Protein AF-0000000074579437 (afdb_homodimer)

Structure (mmCIF, N/CA/C/O backbone):
data_AF-0000000074579437-model_v1
#
loop_
_entity.id
_entity.type
_entity.pdbx_description
1 polymer '2-phosphosulfolactate phosphatase'
#
loop_
_atom_site.group_PDB
_atom_site.id
_atom_site.type_symbol
_atom_site.label_atom_id
_atom_site.label_alt_id
_atom_site.label_comp_id
_atom_site.label_asym_id
_atom_site.label_entity_id
_atom_site.label_seq_id
_atom_site.pdbx_PDB_ins_code
_atom_site.Cartn_x
_atom_site.Cartn_y
_atom_site.Cartn_z
_atom_site.occupancy
_atom_site.B_iso_or_equiv
_atom_site.auth_seq_id
_atom_site.auth_comp_id
_atom_site.auth_asym_id
_atom_site.auth_atom_id
_atom_site.pdbx_PDB_model_num
ATOM 1 N N . MET A 1 1 ? -20.781 3.488 5.727 1 89.88 1 MET A N 1
ATOM 2 C CA . MET A 1 1 ? -19.703 4.414 5.391 1 89.88 1 MET A CA 1
ATOM 3 C C . MET A 1 1 ? -18.438 3.654 5.008 1 89.88 1 MET A C 1
ATOM 5 O O . MET A 1 1 ? -18.031 2.725 5.707 1 89.88 1 MET A O 1
ATOM 9 N N . LYS A 1 2 ? -17.797 4.066 3.914 1 91.19 2 LYS A N 1
ATOM 10 C CA . LYS A 1 2 ? -16.562 3.449 3.461 1 91.19 2 LYS A CA 1
ATOM 11 C C . LYS A 1 2 ? -15.344 4.16 4.051 1 91.19 2 LYS A C 1
ATOM 13 O O . LYS A 1 2 ? -15.32 5.391 4.133 1 91.19 2 LYS A O 1
ATOM 18 N N . ILE A 1 3 ? -14.477 3.398 4.613 1 94.94 3 ILE A N 1
ATOM 19 C CA . ILE A 1 3 ? -13.195 3.902 5.102 1 94.94 3 ILE A CA 1
ATOM 20 C C . ILE A 1 3 ? -12.055 3.176 4.395 1 94.94 3 ILE A C 1
ATOM 22 O O . ILE A 1 3 ? -12.047 1.946 4.309 1 94.94 3 ILE A O 1
ATOM 26 N N . SER A 1 4 ? -11.156 3.92 3.848 1 94.12 4 SER A N 1
ATOM 27 C CA . SER A 1 4 ? -10.078 3.311 3.068 1 94.12 4 SER A CA 1
ATOM 28 C C . SER A 1 4 ? -8.781 4.098 3.213 1 94.12 4 SER A C 1
ATOM 30 O O . SER A 1 4 ? -8.742 5.137 3.875 1 94.12 4 SER A O 1
ATOM 32 N N . ILE A 1 5 ? -7.695 3.512 2.73 1 95.38 5 ILE A N 1
ATOM 33 C CA . ILE A 1 5 ? -6.375 4.133 2.725 1 95.38 5 ILE A CA 1
ATOM 34 C C . ILE A 1 5 ? -5.82 4.148 1.302 1 95.38 5 ILE A C 1
ATOM 36 O O . ILE A 1 5 ? -5.98 3.182 0.556 1 95.38 5 ILE A O 1
ATOM 40 N N . SER A 1 6 ? -5.258 5.262 0.908 1 91.81 6 SER A N 1
ATOM 41 C CA . SER A 1 6 ? -4.773 5.426 -0.459 1 91.81 6 SER A CA 1
ATOM 42 C C . SER A 1 6 ? -3.299 5.059 -0.571 1 91.81 6 SER A C 1
ATOM 44 O O . SER A 1 6 ? -2.51 5.352 0.329 1 91.81 6 SER A O 1
ATOM 46 N N . PHE A 1 7 ? -2.916 4.492 -1.709 1 86.75 7 PHE A N 1
ATOM 47 C CA . PHE A 1 7 ? -1.521 4.246 -2.055 1 86.75 7 PHE A CA 1
ATOM 48 C C . PHE A 1 7 ? -1.151 4.957 -3.354 1 86.75 7 PHE A C 1
ATOM 50 O O . PHE A 1 7 ? -0.122 4.652 -3.961 1 86.75 7 PHE A O 1
ATOM 57 N N . ASP A 1 8 ? -1.974 5.859 -3.703 1 82.62 8 ASP A N 1
ATOM 58 C CA . ASP A 1 8 ? -1.853 6.527 -4.996 1 82.62 8 ASP A CA 1
ATOM 59 C C . ASP A 1 8 ? -0.603 7.402 -5.047 1 82.62 8 ASP A C 1
ATOM 61 O O . ASP A 1 8 ? -0.107 7.727 -6.125 1 82.62 8 ASP A O 1
ATOM 65 N N . PHE A 1 9 ? -0.182 7.738 -3.934 1 79.56 9 PHE A N 1
ATOM 66 C CA . PHE A 1 9 ? 0.902 8.711 -3.941 1 79.56 9 PHE A CA 1
ATOM 67 C C . PHE A 1 9 ? 2.219 8.062 -3.537 1 79.56 9 PHE A C 1
ATOM 69 O O . PHE A 1 9 ? 3.178 8.75 -3.188 1 79.56 9 PHE A O 1
ATOM 76 N N . PHE A 1 10 ? 1.985 6.656 -3.443 1 76.38 10 PHE A N 1
ATOM 77 C CA . PHE A 1 10 ? 3.166 5.812 -3.318 1 76.38 10 PHE A CA 1
ATOM 78 C C . PHE A 1 10 ? 3.506 5.156 -4.648 1 76.38 10 PHE A C 1
ATOM 80 O O . PHE A 1 10 ? 2.609 4.801 -5.418 1 76.38 10 PHE A O 1
ATOM 87 N N . GLY A 1 11 ? 4.621 5.234 -5.18 1 61.16 11 GLY A N 1
ATOM 88 C CA . GLY A 1 11 ? 4.953 4.492 -6.387 1 61.16 11 GLY A CA 1
ATOM 89 C C . GLY A 1 11 ? 5.668 5.336 -7.426 1 61.16 11 GLY A C 1
ATOM 90 O O . GLY A 1 11 ? 5.844 6.539 -7.242 1 61.16 11 GLY A O 1
ATOM 91 N N . SER A 1 12 ? 6.121 4.656 -8.453 1 53.19 12 SER A N 1
ATOM 92 C CA . SER A 1 12 ? 7.145 5.082 -9.406 1 53.19 12 SER A CA 1
ATOM 93 C C . SER A 1 12 ? 6.637 6.207 -10.297 1 53.19 12 SER A C 1
ATOM 95 O O . SER A 1 12 ? 7.406 6.812 -11.047 1 53.19 12 SER A O 1
ATOM 97 N N . SER A 1 13 ? 5.254 6.328 -10.422 1 52.06 13 SER A N 1
ATOM 98 C CA . SER A 1 13 ? 5.023 7.156 -11.602 1 52.06 13 SER A CA 1
ATOM 99 C C . SER A 1 13 ? 5.207 8.633 -11.289 1 52.06 13 SER A C 1
ATOM 101 O O . SER A 1 13 ? 4.664 9.133 -10.297 1 52.06 13 SER A O 1
ATOM 103 N N . GLU A 1 14 ? 6.348 9.117 -11.766 1 49.75 14 GLU A N 1
ATOM 104 C CA . GLU A 1 14 ? 6.633 10.547 -11.805 1 49.75 14 GLU A CA 1
ATOM 105 C C . GLU A 1 14 ? 5.391 11.352 -12.18 1 49.75 14 GLU A C 1
ATOM 107 O O . GLU A 1 14 ? 5.359 12.57 -12.023 1 49.75 14 GLU A O 1
ATOM 112 N N . ILE A 1 15 ? 4.461 10.664 -12.93 1 49.22 15 ILE A N 1
ATOM 113 C CA . ILE A 1 15 ? 3.406 11.516 -13.469 1 49.22 15 ILE A CA 1
ATOM 114 C C . ILE A 1 15 ? 2.377 11.82 -12.383 1 49.22 15 ILE A C 1
ATOM 116 O O . ILE A 1 15 ? 1.802 10.898 -11.789 1 49.22 15 ILE A O 1
ATOM 120 N N . GLN A 1 16 ? 2.457 12.969 -12.062 1 58.41 16 GLN A N 1
ATOM 121 C CA . GLN A 1 16 ? 1.511 13.516 -11.102 1 58.41 16 GLN A CA 1
ATOM 122 C C . GLN A 1 16 ? 0.07 13.258 -11.531 1 58.41 16 GLN A C 1
ATOM 124 O O . GLN A 1 16 ? -0.412 13.859 -12.492 1 58.41 16 GLN A O 1
ATOM 129 N N . LYS A 1 17 ? -0.526 12.172 -11.203 1 70 17 LYS A N 1
ATOM 130 C CA . LYS A 1 17 ? -1.906 11.836 -11.547 1 70 17 LYS A CA 1
ATOM 131 C C . LYS A 1 17 ? -2.877 12.375 -10.5 1 70 17 LYS A C 1
ATOM 133 O O . LYS A 1 17 ? -2.58 12.367 -9.305 1 70 17 LYS A O 1
ATOM 138 N N . THR A 1 18 ? -3.773 13.195 -11.023 1 85.94 18 THR A N 1
ATOM 139 C CA . THR A 1 18 ? -4.906 13.609 -10.203 1 85.94 18 THR A CA 1
ATOM 140 C C . THR A 1 18 ? -5.758 12.406 -9.812 1 85.94 18 THR A C 1
ATOM 142 O O . THR A 1 18 ? -6.043 11.539 -10.648 1 85.94 18 THR A O 1
ATOM 145 N N . VAL A 1 19 ? -6.02 12.32 -8.523 1 90.12 19 VAL A N 1
ATOM 146 C CA . VAL A 1 19 ? -6.82 11.211 -8.016 1 90.12 19 VAL A CA 1
ATOM 147 C C . VAL A 1 19 ? -8.195 11.727 -7.594 1 90.12 19 VAL A C 1
ATOM 149 O O . VAL A 1 19 ? -8.305 12.734 -6.898 1 90.12 19 VAL A O 1
ATOM 152 N N . ASP A 1 20 ? -9.234 11.047 -7.992 1 93.81 20 ASP A N 1
ATOM 153 C CA . ASP A 1 20 ? -10.602 11.461 -7.715 1 93.81 20 ASP A CA 1
ATOM 154 C C . ASP A 1 20 ? -11.125 10.82 -6.434 1 93.81 20 ASP A C 1
ATOM 156 O O . ASP A 1 20 ? -11.453 9.633 -6.422 1 93.81 20 ASP A O 1
ATOM 160 N N . PHE A 1 21 ? -11.211 11.633 -5.414 1 96 21 PHE A N 1
ATOM 161 C CA . PHE A 1 21 ? -11.797 11.219 -4.141 1 96 21 PHE A CA 1
ATOM 162 C C . PHE A 1 21 ? -13.055 12.023 -3.836 1 96 21 PHE A C 1
ATOM 164 O O . PHE A 1 21 ? -13.32 12.352 -2.678 1 96 21 PHE A O 1
ATOM 171 N N . SER A 1 22 ? -13.82 12.32 -4.828 1 96.69 22 SER A N 1
ATOM 172 C CA . SER A 1 22 ? -15.008 13.148 -4.691 1 96.69 22 SER A CA 1
ATOM 173 C C . SER A 1 22 ? -16.031 12.5 -3.764 1 96.69 22 SER A C 1
ATOM 175 O O . SER A 1 22 ? -16.828 13.195 -3.137 1 96.69 22 SER A O 1
ATOM 177 N N . ASP A 1 23 ? -16.031 11.164 -3.611 1 97.12 23 ASP A N 1
ATOM 178 C CA . ASP A 1 23 ? -16.984 10.438 -2.783 1 97.12 23 ASP A CA 1
ATOM 179 C C . ASP A 1 23 ? -16.469 10.281 -1.354 1 97.12 23 ASP A C 1
ATOM 181 O O . ASP A 1 23 ? -17.094 9.625 -0.527 1 97.12 23 ASP A O 1
ATOM 185 N N . TYR A 1 24 ? -15.312 10.969 -1.105 1 97.94 24 TYR A N 1
ATOM 186 C CA . TYR A 1 24 ? -14.68 10.773 0.193 1 97.94 24 TYR A CA 1
ATOM 187 C C . TYR A 1 24 ? -14.359 12.117 0.849 1 97.94 24 TYR A C 1
ATOM 189 O O . TYR A 1 24 ? -14.039 13.086 0.163 1 97.94 24 TYR A O 1
ATOM 197 N N . CYS A 1 25 ? -14.516 12.156 2.209 1 98.25 25 CYS A N 1
ATOM 198 C CA . CYS A 1 25 ? -13.727 13.086 3.01 1 98.25 25 CYS A CA 1
ATOM 199 C C . CYS A 1 25 ? -12.289 12.594 3.152 1 98.25 25 CYS A C 1
ATOM 201 O O . CYS A 1 25 ? -12.055 11.469 3.586 1 98.25 25 CYS A O 1
ATOM 203 N N . VAL A 1 26 ? -11.375 13.438 2.775 1 98.44 26 VAL A N 1
ATOM 204 C CA . VAL A 1 26 ? -9.984 13.008 2.686 1 98.44 26 VAL A CA 1
ATOM 205 C C . VAL A 1 26 ? -9.195 13.531 3.883 1 98.44 26 VAL A C 1
ATOM 207 O O . VAL A 1 26 ? -9.391 14.68 4.305 1 98.44 26 VAL A O 1
ATOM 210 N N . ILE A 1 27 ? -8.422 12.688 4.48 1 98.81 27 ILE A N 1
ATOM 211 C CA . ILE A 1 27 ? -7.438 13.102 5.477 1 98.81 27 ILE A CA 1
ATOM 212 C C . ILE A 1 27 ? -6.027 12.93 4.918 1 98.81 27 ILE A C 1
ATOM 214 O O . ILE A 1 27 ? -5.562 11.797 4.738 1 98.81 27 ILE A O 1
ATOM 218 N N . VAL A 1 28 ? -5.344 14.055 4.648 1 98.25 28 VAL A N 1
ATOM 219 C CA . VAL A 1 28 ? -3.965 14.023 4.168 1 98.25 28 VAL A CA 1
ATOM 220 C C . VAL A 1 28 ? -3.006 13.953 5.352 1 98.25 28 VAL A C 1
ATOM 222 O O . VAL A 1 28 ? -3.113 14.75 6.289 1 98.25 28 VAL A O 1
ATOM 225 N N . ILE A 1 29 ? -2.043 13.039 5.281 1 98.44 29 ILE A N 1
ATOM 226 C CA . ILE A 1 29 ? -1.243 12.719 6.461 1 98.44 29 ILE A CA 1
ATOM 227 C C . ILE A 1 29 ? 0.241 12.82 6.117 1 98.44 29 ILE A C 1
ATOM 229 O O . ILE A 1 29 ? 0.779 11.969 5.402 1 98.44 29 ILE A O 1
ATOM 233 N N . ASP A 1 30 ? 0.869 13.805 6.57 1 97.12 30 ASP A N 1
ATOM 234 C CA . ASP A 1 30 ? 2.316 13.992 6.559 1 97.12 30 ASP A CA 1
ATOM 235 C C . ASP A 1 30 ? 2.865 14.156 7.973 1 97.12 30 ASP A C 1
ATOM 237 O O . ASP A 1 30 ? 3.037 15.273 8.453 1 97.12 30 ASP A O 1
ATOM 241 N N . VAL A 1 31 ? 3.291 13.062 8.594 1 98.31 31 VAL A N 1
ATOM 242 C CA . VAL A 1 31 ? 3.613 12.992 10.016 1 98.31 31 VAL A CA 1
ATOM 243 C C . VAL A 1 31 ? 4.922 13.734 10.289 1 98.31 31 VAL A C 1
ATOM 245 O O . VAL A 1 31 ? 5.051 14.422 11.297 1 98.31 31 VAL A O 1
ATOM 248 N N . LEU A 1 32 ? 5.906 13.578 9.383 1 97.19 32 LEU A N 1
ATOM 249 C CA . LEU A 1 32 ? 7.211 14.211 9.492 1 97.19 32 LEU A CA 1
ATOM 250 C C . LEU A 1 32 ? 7.48 15.117 8.289 1 97.19 32 LEU A C 1
ATOM 252 O O . LEU A 1 32 ? 8.164 14.711 7.348 1 97.19 32 LEU A O 1
ATOM 256 N N . ARG A 1 33 ? 6.852 16.281 8.375 1 96.5 33 ARG A N 1
ATOM 257 C CA . ARG A 1 33 ? 6.445 17.062 9.547 1 96.5 33 ARG A CA 1
ATOM 258 C C . ARG A 1 33 ? 5.262 17.969 9.219 1 96.5 33 ARG A C 1
ATOM 260 O O . ARG A 1 33 ? 4.637 18.531 10.117 1 96.5 33 ARG A O 1
ATOM 267 N N . ALA A 1 34 ? 4.914 18.031 7.992 1 97.19 34 ALA A N 1
ATOM 268 C CA . ALA A 1 34 ? 4.105 19.141 7.484 1 97.19 34 ALA A CA 1
ATOM 269 C C . ALA A 1 34 ? 2.752 19.203 8.188 1 97.19 34 ALA A C 1
ATOM 271 O O . ALA A 1 34 ? 2.266 20.281 8.523 1 97.19 34 ALA A O 1
ATOM 272 N N . SER A 1 35 ? 2.115 18.109 8.461 1 98.31 35 SER A N 1
ATOM 273 C CA . SER A 1 35 ? 0.805 18.109 9.102 1 98.31 35 SER A CA 1
ATOM 274 C C . SER A 1 35 ? 0.883 18.672 10.516 1 98.31 35 SER A C 1
ATOM 276 O O . SER A 1 35 ? 0.038 19.484 10.914 1 98.31 35 SER A O 1
ATOM 278 N N . ALA A 1 36 ? 1.894 18.234 11.289 1 98.31 36 ALA A N 1
ATOM 279 C CA . ALA A 1 36 ? 2.062 18.75 12.648 1 98.31 36 ALA A CA 1
ATOM 280 C C . ALA A 1 36 ? 2.367 20.25 12.633 1 98.31 36 ALA A C 1
ATOM 282 O O . ALA A 1 36 ? 1.897 20.984 13.5 1 98.31 36 ALA A O 1
ATOM 283 N N . THR A 1 37 ? 3.145 20.672 11.688 1 98.44 37 THR A N 1
ATOM 284 C CA . THR A 1 37 ? 3.473 22.078 11.523 1 98.44 37 THR A CA 1
ATOM 285 C C . THR A 1 37 ? 2.219 22.891 11.227 1 98.44 37 THR A C 1
ATOM 287 O O . THR A 1 37 ? 1.996 23.953 11.828 1 98.44 37 THR A O 1
ATOM 290 N N . ILE A 1 38 ? 1.437 22.438 10.32 1 98.44 38 ILE A N 1
ATOM 291 C CA . ILE A 1 38 ? 0.191 23.109 9.953 1 98.44 38 ILE A CA 1
ATOM 292 C C . ILE A 1 38 ? -0.703 23.234 11.188 1 98.44 38 ILE A C 1
ATOM 294 O O . ILE A 1 38 ? -1.237 24.312 11.461 1 98.44 38 ILE A O 1
ATOM 298 N N . CYS A 1 39 ? -0.844 22.156 11.922 1 98.44 39 CYS A N 1
ATOM 299 C CA . CYS A 1 39 ? -1.67 22.188 13.125 1 98.44 39 CYS A CA 1
ATOM 300 C C . CYS A 1 39 ? -1.115 23.172 14.141 1 98.44 39 CYS A C 1
ATOM 302 O O . CYS A 1 39 ? -1.877 23.875 14.812 1 98.44 39 CYS A O 1
ATOM 304 N N . THR A 1 40 ? 0.209 23.203 14.266 1 98.62 40 THR A N 1
ATOM 305 C CA . THR A 1 40 ? 0.838 24.172 15.156 1 98.62 40 THR A CA 1
ATOM 306 C C . THR A 1 40 ? 0.475 25.594 14.75 1 98.62 40 THR A C 1
ATOM 308 O O . THR A 1 40 ? 0.119 26.422 15.602 1 98.62 40 THR A O 1
ATOM 311 N N . LEU A 1 41 ? 0.546 25.875 13.5 1 98.62 41 LEU A N 1
ATOM 312 C CA . LEU A 1 41 ? 0.24 27.203 12.984 1 98.62 41 LEU A CA 1
ATOM 313 C C . LEU A 1 41 ? -1.229 27.547 13.211 1 98.62 41 LEU A C 1
ATOM 315 O O . LEU A 1 41 ? -1.56 28.688 13.562 1 98.62 41 LEU A O 1
ATOM 319 N N . LEU A 1 42 ? -2.08 26.547 13.055 1 98.44 42 LEU A N 1
ATOM 320 C CA . LEU A 1 42 ? -3.514 26.781 13.18 1 98.44 42 LEU A CA 1
ATOM 321 C C . LEU A 1 42 ? -3.906 26.984 14.641 1 98.44 42 LEU A C 1
ATOM 323 O O . LEU A 1 42 ? -5 27.469 14.938 1 98.44 42 LEU A O 1
ATOM 327 N N . ASP A 1 43 ? -3.078 26.578 15.5 1 96.31 43 ASP A N 1
ATOM 328 C CA . ASP A 1 43 ? -3.279 26.922 16.906 1 96.31 43 ASP A CA 1
ATOM 329 C C . ASP A 1 43 ? -3.045 28.406 17.156 1 96.31 43 ASP A C 1
ATOM 331 O O . ASP A 1 43 ? -3.506 28.953 18.156 1 96.31 43 ASP A O 1
ATOM 335 N N . LEU A 1 44 ? -2.328 29.062 16.266 1 96.12 44 LEU A N 1
ATOM 336 C CA . LEU A 1 44 ? -1.916 30.453 16.438 1 96.12 44 LEU A CA 1
ATOM 337 C C . LEU A 1 44 ? -2.701 31.375 15.508 1 96.12 44 LEU A C 1
ATOM 339 O O . LEU A 1 44 ? -2.852 32.562 15.789 1 96.12 44 LEU A O 1
ATOM 343 N N . CYS A 1 45 ? -3.07 30.844 14.344 1 95.81 45 CYS A N 1
ATOM 344 C CA . CYS A 1 45 ? -3.719 31.594 13.266 1 95.81 45 CYS A CA 1
ATOM 345 C C . CYS A 1 45 ? -4.965 30.875 12.773 1 95.81 45 CYS A C 1
ATOM 347 O O . CYS A 1 45 ? -5.043 29.641 12.844 1 95.81 45 CYS A O 1
ATOM 349 N N . ASP A 1 46 ? -5.867 31.594 12.18 1 95.06 46 ASP A N 1
ATOM 350 C CA . ASP A 1 46 ? -7.102 30.984 11.695 1 95.06 46 ASP A CA 1
ATOM 351 C C . ASP A 1 46 ? -6.934 30.453 10.273 1 95.06 46 ASP A C 1
ATOM 353 O O . ASP A 1 46 ? -7.742 29.641 9.805 1 95.06 46 ASP A O 1
ATOM 357 N N . LYS A 1 47 ? -5.906 30.984 9.656 1 97.06 47 LYS A N 1
ATOM 358 C CA . LYS A 1 47 ? -5.711 30.656 8.25 1 97.06 47 LYS A CA 1
ATOM 359 C C . LYS A 1 47 ? -4.238 30.766 7.859 1 97.06 47 LYS A C 1
ATOM 361 O O . LYS A 1 47 ? -3.553 31.703 8.273 1 97.06 47 LYS A O 1
ATOM 366 N N . ILE A 1 48 ? -3.826 29.844 7.094 1 97.94 48 ILE A N 1
ATOM 367 C CA . ILE A 1 48 ? -2.484 29.922 6.523 1 97.94 48 ILE A CA 1
ATOM 368 C C . ILE A 1 48 ? -2.535 29.609 5.031 1 97.94 48 ILE A C 1
ATOM 370 O O . ILE A 1 48 ? -3.406 28.859 4.582 1 97.94 48 ILE A O 1
ATOM 374 N N . TYR A 1 49 ? -1.621 30.188 4.293 1 97.56 49 TYR A N 1
ATOM 375 C CA . TYR A 1 49 ? -1.448 29.828 2.891 1 97.56 49 TYR A CA 1
ATOM 376 C C . TYR A 1 49 ? -0.45 28.688 2.736 1 97.56 49 TYR A C 1
ATOM 378 O O . TYR A 1 49 ? 0.464 28.531 3.551 1 97.56 49 TYR A O 1
ATOM 386 N N . ILE A 1 50 ? -0.679 27.859 1.748 1 97.5 50 ILE A N 1
ATOM 387 C CA . ILE A 1 50 ? 0.246 26.766 1.483 1 97.5 50 ILE A CA 1
ATOM 388 C C . ILE A 1 50 ? 0.468 26.625 -0.021 1 97.5 50 ILE A C 1
ATOM 390 O O . ILE A 1 50 ? -0.467 26.797 -0.81 1 97.5 50 ILE A O 1
ATOM 394 N N . THR A 1 51 ? 1.716 26.406 -0.427 1 94.81 51 THR A N 1
ATOM 395 C CA . THR A 1 51 ? 2.07 26.25 -1.835 1 94.81 51 THR A CA 1
ATOM 396 C C . THR A 1 51 ? 3.32 25.391 -1.99 1 94.81 51 THR A C 1
ATOM 398 O O . THR A 1 51 ? 4.125 25.281 -1.062 1 94.81 51 THR A O 1
ATOM 401 N N . GLY A 1 52 ? 3.42 24.75 -3.127 1 92.88 52 GLY A N 1
ATOM 402 C CA . GLY A 1 52 ? 4.609 23.953 -3.41 1 92.88 52 GLY A CA 1
ATOM 403 C C . GLY A 1 52 ? 5.734 24.766 -4.016 1 92.88 52 GLY A C 1
ATOM 404 O O . GLY A 1 52 ? 6.871 24.312 -4.094 1 92.88 52 GLY A O 1
ATOM 405 N N . SER A 1 53 ? 5.484 26 -4.312 1 93 53 SER A N 1
ATOM 406 C CA . SER A 1 53 ? 6.438 26.844 -5.02 1 93 53 SER A CA 1
ATOM 407 C C . SER A 1 53 ? 7.09 27.844 -4.078 1 93 53 SER A C 1
ATOM 409 O O . SER A 1 53 ? 6.398 28.609 -3.393 1 93 53 SER A O 1
ATOM 411 N N . ILE A 1 54 ? 8.43 27.812 -4.137 1 95.62 54 ILE A N 1
ATOM 412 C CA . ILE A 1 54 ? 9.172 28.797 -3.338 1 95.62 54 ILE A CA 1
ATOM 413 C C . ILE A 1 54 ? 8.852 30.203 -3.824 1 95.62 54 ILE A C 1
ATOM 415 O O . ILE A 1 54 ? 8.648 31.109 -3.018 1 95.62 54 ILE A O 1
ATOM 419 N N . GLU A 1 55 ? 8.789 30.328 -5.129 1 95.94 55 GLU A N 1
ATOM 420 C CA . GLU A 1 55 ? 8.5 31.625 -5.742 1 95.94 55 GLU A CA 1
ATOM 421 C C . GLU A 1 55 ? 7.129 32.125 -5.324 1 95.94 55 GLU A C 1
ATOM 423 O O . GLU A 1 55 ? 6.992 33.312 -4.934 1 95.94 55 GLU A O 1
ATOM 428 N N . LYS A 1 56 ? 6.16 31.312 -5.375 1 95 56 LYS A N 1
ATOM 429 C CA . LYS A 1 56 ? 4.805 31.703 -4.992 1 95 56 LYS A CA 1
ATOM 430 C C . LYS A 1 56 ? 4.738 32.094 -3.518 1 95 56 LYS A C 1
ATOM 432 O O . LYS A 1 56 ? 4.035 33.031 -3.143 1 95 56 LYS A O 1
ATOM 437 N N . ALA A 1 57 ? 5.395 31.312 -2.713 1 95.62 57 ALA A N 1
ATOM 438 C CA . ALA A 1 57 ? 5.449 31.641 -1.291 1 95.62 57 ALA A CA 1
ATOM 439 C C . ALA A 1 57 ? 6.078 33.031 -1.067 1 95.62 57 ALA A C 1
ATOM 441 O O . ALA A 1 57 ? 5.617 33.781 -0.226 1 95.62 57 ALA A O 1
ATOM 442 N N . GLY A 1 58 ? 7.125 33.281 -1.836 1 94.81 58 GLY A N 1
ATOM 443 C CA . GLY A 1 58 ? 7.824 34.562 -1.744 1 94.81 58 GLY A CA 1
ATOM 444 C C . GLY A 1 58 ? 6.973 35.75 -2.156 1 94.81 58 GLY A C 1
ATOM 445 O O . GLY A 1 58 ? 7.172 36.875 -1.67 1 94.81 58 GLY A O 1
ATOM 446 N N . ASP A 1 59 ? 6.027 35.531 -2.998 1 95.12 59 ASP A N 1
ATOM 447 C CA . ASP A 1 59 ? 5.219 36.625 -3.586 1 95.12 59 ASP A CA 1
ATOM 448 C C . ASP A 1 59 ? 4.09 37.031 -2.645 1 95.12 59 ASP A C 1
ATOM 450 O O . ASP A 1 59 ? 3.455 38.062 -2.85 1 95.12 59 ASP A O 1
ATOM 454 N N . ILE A 1 60 ? 3.822 36.219 -1.628 1 95.69 60 ILE A N 1
ATOM 455 C CA . ILE A 1 60 ? 2.783 36.594 -0.675 1 95.69 60 ILE A CA 1
ATOM 456 C C . ILE A 1 60 ? 3.273 37.719 0.204 1 95.69 60 ILE A C 1
ATOM 458 O O . ILE A 1 60 ? 4.211 37.562 0.99 1 95.69 60 ILE A O 1
ATOM 462 N N . GLU A 1 61 ? 2.633 38.875 0.139 1 95.31 61 GLU A N 1
ATOM 463 C CA . GLU A 1 61 ? 3.074 40.094 0.82 1 95.31 61 GLU A CA 1
ATOM 464 C C . GLU A 1 61 ? 2.75 40.031 2.311 1 95.31 61 GLU A C 1
ATOM 466 O O . GLU A 1 61 ? 1.837 39.312 2.727 1 95.31 61 GLU A O 1
ATOM 471 N N . ASN A 1 62 ? 3.551 40.812 3.111 1 97.81 62 ASN A N 1
ATOM 472 C CA . ASN A 1 62 ? 3.318 40.938 4.547 1 97.81 62 ASN A CA 1
ATOM 473 C C . ASN A 1 62 ? 3.139 39.562 5.207 1 97.81 62 ASN A C 1
ATOM 475 O O . ASN A 1 62 ? 2.133 39.344 5.875 1 97.81 62 ASN A O 1
ATOM 479 N N . SER A 1 63 ? 4.121 38.719 4.891 1 98.25 63 SER A N 1
ATOM 480 C CA . SER A 1 63 ? 3.936 37.344 5.348 1 98.25 63 SER A CA 1
ATOM 481 C C . SER A 1 63 ? 5.16 36.844 6.109 1 98.25 63 SER A C 1
ATOM 483 O O . SER A 1 63 ? 6.289 37.219 5.801 1 98.25 63 SER A O 1
ATOM 485 N N . ILE A 1 64 ? 4.883 36.094 7.152 1 98.62 64 ILE A N 1
ATOM 486 C CA . ILE A 1 64 ? 5.898 35.219 7.688 1 98.62 64 ILE A CA 1
ATOM 487 C C . ILE A 1 64 ? 6.012 33.969 6.801 1 98.62 64 ILE A C 1
ATOM 489 O O . ILE A 1 64 ? 5.016 33.281 6.535 1 98.62 64 ILE A O 1
ATOM 493 N N . LYS A 1 65 ? 7.203 33.75 6.336 1 98.56 65 LYS A N 1
ATOM 494 C CA . LYS A 1 65 ? 7.453 32.656 5.379 1 98.56 65 LYS A CA 1
ATOM 495 C C . LYS A 1 65 ? 8.109 31.469 6.059 1 98.56 65 LYS A C 1
ATOM 497 O O . LYS A 1 65 ? 9.195 31.594 6.637 1 98.56 65 LYS A O 1
ATOM 502 N N . ILE A 1 66 ? 7.438 30.328 5.957 1 98.25 66 ILE A N 1
ATOM 503 C CA . ILE A 1 66 ? 7.871 29.078 6.555 1 98.25 66 ILE A CA 1
ATOM 504 C C . ILE A 1 66 ? 8.055 28.031 5.465 1 98.25 66 ILE A C 1
ATOM 506 O O . ILE A 1 66 ? 7.215 27.891 4.57 1 98.25 66 ILE A O 1
ATOM 510 N N . GLY A 1 67 ? 9.188 27.266 5.527 1 97.19 67 GLY A N 1
ATOM 511 C CA . GLY A 1 67 ? 9.281 26.234 4.516 1 97.19 67 GLY A CA 1
ATOM 512 C C . GLY A 1 67 ? 10.57 25.438 4.598 1 97.19 67 GLY A C 1
ATOM 513 O O . GLY A 1 67 ? 11.492 25.797 5.328 1 97.19 67 GLY A O 1
ATOM 514 N N . GLU A 1 68 ? 10.594 24.344 3.844 1 95.81 68 GLU A N 1
ATOM 515 C CA . GLU A 1 68 ? 11.766 23.469 3.785 1 95.81 68 GLU A CA 1
ATOM 516 C C . GLU A 1 68 ? 11.938 22.859 2.395 1 95.81 68 GLU A C 1
ATOM 518 O O . GLU A 1 68 ? 10.977 22.797 1.621 1 95.81 68 GLU A O 1
ATOM 523 N N . ARG A 1 69 ? 13.109 22.656 2.057 1 93.12 69 ARG A N 1
ATOM 524 C CA . ARG A 1 69 ? 13.508 21.719 1.01 1 93.12 69 ARG A CA 1
ATOM 525 C C . ARG A 1 69 ? 14.539 20.719 1.525 1 93.12 69 ARG A C 1
ATOM 527 O O . ARG A 1 69 ? 15.477 21.109 2.225 1 93.12 69 ARG A O 1
ATOM 534 N N . ASN A 1 70 ? 14.25 19.422 1.306 1 89.31 70 ASN A N 1
ATOM 535 C CA . ASN A 1 70 ? 15.117 18.391 1.852 1 89.31 70 ASN A CA 1
ATOM 536 C C . ASN A 1 70 ? 15.258 18.516 3.365 1 89.31 70 ASN A C 1
ATOM 538 O O . ASN A 1 70 ? 16.359 18.438 3.9 1 89.31 70 ASN A O 1
ATOM 542 N N . ALA A 1 71 ? 14.172 18.922 3.973 1 91.06 71 ALA A N 1
ATOM 543 C CA . ALA A 1 71 ? 14.008 18.969 5.422 1 91.06 71 ALA A CA 1
ATOM 544 C C . ALA A 1 71 ? 14.742 20.172 6.016 1 91.06 71 ALA A C 1
ATOM 546 O O . ALA A 1 71 ? 14.695 20.406 7.223 1 91.06 71 ALA A O 1
ATOM 547 N N . LYS A 1 72 ? 15.328 20.953 5.195 1 94.31 72 LYS A N 1
ATOM 548 C CA . LYS A 1 72 ? 16.094 22.094 5.656 1 94.31 72 LYS A CA 1
ATOM 549 C C . LYS A 1 72 ? 15.352 23.406 5.371 1 94.31 72 LYS A C 1
ATOM 551 O O . LYS A 1 72 ? 14.703 23.531 4.332 1 94.31 72 LYS A O 1
ATOM 556 N N . LYS A 1 73 ? 15.547 24.266 6.297 1 96.69 73 LYS A N 1
ATOM 557 C CA . LYS A 1 73 ? 14.93 25.578 6.109 1 96.69 73 LYS A CA 1
ATOM 558 C C . LYS A 1 73 ? 15.398 26.219 4.805 1 96.69 73 LYS A C 1
ATOM 560 O O . LYS A 1 73 ? 16.578 26.156 4.469 1 96.69 73 LYS A O 1
ATOM 565 N N . ILE A 1 74 ? 14.453 26.781 4.145 1 96.81 74 ILE A N 1
ATOM 566 C CA . ILE A 1 74 ? 14.766 27.484 2.906 1 96.81 74 ILE A CA 1
ATOM 567 C C . ILE A 1 74 ? 15.508 28.781 3.225 1 96.81 74 ILE A C 1
ATOM 569 O O . ILE A 1 74 ? 15.133 29.516 4.152 1 96.81 74 ILE A O 1
ATOM 573 N N . GLU A 1 75 ? 16.562 29.078 2.473 1 96.31 75 GLU A N 1
ATOM 574 C CA . GLU A 1 75 ? 17.312 30.312 2.658 1 96.31 75 GLU A CA 1
ATOM 575 C C . GLU A 1 75 ? 16.406 31.531 2.484 1 96.31 75 GLU A C 1
ATOM 577 O O . GLU A 1 75 ? 15.633 31.609 1.526 1 96.31 75 GLU A O 1
ATOM 582 N N . GLY A 1 76 ? 16.469 32.438 3.459 1 96.31 76 GLY A N 1
ATOM 583 C CA . GLY A 1 76 ? 15.695 33.656 3.365 1 96.31 76 GLY A CA 1
ATOM 584 C C . GLY A 1 76 ? 14.336 33.562 4.031 1 96.31 76 GLY A C 1
ATOM 585 O O . GLY A 1 76 ? 13.664 34.562 4.242 1 96.31 76 GLY A O 1
ATOM 586 N N . PHE A 1 77 ? 13.898 32.406 4.344 1 98.31 77 PHE A N 1
ATOM 587 C CA . PHE A 1 77 ? 12.617 32.25 5.016 1 98.31 77 PHE A CA 1
ATOM 588 C C . PHE A 1 77 ? 12.75 32.5 6.512 1 98.31 77 PHE A C 1
ATOM 590 O O . PHE A 1 77 ? 13.852 32.438 7.062 1 98.31 77 PHE A O 1
ATOM 597 N N . ASP A 1 78 ? 11.68 32.844 7.125 1 98.5 78 ASP A N 1
ATOM 598 C CA . ASP A 1 78 ? 11.68 33.156 8.539 1 98.5 78 ASP A CA 1
ATOM 599 C C . ASP A 1 78 ? 11.883 31.922 9.406 1 98.5 78 ASP A C 1
ATOM 601 O O . ASP A 1 78 ? 12.641 31.953 10.383 1 98.5 78 ASP A O 1
ATOM 605 N N . PHE A 1 79 ? 11.227 30.891 9.078 1 98.44 79 PHE A N 1
ATOM 606 C CA . PHE A 1 79 ? 11.305 29.641 9.844 1 98.44 79 PHE A CA 1
ATOM 607 C C . PHE A 1 79 ? 11.32 28.438 8.914 1 98.44 79 PHE A C 1
ATOM 609 O O . PHE A 1 79 ? 11 28.547 7.73 1 98.44 79 PHE A O 1
ATOM 616 N N . GLY A 1 80 ? 11.75 27.297 9.477 1 97.81 80 GLY A N 1
ATOM 617 C CA . GLY A 1 80 ? 11.648 26.031 8.789 1 97.81 80 GLY A CA 1
ATOM 618 C C . GLY A 1 80 ? 10.344 25.312 9.055 1 97.81 80 GLY A C 1
ATOM 619 O O . GLY A 1 80 ? 9.469 25.828 9.75 1 97.81 80 GLY A O 1
ATOM 620 N N . ASN A 1 81 ? 10.18 24.188 8.43 1 97.25 81 ASN A N 1
ATOM 621 C CA . ASN A 1 81 ? 9.047 23.297 8.672 1 97.25 81 ASN A CA 1
ATOM 622 C C . ASN A 1 81 ? 9.219 22.516 9.977 1 97.25 81 ASN A C 1
ATOM 624 O O . ASN A 1 81 ? 9.383 21.297 9.961 1 97.25 81 ASN A O 1
ATOM 628 N N . SER A 1 82 ? 9.273 23.281 11.086 1 98.25 82 SER A N 1
ATOM 629 C CA . SER A 1 82 ? 9.508 22.719 12.414 1 98.25 82 SER A CA 1
ATOM 630 C C . SER A 1 82 ? 8.422 23.156 13.398 1 98.25 82 SER A C 1
ATOM 632 O O . SER A 1 82 ? 8.367 24.328 13.789 1 98.25 82 SER A O 1
ATOM 634 N N . PRO A 1 83 ? 7.621 22.219 13.789 1 98.56 83 PRO A N 1
ATOM 635 C CA . PRO A 1 83 ? 6.609 22.594 14.781 1 98.56 83 PRO A CA 1
ATOM 636 C C . PRO A 1 83 ? 7.223 23.078 16.094 1 98.56 83 PRO A C 1
ATOM 638 O O . PRO A 1 83 ? 6.672 23.984 16.734 1 98.56 83 PRO A O 1
ATOM 641 N N . VAL A 1 84 ? 8.352 22.578 16.469 1 98.56 84 VAL A N 1
ATOM 642 C CA . VAL A 1 84 ? 9.023 22.984 17.703 1 98.56 84 VAL A CA 1
ATOM 643 C C . VAL A 1 84 ? 9.516 24.422 17.562 1 98.56 84 VAL A C 1
ATOM 645 O O . VAL A 1 84 ? 9.305 25.25 18.453 1 98.56 84 VAL A O 1
ATOM 648 N N . GLU A 1 85 ? 10.172 24.688 16.406 1 98.5 85 GLU A N 1
ATOM 649 C CA . GLU A 1 85 ? 10.648 26.047 16.156 1 98.5 85 GLU A CA 1
ATOM 650 C C . GLU A 1 85 ? 9.508 27.047 16.203 1 98.5 85 GLU A C 1
ATOM 652 O O . GLU A 1 85 ? 9.656 28.141 16.766 1 98.5 85 GLU A O 1
ATOM 657 N N . LEU A 1 86 ? 8.43 26.703 15.625 1 98.69 86 LEU A N 1
ATOM 658 C CA . LEU A 1 86 ? 7.281 27.594 15.57 1 98.69 86 LEU A CA 1
ATOM 659 C C . LEU A 1 86 ? 6.68 27.797 16.953 1 98.69 86 LEU A C 1
ATOM 661 O O . LEU A 1 86 ? 6.234 28.906 17.281 1 98.69 86 LEU A O 1
ATOM 665 N N . THR A 1 87 ? 6.637 26.766 17.719 1 98.25 87 THR A N 1
ATOM 666 C CA . THR A 1 87 ? 6.121 26.859 19.078 1 98.25 87 THR A CA 1
ATOM 667 C C . THR A 1 87 ? 6.961 27.812 19.906 1 98.25 87 THR A C 1
ATOM 669 O O . THR A 1 87 ? 6.426 28.609 20.672 1 98.25 87 THR A O 1
ATOM 672 N N . VAL A 1 88 ? 8.273 27.719 19.766 1 98.19 88 VAL A N 1
ATOM 673 C CA . VAL A 1 88 ? 9.195 28.578 20.5 1 98.19 88 VAL A CA 1
ATOM 674 C C . VAL A 1 88 ? 8.969 30.031 20.109 1 98.19 88 VAL A C 1
ATOM 676 O O . VAL A 1 88 ? 9.094 30.938 20.953 1 98.19 88 VAL A O 1
ATOM 679 N N . ASN A 1 89 ? 8.57 30.266 18.891 1 98.56 89 ASN A N 1
ATOM 680 C CA . ASN A 1 89 ? 8.406 31.625 18.375 1 98.56 89 ASN A CA 1
ATOM 681 C C . ASN A 1 89 ? 6.93 31.984 18.203 1 98.56 89 ASN A C 1
ATOM 683 O O . ASN A 1 89 ? 6.574 32.781 17.344 1 98.56 89 ASN A O 1
ATOM 687 N N . LYS A 1 90 ? 6.066 31.328 18.953 1 98.5 90 LYS A N 1
ATOM 688 C CA . LYS A 1 90 ? 4.621 31.422 18.766 1 98.5 90 LYS A CA 1
ATOM 689 C C . LYS A 1 90 ? 4.133 32.844 18.906 1 98.5 90 LYS A C 1
ATOM 691 O O . LYS A 1 90 ? 3.238 33.281 18.172 1 98.5 90 LYS A O 1
ATOM 696 N N . ASN A 1 91 ? 4.703 33.625 19.844 1 98.31 91 ASN A N 1
ATOM 697 C CA . ASN A 1 91 ? 4.246 35 20.078 1 98.31 91 ASN A CA 1
ATOM 698 C C . ASN A 1 91 ? 4.488 35.875 18.859 1 98.31 91 ASN A C 1
ATOM 700 O O . ASN A 1 91 ? 3.631 36.688 18.5 1 98.31 91 ASN A O 1
ATOM 704 N N . LEU A 1 92 ? 5.621 35.719 18.281 1 98.38 92 LEU A N 1
ATOM 705 C CA . LEU A 1 92 ? 5.965 36.469 17.094 1 98.38 92 LEU A CA 1
ATOM 706 C C . LEU A 1 92 ? 4.992 36.156 15.953 1 98.38 92 LEU A C 1
ATOM 708 O O . LEU A 1 92 ? 4.52 37.062 15.273 1 98.38 92 LEU A O 1
ATOM 712 N N . ILE A 1 93 ? 4.68 34.969 15.773 1 98.56 93 ILE A N 1
ATOM 713 C CA . ILE A 1 93 ? 3.811 34.5 14.695 1 98.56 93 ILE A CA 1
ATOM 714 C C . ILE A 1 93 ? 2.383 35 14.945 1 98.56 93 ILE A C 1
ATOM 716 O O . ILE A 1 93 ? 1.735 35.531 14.047 1 98.56 93 ILE A O 1
ATOM 720 N N . LYS A 1 94 ? 1.968 34.812 16.141 1 98.19 94 LYS A N 1
ATOM 721 C CA . LYS A 1 94 ? 0.617 35.219 16.531 1 98.19 94 LYS A CA 1
ATOM 722 C C . LYS A 1 94 ? 0.432 36.719 16.375 1 98.19 94 LYS A C 1
ATOM 724 O O . LYS A 1 94 ? -0.574 37.156 15.82 1 98.19 94 LYS A O 1
ATOM 729 N N . GLU A 1 95 ? 1.368 37.469 16.875 1 98.31 95 GLU A N 1
ATOM 730 C CA . GLU A 1 95 ? 1.303 38.906 16.781 1 98.31 95 GLU A CA 1
ATOM 731 C C . GLU A 1 95 ? 1.271 39.375 15.328 1 98.31 95 GLU A C 1
ATOM 733 O O . GLU A 1 95 ? 0.506 40.281 14.977 1 98.31 95 GLU A O 1
ATOM 738 N N . HIS A 1 96 ? 2.107 38.781 14.508 1 98.5 96 HIS A N 1
ATOM 739 C CA . HIS A 1 96 ? 2.133 39.125 13.094 1 98.5 96 HIS A CA 1
ATOM 740 C C . HIS A 1 96 ? 0.77 38.875 12.445 1 98.5 96 HIS A C 1
ATOM 742 O O . HIS A 1 96 ? 0.277 39.75 11.703 1 98.5 96 HIS A O 1
ATOM 748 N N . PHE A 1 97 ? 0.181 37.781 12.734 1 97.94 97 PHE A N 1
ATOM 749 C CA . PHE A 1 97 ? -1.111 37.406 12.156 1 97.94 97 PHE A CA 1
ATOM 750 C C . PHE A 1 97 ? -2.201 38.375 12.656 1 97.94 97 PHE A C 1
ATOM 752 O O . PHE A 1 97 ? -3.025 38.844 11.875 1 97.94 97 PHE A O 1
ATOM 759 N N . GLU A 1 98 ? -2.211 38.656 13.953 1 97.38 98 GLU A N 1
ATOM 760 C CA . GLU A 1 98 ? -3.215 39.531 14.562 1 97.38 98 GLU A CA 1
ATOM 761 C C . GLU A 1 98 ? -3.117 40.969 14.023 1 97.38 98 GLU A C 1
ATOM 763 O O . GLU A 1 98 ? -4.098 41.719 14.039 1 97.38 98 GLU A O 1
ATOM 768 N N . ASN A 1 99 ? -1.978 41.281 13.539 1 97.88 99 ASN A N 1
ATOM 769 C CA . ASN A 1 99 ? -1.769 42.625 12.969 1 97.88 99 ASN A CA 1
ATOM 770 C C . ASN A 1 99 ? -2.037 42.625 11.469 1 97.88 99 ASN A C 1
ATOM 772 O O . ASN A 1 99 ? -1.627 43.562 10.766 1 97.88 99 ASN A O 1
ATOM 776 N N . GLY A 1 100 ? -2.625 41.625 10.961 1 97.31 100 GLY A N 1
ATOM 777 C CA . GLY A 1 100 ? -3.07 41.594 9.578 1 97.31 100 GLY A CA 1
ATOM 778 C C . GLY A 1 100 ? -2.078 40.906 8.641 1 97.31 100 GLY A C 1
ATOM 779 O O . GLY A 1 100 ? -2.24 40.969 7.422 1 97.31 100 GLY A O 1
ATOM 780 N N . GLY A 1 101 ? -1.052 40.344 9.227 1 98.06 101 GLY A N 1
ATOM 781 C CA . GLY A 1 101 ? -0.053 39.656 8.414 1 98.06 101 GLY A CA 1
ATOM 782 C C . GLY A 1 101 ? -0.498 38.281 7.945 1 98.06 101 GLY A C 1
ATOM 783 O O . GLY A 1 101 ? -1.385 37.688 8.547 1 98.06 101 GLY A O 1
ATOM 784 N N . ASN A 1 102 ? 0.137 37.812 6.871 1 98.12 102 ASN A N 1
ATOM 785 C CA . ASN A 1 102 ? -0.117 36.469 6.328 1 98.12 102 ASN A CA 1
ATOM 786 C C . ASN A 1 102 ? 0.928 35.469 6.797 1 98.12 102 ASN A C 1
ATOM 788 O O . ASN A 1 102 ? 2.027 35.844 7.203 1 98.12 102 ASN A O 1
ATOM 792 N N . ILE A 1 103 ? 0.527 34.281 6.863 1 98.62 103 ILE A N 1
ATOM 793 C CA . ILE A 1 103 ? 1.421 33.156 7.121 1 98.62 103 ILE A CA 1
ATOM 794 C C . ILE A 1 103 ? 1.434 32.219 5.91 1 98.62 103 ILE A C 1
ATOM 796 O O . ILE A 1 103 ? 0.377 31.828 5.398 1 98.62 103 ILE A O 1
ATOM 800 N N . VAL A 1 104 ? 2.609 31.828 5.426 1 98.31 104 VAL A N 1
ATOM 801 C CA . VAL A 1 104 ? 2.676 30.938 4.266 1 98.31 104 VAL A CA 1
ATOM 802 C C . VAL A 1 104 ? 3.664 29.812 4.535 1 98.31 104 VAL A C 1
ATOM 804 O O . VAL A 1 104 ? 4.727 30.031 5.125 1 98.31 104 VAL A O 1
ATOM 807 N N . LEU A 1 105 ? 3.262 28.609 4.23 1 98.06 105 LEU A N 1
ATOM 808 C CA . LEU A 1 105 ? 4.078 27.406 4.336 1 98.06 105 LEU A CA 1
ATOM 809 C C . LEU A 1 105 ? 4.332 26.797 2.961 1 98.06 105 LEU A C 1
ATOM 811 O O . LEU A 1 105 ? 3.406 26.672 2.156 1 98.06 105 LEU A O 1
ATOM 815 N N . THR A 1 106 ? 5.559 26.562 2.629 1 96.81 106 THR A N 1
ATOM 816 C CA . THR A 1 106 ? 5.891 25.797 1.426 1 96.81 106 THR A CA 1
ATOM 817 C C . THR A 1 106 ? 6.656 24.531 1.776 1 96.81 106 THR A C 1
ATOM 819 O O . THR A 1 106 ? 7.641 24.578 2.521 1 96.81 106 THR A O 1
ATOM 822 N N . THR A 1 107 ? 6.133 23.406 1.363 1 92.56 107 THR A N 1
ATOM 823 C CA . THR A 1 107 ? 6.75 22.109 1.599 1 92.56 107 THR A CA 1
ATOM 824 C C . THR A 1 107 ? 6.691 21.234 0.34 1 92.56 107 THR A C 1
ATOM 826 O O . THR A 1 107 ? 5.906 21.516 -0.571 1 92.56 107 THR A O 1
ATOM 829 N N . THR A 1 108 ? 7.488 20.234 0.223 1 86.25 108 THR A N 1
ATOM 830 C CA . THR A 1 108 ? 7.648 19.438 -0.983 1 86.25 108 THR A CA 1
ATOM 831 C C . THR A 1 108 ? 6.547 18.375 -1.08 1 86.25 108 THR A C 1
ATOM 833 O O . THR A 1 108 ? 5.723 18.422 -1.998 1 86.25 108 THR A O 1
ATOM 836 N N . ASN A 1 109 ? 6.285 17.562 -0.209 1 81.5 109 ASN A N 1
ATOM 837 C CA . ASN A 1 109 ? 5.477 16.344 -0.356 1 81.5 109 ASN A CA 1
ATOM 838 C C . ASN A 1 109 ? 4 16.625 -0.069 1 81.5 109 ASN A C 1
ATOM 840 O O . ASN A 1 109 ? 3.127 16.219 -0.833 1 81.5 109 ASN A O 1
ATOM 844 N N . GLY A 1 110 ? 3.736 17.453 0.89 1 82.06 110 GLY A N 1
ATOM 845 C CA . GLY A 1 110 ? 2.367 17.734 1.284 1 82.06 110 GLY A CA 1
ATOM 846 C C . GLY A 1 110 ? 1.581 18.469 0.218 1 82.06 110 GLY A C 1
ATOM 847 O O . GLY A 1 110 ? 0.463 18.078 -0.122 1 82.06 110 GLY A O 1
ATOM 848 N N . THR A 1 111 ? 2.18 19.469 -0.305 1 84.62 111 THR A N 1
ATOM 849 C CA . THR A 1 111 ? 1.503 20.297 -1.287 1 84.62 111 THR A CA 1
ATOM 850 C C . THR A 1 111 ? 1.246 19.531 -2.576 1 84.62 111 THR A C 1
ATOM 852 O O . THR A 1 111 ? 0.183 19.656 -3.188 1 84.62 111 THR A O 1
ATOM 855 N N . ARG A 1 112 ? 2.182 18.75 -2.982 1 83.06 112 ARG A N 1
ATOM 856 C CA . ARG A 1 112 ? 2.043 17.906 -4.16 1 83.06 112 ARG A CA 1
ATOM 857 C C . ARG A 1 112 ? 0.778 17.062 -4.078 1 83.06 112 ARG A C 1
ATOM 859 O O . ARG A 1 112 ? 0.034 16.953 -5.055 1 83.06 112 ARG A O 1
ATOM 866 N N . VAL A 1 113 ? 0.522 16.516 -2.93 1 88.69 113 VAL A N 1
ATOM 867 C CA . VAL A 1 113 ? -0.617 15.625 -2.723 1 88.69 113 VAL A CA 1
ATOM 868 C C . VAL A 1 113 ? -1.905 16.438 -2.656 1 88.69 113 VAL A C 1
ATOM 870 O O . VAL A 1 113 ? -2.885 16.125 -3.336 1 88.69 113 VAL A O 1
ATOM 873 N N . LEU A 1 114 ? -1.86 17.531 -1.928 1 92.94 114 LEU A N 1
ATOM 874 C CA . LEU A 1 114 ? -3.033 18.375 -1.754 1 92.94 114 LEU A CA 1
ATOM 875 C C . LEU A 1 114 ? -3.549 18.875 -3.1 1 92.94 114 LEU A C 1
ATOM 877 O O . LEU A 1 114 ? -4.758 18.891 -3.344 1 92.94 114 LEU A O 1
ATOM 881 N N . GLU A 1 115 ? -2.686 19.188 -3.938 1 88.38 115 GLU A N 1
ATOM 882 C CA . GLU A 1 115 ? -3.045 19.766 -5.227 1 88.38 115 GLU A CA 1
ATOM 883 C C . GLU A 1 115 ? -3.547 18.703 -6.191 1 88.38 115 GLU A C 1
ATOM 885 O O . GLU A 1 115 ? -4.223 19.016 -7.176 1 88.38 115 GLU A O 1
ATOM 890 N N . ASN A 1 116 ? -3.299 17.469 -5.926 1 90.19 116 ASN A N 1
ATOM 891 C CA . ASN A 1 116 ? -3.615 16.406 -6.879 1 90.19 116 ASN A CA 1
ATOM 892 C C . ASN A 1 116 ? -4.77 15.539 -6.391 1 90.19 116 ASN A C 1
ATOM 894 O O . ASN A 1 116 ? -5.016 14.461 -6.938 1 90.19 116 ASN A O 1
ATOM 898 N N . ILE A 1 117 ? -5.484 16 -5.406 1 93.62 117 ILE A N 1
ATOM 899 C CA . ILE A 1 117 ? -6.664 15.312 -4.902 1 93.62 117 ILE A CA 1
ATOM 900 C C . ILE A 1 117 ? -7.918 16.109 -5.266 1 93.62 117 ILE A C 1
ATOM 902 O O . ILE A 1 117 ? -7.949 17.328 -5.117 1 93.62 117 ILE A O 1
ATOM 906 N N . VAL A 1 118 ? -8.891 15.422 -5.812 1 95.12 118 VAL A N 1
ATOM 907 C CA . VAL A 1 118 ? -10.211 16 -6.023 1 95.12 118 VAL A CA 1
ATOM 908 C C . VAL A 1 118 ? -11.156 15.562 -4.91 1 95.12 118 VAL A C 1
ATOM 910 O O . VAL A 1 118 ? -11.523 14.383 -4.832 1 95.12 118 VAL A O 1
ATOM 913 N N . SER A 1 119 ? -11.469 16.406 -4.078 1 96.56 119 SER A N 1
ATOM 914 C CA . SER A 1 119 ? -12.422 16.219 -2.986 1 96.56 119 SER A CA 1
ATOM 915 C C . SER A 1 119 ? -12.93 17.547 -2.451 1 96.56 119 SER A C 1
ATOM 917 O O . SER A 1 119 ? -12.234 18.562 -2.51 1 96.56 119 SER A O 1
ATOM 919 N N . ASP A 1 120 ? -14.172 17.562 -1.95 1 96.06 120 ASP A N 1
ATOM 920 C CA . ASP A 1 120 ? -14.742 18.766 -1.359 1 96.06 120 ASP A CA 1
ATOM 921 C C . ASP A 1 120 ? -14.18 19.016 0.039 1 96.06 120 ASP A C 1
ATOM 923 O O . ASP A 1 120 ? -14.258 20.125 0.557 1 96.06 120 ASP A O 1
ATOM 927 N N . HIS A 1 121 ? -13.727 17.953 0.644 1 97.5 121 HIS A N 1
ATOM 928 C CA . HIS A 1 121 ? -13.273 18.031 2.027 1 97.5 121 HIS A CA 1
ATOM 929 C C . HIS A 1 121 ? -11.906 17.359 2.193 1 97.5 121 HIS A C 1
ATOM 931 O O . HIS A 1 121 ? -11.797 16.141 2.18 1 97.5 121 HIS A O 1
ATOM 937 N N . ILE A 1 122 ? -10.93 18.203 2.352 1 98.38 122 ILE A N 1
ATOM 938 C CA . ILE A 1 122 ? -9.578 17.703 2.578 1 98.38 122 ILE A CA 1
ATOM 939 C C . ILE A 1 122 ? -9.062 18.203 3.926 1 98.38 122 ILE A C 1
ATOM 941 O O . ILE A 1 122 ? -8.82 19.406 4.098 1 98.38 122 ILE A O 1
ATOM 945 N N . LEU A 1 123 ? -8.953 17.312 4.863 1 98.75 123 LEU A N 1
ATOM 946 C CA . LEU A 1 123 ? -8.477 17.625 6.207 1 98.75 123 LEU A CA 1
ATOM 947 C C . LEU A 1 123 ? -7 17.266 6.359 1 98.75 123 LEU A C 1
ATOM 949 O O . LEU A 1 123 ? -6.477 16.438 5.609 1 98.75 123 LEU A O 1
ATOM 953 N N . ILE A 1 124 ? -6.387 17.922 7.309 1 98.75 124 ILE A N 1
ATOM 954 C CA . ILE A 1 124 ? -4.984 17.656 7.613 1 98.75 124 ILE A CA 1
ATOM 955 C C . ILE A 1 124 ? -4.879 16.812 8.875 1 98.75 124 ILE A C 1
ATOM 957 O O . ILE A 1 124 ? -5.324 17.219 9.945 1 98.75 124 ILE A O 1
ATOM 961 N N . GLY A 1 125 ? -4.285 15.625 8.695 1 98.69 125 GLY A N 1
ATOM 962 C CA . GLY A 1 125 ? -4.152 14.703 9.82 1 98.69 125 GLY A CA 1
ATOM 963 C C . GLY A 1 125 ? -2.709 14.367 10.148 1 98.69 125 GLY A C 1
ATOM 964 O O . GLY A 1 125 ? -1.853 14.352 9.258 1 98.69 125 GLY A O 1
ATOM 965 N N . SER A 1 126 ? -2.451 14.133 11.359 1 98.69 126 SER A N 1
ATOM 966 C CA . SER A 1 126 ? -1.178 13.688 11.922 1 98.69 126 SER A CA 1
ATOM 967 C C . SER A 1 126 ? -1.389 12.82 13.156 1 98.69 126 SER A C 1
ATOM 969 O O . SER A 1 126 ? -2.527 12.57 13.555 1 98.69 126 SER A O 1
ATOM 971 N N . ILE A 1 127 ? -0.284 12.297 13.711 1 98.88 127 ILE A N 1
ATOM 972 C CA . ILE A 1 127 ? -0.358 11.594 14.992 1 98.88 127 ILE A CA 1
ATOM 973 C C . ILE A 1 127 ? -0.726 12.578 16.094 1 98.88 127 ILE A C 1
ATOM 975 O O . ILE A 1 127 ? -1.491 12.242 17 1 98.88 127 ILE A O 1
ATOM 979 N N . THR A 1 128 ? -0.339 13.82 16.016 1 98.88 128 THR A N 1
ATOM 980 C CA . THR A 1 128 ? -0.503 14.836 17.047 1 98.88 128 THR A CA 1
ATOM 981 C C . THR A 1 128 ? -1.964 15.266 17.156 1 98.88 128 THR A C 1
ATOM 983 O O . THR A 1 128 ? -2.396 15.75 18.203 1 98.88 128 THR A O 1
ATOM 986 N N . ASN A 1 129 ? -2.732 15.102 16.141 1 98.81 129 ASN A N 1
ATOM 987 C CA . ASN A 1 129 ? -4.141 15.469 16.219 1 98.81 129 ASN A CA 1
ATOM 988 C C . ASN A 1 129 ? -5.047 14.312 15.812 1 98.81 129 ASN A C 1
ATOM 990 O O . ASN A 1 129 ? -6.156 14.523 15.32 1 98.81 129 ASN A O 1
ATOM 994 N N . ALA A 1 130 ? -4.582 13.109 16 1 98.88 130 ALA A N 1
ATOM 995 C CA . ALA A 1 130 ? -5.215 11.906 15.469 1 98.88 130 ALA A CA 1
ATOM 996 C C . ALA A 1 130 ? -6.66 11.789 15.945 1 98.88 130 ALA A C 1
ATOM 998 O O . ALA A 1 130 ? -7.566 11.539 15.148 1 98.88 130 ALA A O 1
ATOM 999 N N . LYS A 1 131 ? -6.926 11.984 17.203 1 98.56 131 LYS A N 1
ATOM 1000 C CA . LYS A 1 131 ? -8.266 11.875 17.75 1 98.56 131 LYS A CA 1
ATOM 1001 C C . LYS A 1 131 ? -9.195 12.945 17.172 1 98.56 131 LYS A C 1
ATOM 1003 O O . LYS A 1 131 ? -10.312 12.641 16.766 1 98.56 131 LYS A O 1
ATOM 1008 N N . SER A 1 132 ? -8.711 14.18 17.156 1 98.69 132 SER A N 1
ATOM 1009 C CA . SER A 1 132 ? -9.516 15.312 16.703 1 98.69 132 SER A CA 1
ATOM 1010 C C . SER A 1 132 ? -9.867 15.18 15.219 1 98.69 132 SER A C 1
ATOM 1012 O O . SER A 1 132 ? -11.016 15.398 14.828 1 98.69 132 SER A O 1
ATOM 1014 N N . VAL A 1 133 ? -8.891 14.852 14.398 1 98.88 133 VAL A N 1
ATOM 1015 C CA . VAL A 1 133 ? -9.141 14.781 12.961 1 98.88 133 VAL A CA 1
ATOM 1016 C C . VAL A 1 133 ? -10.062 13.602 12.656 1 98.88 133 VAL A C 1
ATOM 1018 O O . VAL A 1 133 ? -10.898 13.68 11.75 1 98.88 133 VAL A O 1
ATOM 1021 N N . ALA A 1 134 ? -9.922 12.461 13.391 1 98.5 134 ALA A N 1
ATOM 1022 C CA . ALA A 1 134 ? -10.805 11.312 13.211 1 98.5 134 ALA A CA 1
ATOM 1023 C C . ALA A 1 134 ? -12.258 11.688 13.492 1 98.5 134 ALA A C 1
ATOM 1025 O O . ALA A 1 134 ? -13.148 11.375 12.695 1 98.5 134 ALA A O 1
ATOM 1026 N N . LYS A 1 135 ? -12.477 12.375 14.609 1 98.19 135 LYS A N 1
ATOM 1027 C CA . LYS A 1 135 ? -13.82 12.781 15 1 98.19 135 LYS A CA 1
ATOM 1028 C C . LYS A 1 135 ? -14.438 13.711 13.961 1 98.19 135 LYS A C 1
ATOM 1030 O O . LYS A 1 135 ? -15.586 13.531 13.555 1 98.19 135 LYS A O 1
ATOM 1035 N N . LYS A 1 136 ? -13.672 14.672 13.539 1 98.31 136 LYS A N 1
ATOM 1036 C CA . LYS A 1 136 ? -14.172 15.664 12.594 1 98.31 136 LYS A CA 1
ATOM 1037 C C . LYS A 1 136 ? -14.406 15.047 11.219 1 98.31 136 LYS A C 1
ATOM 1039 O O . LYS A 1 136 ? -15.391 15.367 10.547 1 98.31 136 LYS A O 1
ATOM 1044 N N . ALA A 1 137 ? -13.508 14.234 10.805 1 98.5 137 ALA A N 1
ATOM 1045 C CA . ALA A 1 137 ? -13.664 13.547 9.523 1 98.5 137 ALA A CA 1
ATOM 1046 C C . ALA A 1 137 ? -14.914 12.672 9.531 1 98.5 137 ALA A C 1
ATOM 1048 O O . ALA A 1 137 ? -15.664 12.648 8.547 1 98.5 137 ALA A O 1
ATOM 1049 N N . TYR A 1 138 ? -15.125 11.93 10.625 1 97.81 138 TYR A N 1
ATOM 1050 C CA . TYR A 1 138 ? -16.281 11.055 10.742 1 97.81 138 TYR A CA 1
ATOM 1051 C C . TYR A 1 138 ? -17.578 11.852 10.656 1 97.81 138 TYR A C 1
ATOM 1053 O O . TYR A 1 138 ? -18.5 11.477 9.922 1 97.81 138 TYR A O 1
ATOM 1061 N N . LYS A 1 139 ? -17.609 12.906 11.406 1 97.38 139 LYS A N 1
ATOM 1062 C CA . LYS A 1 139 ? -18.781 13.758 11.406 1 97.38 139 LYS A CA 1
ATOM 1063 C C . LYS A 1 139 ? -19.047 14.328 10.016 1 97.38 139 LYS A C 1
ATOM 1065 O O . LYS A 1 139 ? -20.188 14.273 9.523 1 97.38 139 LYS A O 1
ATOM 1070 N N . LEU A 1 140 ? -18.031 14.875 9.414 1 97.69 140 LEU A N 1
ATOM 1071 C CA . LEU A 1 140 ? -18.141 15.469 8.086 1 97.69 140 LEU A CA 1
ATOM 1072 C C . LEU A 1 140 ? -18.609 14.43 7.062 1 97.69 140 LEU A C 1
ATOM 1074 O O . LEU A 1 140 ? -19.453 14.727 6.219 1 97.69 140 LEU A O 1
ATOM 1078 N N . ALA A 1 141 ? -17.984 13.297 7.082 1 97.75 141 ALA A N 1
ATOM 1079 C CA . ALA A 1 141 ? -18.344 12.219 6.16 1 97.75 141 ALA A CA 1
ATOM 1080 C C . ALA A 1 141 ? -19.797 11.812 6.328 1 97.75 141 ALA A C 1
ATOM 1082 O O . ALA A 1 141 ? -20.516 11.641 5.34 1 97.75 141 ALA A O 1
ATOM 1083 N N . LYS A 1 142 ? -20.25 11.664 7.539 1 96.56 142 LYS A N 1
ATOM 1084 C CA . LYS A 1 142 ? -21.625 11.289 7.832 1 96.56 142 LYS A CA 1
ATOM 1085 C C . LYS A 1 142 ? -22.609 12.344 7.328 1 96.56 142 LYS A C 1
ATOM 1087 O O . LYS A 1 142 ? -23.594 12.008 6.676 1 96.56 142 LYS A O 1
ATOM 1092 N N . GLU A 1 143 ? -22.312 13.523 7.605 1 97.44 143 GLU A N 1
ATOM 1093 C CA . GLU A 1 143 ? -23.188 14.633 7.246 1 97.44 143 GLU A CA 1
ATOM 1094 C C . GLU A 1 143 ? -23.297 14.781 5.73 1 97.44 143 GLU A C 1
ATOM 1096 O O . GLU A 1 143 ? -24.328 15.25 5.223 1 97.44 143 GLU A O 1
ATOM 1101 N N . ASN A 1 144 ? -22.312 14.367 5.012 1 97.75 144 ASN A N 1
ATOM 1102 C CA . ASN A 1 144 ? -22.297 14.562 3.566 1 97.75 144 ASN A CA 1
ATOM 1103 C C . ASN A 1 144 ? -22.469 13.25 2.816 1 97.75 144 ASN A C 1
ATOM 1105 O O . ASN A 1 144 ? -22.297 13.195 1.598 1 97.75 144 ASN A O 1
ATOM 1109 N N . ASN A 1 145 ? -22.75 12.172 3.541 1 97.19 145 ASN A N 1
ATOM 1110 C CA . ASN A 1 145 ? -22.938 10.844 2.965 1 97.19 145 ASN A CA 1
ATOM 1111 C C . ASN A 1 145 ? -21.734 10.43 2.125 1 97.19 145 ASN A C 1
ATOM 1113 O O . ASN A 1 145 ? -21.875 10.062 0.959 1 97.19 145 ASN A O 1
ATOM 1117 N N . LYS A 1 146 ? -20.578 10.633 2.693 1 97.75 146 LYS A N 1
ATOM 1118 C CA . LYS A 1 146 ? -19.312 10.297 2.049 1 97.75 146 LYS A CA 1
ATOM 1119 C C . LYS A 1 146 ? -18.547 9.258 2.861 1 97.75 146 LYS A C 1
ATOM 1121 O O . LYS A 1 146 ? -18.859 9.016 4.027 1 97.75 146 LYS A O 1
ATOM 1126 N N . GLY A 1 147 ? -17.578 8.602 2.209 1 97.06 147 GLY A N 1
ATOM 1127 C CA . GLY A 1 147 ? -16.594 7.801 2.932 1 97.06 147 GLY A CA 1
ATOM 1128 C C . GLY A 1 147 ? -15.445 8.617 3.477 1 97.06 147 GLY A C 1
ATOM 1129 O O . GLY A 1 147 ? -15.453 9.852 3.383 1 97.06 147 GLY A O 1
ATOM 1130 N N . ILE A 1 148 ? -14.539 7.949 4.105 1 97.94 148 ILE A N 1
ATOM 1131 C CA . ILE A 1 148 ? -13.312 8.578 4.582 1 97.94 148 ILE A CA 1
ATOM 1132 C C . ILE A 1 148 ? -12.109 7.945 3.887 1 97.94 148 ILE A C 1
ATOM 1134 O O . ILE A 1 148 ? -11.977 6.719 3.852 1 97.94 148 ILE A O 1
ATOM 1138 N N . MET A 1 149 ? -11.281 8.734 3.258 1 97.81 149 MET A N 1
ATOM 1139 C CA . MET A 1 149 ? -10.047 8.281 2.619 1 97.81 149 MET A CA 1
ATOM 1140 C C . MET A 1 149 ? -8.82 8.805 3.363 1 97.81 149 MET A C 1
ATOM 1142 O O . MET A 1 149 ? -8.617 10.016 3.451 1 97.81 149 MET A O 1
ATOM 1146 N N . LEU A 1 150 ? -8.086 7.883 3.996 1 98.31 150 LEU A N 1
ATOM 1147 C CA . LEU A 1 150 ? -6.801 8.242 4.578 1 98.31 150 LEU A CA 1
ATOM 1148 C C . LEU A 1 150 ? -5.711 8.266 3.51 1 98.31 150 LEU A C 1
ATOM 1150 O O . LEU A 1 150 ? -5.535 7.297 2.77 1 98.31 150 LEU A O 1
ATOM 1154 N N . VAL A 1 151 ? -4.941 9.375 3.428 1 96.38 151 VAL A N 1
ATOM 1155 C CA . VAL A 1 151 ? -3.949 9.539 2.371 1 96.38 151 VAL A CA 1
ATOM 1156 C C . VAL A 1 151 ? -2.582 9.828 2.988 1 96.38 151 VAL A C 1
ATOM 1158 O O . VAL A 1 151 ? -2.205 10.992 3.166 1 96.38 151 VAL A O 1
ATOM 1161 N N . PRO A 1 152 ? -1.797 8.758 3.301 1 96.31 152 PRO A N 1
ATOM 1162 C CA . PRO A 1 152 ? -0.388 9.023 3.602 1 96.31 152 PRO A CA 1
ATOM 1163 C C . PRO A 1 152 ? 0.352 9.68 2.441 1 96.31 152 PRO A C 1
ATOM 1165 O O . PRO A 1 152 ? 0.265 9.219 1.304 1 96.31 152 PRO A O 1
ATOM 1168 N N . VAL A 1 153 ? 1.118 10.703 2.744 1 93.69 153 VAL A N 1
ATOM 1169 C CA . VAL A 1 153 ? 1.745 11.516 1.702 1 93.69 153 VAL A CA 1
ATOM 1170 C C . VAL A 1 153 ? 3.033 10.844 1.231 1 93.69 153 VAL A C 1
ATOM 1172 O O . VAL A 1 153 ? 3.432 10.992 0.075 1 93.69 153 VAL A O 1
ATOM 1175 N N . HIS A 1 154 ? 3.691 10.18 2.033 1 92.19 154 HIS A N 1
ATOM 1176 C CA . HIS A 1 154 ? 4.969 9.531 1.761 1 92.19 154 HIS A CA 1
ATOM 1177 C C . HIS A 1 154 ? 6.02 10.547 1.325 1 92.19 154 HIS A C 1
ATOM 1179 O O . HIS A 1 154 ? 6.027 11.68 1.808 1 92.19 154 HIS A O 1
ATOM 1185 N N . ARG A 1 155 ? 7.246 10.062 0.728 1 87.5 155 ARG A N 1
ATOM 1186 C CA . ARG A 1 155 ? 8.375 10.891 0.308 1 87.5 155 ARG A CA 1
ATOM 1187 C C . ARG A 1 155 ? 8.578 10.805 -1.201 1 87.5 155 ARG A C 1
ATOM 1189 O O . ARG A 1 155 ? 9.523 10.18 -1.672 1 87.5 155 ARG A O 1
ATOM 1196 N N . LYS A 1 156 ? 7.836 11.602 -2.008 1 77.25 156 LYS A N 1
ATOM 1197 C CA . LYS A 1 156 ? 7.875 11.641 -3.467 1 77.25 156 LYS A CA 1
ATOM 1198 C C . LYS A 1 156 ? 8.383 10.328 -4.043 1 77.25 156 LYS A C 1
ATOM 1200 O O . LYS A 1 156 ? 9.562 10.203 -4.387 1 77.25 156 LYS A O 1
ATOM 1205 N N . GLY A 1 157 ? 7.473 9.328 -4.125 1 72.81 157 GLY A N 1
ATOM 1206 C CA . GLY A 1 157 ? 7.75 8.062 -4.789 1 72.81 157 GLY A CA 1
ATOM 1207 C C . GLY A 1 157 ? 8.281 6.996 -3.848 1 72.81 157 GLY A C 1
ATOM 1208 O O . GLY A 1 157 ? 8.414 5.832 -4.227 1 72.81 157 GLY A O 1
ATOM 1209 N N . ASN A 1 158 ? 8.664 7.473 -2.631 1 83.62 158 ASN A N 1
ATOM 1210 C CA . ASN A 1 158 ? 9.188 6.508 -1.672 1 83.62 158 ASN A CA 1
ATOM 1211 C C . ASN A 1 158 ? 8.242 6.32 -0.488 1 83.62 158 ASN A C 1
ATOM 1213 O O . ASN A 1 158 ? 7.629 7.281 -0.021 1 83.62 158 ASN A O 1
ATOM 1217 N N . PHE A 1 159 ? 8.203 5.164 -0.075 1 91.38 159 PHE A N 1
ATOM 1218 C CA . PHE A 1 159 ? 7.352 4.809 1.053 1 91.38 159 PHE A CA 1
ATOM 1219 C C . PHE A 1 159 ? 7.875 5.422 2.344 1 91.38 159 PHE A C 1
ATOM 1221 O O . PHE A 1 159 ? 9.086 5.422 2.592 1 91.38 159 PHE A O 1
ATOM 1228 N N . ALA A 1 160 ? 6.988 6.031 3.107 1 94.75 160 ALA A N 1
ATOM 1229 C CA . ALA A 1 160 ? 7.301 6.574 4.426 1 94.75 160 ALA A CA 1
ATOM 1230 C C . ALA A 1 160 ? 6.469 5.898 5.512 1 94.75 160 ALA A C 1
ATOM 1232 O O . ALA A 1 160 ? 5.27 6.156 5.629 1 94.75 160 ALA A O 1
ATOM 1233 N N . ILE A 1 161 ? 7.07 5.129 6.383 1 96.38 161 ILE A N 1
ATOM 1234 C CA . ILE A 1 161 ? 6.367 4.289 7.344 1 96.38 161 ILE A CA 1
ATOM 1235 C C . ILE A 1 161 ? 5.648 5.172 8.367 1 96.38 161 ILE A C 1
ATOM 1237 O O . ILE A 1 161 ? 4.59 4.805 8.875 1 96.38 161 ILE A O 1
ATOM 1241 N N . GLU A 1 162 ? 6.223 6.363 8.664 1 97.88 162 GLU A N 1
ATOM 1242 C CA . GLU A 1 162 ? 5.598 7.254 9.641 1 97.88 162 GLU A CA 1
ATOM 1243 C C . GLU A 1 162 ? 4.215 7.695 9.18 1 97.88 162 GLU A C 1
ATOM 1245 O O . GLU A 1 162 ? 3.289 7.805 9.992 1 97.88 162 GLU A O 1
ATOM 1250 N N . ASP A 1 163 ? 4.062 7.957 7.895 1 97.62 163 ASP A N 1
ATOM 1251 C CA . ASP A 1 163 ? 2.766 8.367 7.363 1 97.62 163 ASP A CA 1
ATOM 1252 C C . ASP A 1 163 ? 1.768 7.215 7.395 1 97.62 163 ASP A C 1
ATOM 1254 O O . ASP A 1 163 ? 0.58 7.422 7.652 1 97.62 163 ASP A O 1
ATOM 1258 N N . PHE A 1 164 ? 2.254 6.066 7.141 1 97.25 164 PHE A N 1
ATOM 1259 C CA . PHE A 1 164 ? 1.435 4.863 7.16 1 97.25 164 PHE A CA 1
ATOM 1260 C C . PHE A 1 164 ? 0.975 4.539 8.578 1 97.25 164 PHE A C 1
ATOM 1262 O O . PHE A 1 164 ? -0.189 4.199 8.797 1 97.25 164 PHE A O 1
ATOM 1269 N N . ILE A 1 165 ? 1.869 4.664 9.531 1 98.38 165 ILE A N 1
ATOM 1270 C CA . ILE A 1 165 ? 1.546 4.488 10.945 1 98.38 165 ILE A CA 1
ATOM 1271 C C . ILE A 1 165 ? 0.531 5.543 11.383 1 98.38 165 ILE A C 1
ATOM 1273 O O . ILE A 1 165 ? -0.443 5.23 12.07 1 98.38 165 ILE A O 1
ATOM 1277 N N . GLY A 1 166 ? 0.786 6.785 10.961 1 98.81 166 GLY A N 1
ATOM 1278 C CA . GLY A 1 166 ? -0.18 7.832 11.25 1 98.81 166 GLY A CA 1
ATOM 1279 C C . GLY A 1 166 ? -1.578 7.508 10.758 1 98.81 166 GLY A C 1
ATOM 1280 O O . GLY A 1 166 ? -2.559 7.73 11.469 1 98.81 166 GLY A O 1
ATOM 1281 N N . ALA A 1 167 ? -1.66 6.996 9.562 1 98.62 167 ALA A N 1
ATOM 1282 C CA . ALA A 1 167 ? -2.947 6.586 9.008 1 98.62 167 ALA A CA 1
ATOM 1283 C C . ALA A 1 167 ? -3.604 5.516 9.875 1 98.62 167 ALA A C 1
ATOM 1285 O O . ALA A 1 167 ? -4.816 5.551 10.102 1 98.62 167 ALA A O 1
ATOM 1286 N N . GLY A 1 168 ? -2.812 4.547 10.328 1 98.12 168 GLY A N 1
ATOM 1287 C CA . GLY A 1 168 ? -3.328 3.516 11.219 1 98.12 168 GLY A CA 1
ATOM 1288 C C . GLY A 1 168 ? -3.881 4.07 12.516 1 98.12 168 GLY A C 1
ATOM 1289 O O . GLY A 1 168 ? -4.961 3.674 12.961 1 98.12 168 GLY A O 1
ATOM 1290 N N . ILE A 1 169 ? -3.16 4.98 13.109 1 98.69 169 ILE A N 1
ATOM 1291 C CA . ILE A 1 169 ? -3.566 5.574 14.383 1 98.69 169 ILE A CA 1
ATOM 1292 C C . ILE A 1 169 ? -4.875 6.336 14.195 1 98.69 169 ILE A C 1
ATOM 1294 O O . ILE A 1 169 ? -5.801 6.199 15 1 98.69 169 ILE A O 1
ATOM 1298 N N . ILE A 1 170 ? -4.961 7.113 13.148 1 98.81 170 ILE A N 1
ATOM 1299 C CA . ILE A 1 170 ? -6.176 7.875 12.859 1 98.81 170 ILE A CA 1
ATOM 1300 C C . ILE A 1 170 ? -7.332 6.918 12.586 1 98.81 170 ILE A C 1
ATOM 1302 O O . ILE A 1 170 ? -8.445 7.129 13.062 1 98.81 170 ILE A O 1
ATOM 1306 N N . ALA A 1 171 ? -7.098 5.859 11.812 1 97.56 171 ALA A N 1
ATOM 1307 C CA . ALA A 1 171 ? -8.117 4.855 11.531 1 97.56 171 ALA A CA 1
ATOM 1308 C C . ALA A 1 171 ? -8.672 4.262 12.82 1 97.56 171 ALA A C 1
ATOM 1310 O O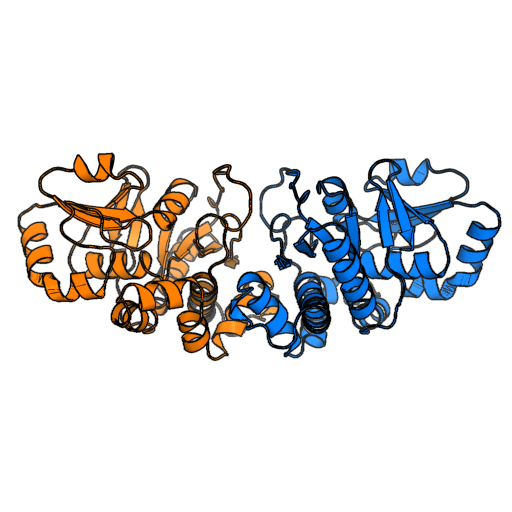 . ALA A 1 171 ? -9.883 4.047 12.945 1 97.56 171 ALA A O 1
ATOM 1311 N N . ASP A 1 172 ? -7.82 3.969 13.805 1 96.31 172 ASP A N 1
ATOM 1312 C CA . ASP A 1 172 ? -8.258 3.418 15.086 1 96.31 172 ASP A CA 1
ATOM 1313 C C . ASP A 1 172 ? -9.266 4.34 15.766 1 96.31 172 ASP A C 1
ATOM 1315 O O . ASP A 1 172 ? -10.258 3.873 16.344 1 96.31 172 ASP A O 1
ATOM 1319 N N . TYR A 1 173 ? -8.992 5.602 15.695 1 97.5 173 TYR A N 1
ATOM 1320 C CA . TYR A 1 173 ? -9.906 6.551 16.312 1 97.5 173 TYR A CA 1
ATOM 1321 C C . TYR A 1 173 ? -11.203 6.652 15.508 1 97.5 173 TYR A C 1
ATOM 1323 O O . TYR A 1 173 ? -1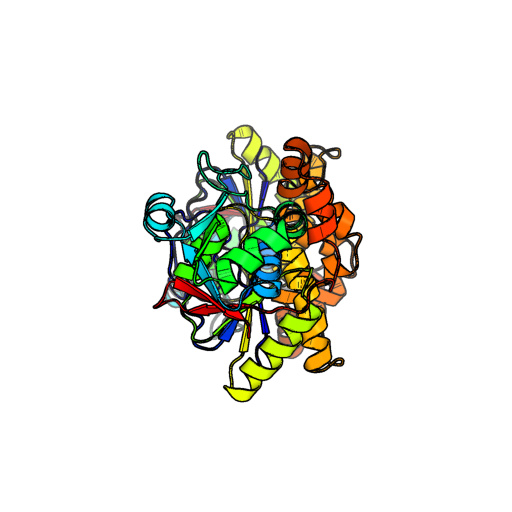2.281 6.836 16.078 1 97.5 173 TYR A O 1
ATOM 1331 N N . ILE A 1 174 ? -11.133 6.598 14.156 1 97.12 174 ILE A N 1
ATOM 1332 C CA . ILE A 1 174 ? -12.328 6.613 13.328 1 97.12 174 ILE A CA 1
ATOM 1333 C C . ILE A 1 174 ? -13.227 5.43 13.695 1 97.12 174 ILE A C 1
ATOM 1335 O O . ILE A 1 174 ? -14.445 5.574 13.805 1 97.12 174 ILE A O 1
ATOM 1339 N N . PHE A 1 175 ? -12.594 4.293 13.859 1 94.44 175 PHE A N 1
ATOM 1340 C CA . PHE A 1 175 ? -13.344 3.084 14.164 1 94.44 175 PHE A CA 1
ATOM 1341 C C . PHE A 1 175 ? -14.031 3.203 15.523 1 94.44 175 PHE A C 1
ATOM 1343 O O . PHE A 1 175 ? -15.109 2.646 15.727 1 94.44 175 PHE A O 1
ATOM 1350 N N . LYS A 1 176 ? -13.414 3.918 16.453 1 92.62 176 LYS A N 1
ATOM 1351 C CA . LYS A 1 176 ? -14.039 4.16 17.75 1 92.62 176 LYS A CA 1
ATOM 1352 C C . LYS A 1 176 ? -15.305 5.004 17.594 1 92.62 176 LYS A C 1
ATOM 1354 O O . LYS A 1 176 ? -16.281 4.812 18.328 1 92.62 176 LYS A O 1
ATOM 1359 N N . GLU A 1 177 ? -15.273 5.941 16.672 1 89.19 177 GLU A N 1
ATOM 1360 C CA . GLU A 1 177 ? -16.438 6.766 16.359 1 89.19 177 GLU A CA 1
ATOM 1361 C C . GLU A 1 177 ? -17.5 5.969 15.609 1 89.19 177 GLU A C 1
ATOM 1363 O O . GLU A 1 177 ? -18.703 6.156 15.836 1 89.19 177 GLU A O 1
ATOM 1368 N N . TYR A 1 178 ? -17.062 5.184 14.703 1 83.31 178 TYR A N 1
ATOM 1369 C CA . TYR A 1 178 ? -17.922 4.422 13.797 1 83.31 178 TYR A CA 1
ATOM 1370 C C . TYR A 1 178 ? -18.594 3.27 14.531 1 83.31 178 TYR A C 1
ATOM 1372 O O . TYR A 1 178 ? -19.812 3.275 14.719 1 83.31 178 TYR A O 1
ATOM 1380 N N . ASP A 1 179 ? -18.031 2.271 14.75 1 82.31 179 ASP A N 1
ATOM 1381 C CA . ASP A 1 179 ? -18.469 1.058 15.43 1 82.31 179 ASP A CA 1
ATOM 1382 C C . ASP A 1 179 ? -17.281 0.248 15.938 1 82.31 179 ASP A C 1
ATOM 1384 O O . ASP A 1 179 ? -16.578 -0.383 15.156 1 82.31 179 ASP A O 1
ATOM 1388 N N . GLU A 1 180 ? -17.234 0.237 17.156 1 73.56 180 GLU A N 1
ATOM 1389 C CA . GLU A 1 180 ? -16.109 -0.443 17.766 1 73.56 180 GLU A CA 1
ATOM 1390 C C . GLU A 1 180 ? -16.156 -1.947 17.516 1 73.56 180 GLU A C 1
ATOM 1392 O O . GLU A 1 180 ? -15.141 -2.637 17.625 1 73.56 180 GLU A O 1
ATOM 1397 N N . LYS A 1 181 ? -17.312 -2.371 17.078 1 77.31 181 LYS A N 1
ATOM 1398 C CA . LYS A 1 181 ? -17.484 -3.814 16.938 1 77.31 181 LYS A CA 1
ATOM 1399 C C . LYS A 1 181 ? -17.281 -4.254 15.5 1 77.31 181 LYS A C 1
ATOM 1401 O O . LYS A 1 181 ? -17.375 -5.441 15.18 1 77.31 181 LYS A O 1
ATOM 1406 N N . ILE A 1 182 ? -16.953 -3.334 14.695 1 78.56 182 ILE A N 1
ATOM 1407 C CA . ILE A 1 182 ? -16.797 -3.66 13.281 1 78.56 182 ILE A CA 1
ATOM 1408 C C . ILE A 1 182 ? -15.594 -4.566 13.086 1 78.56 182 ILE A C 1
ATOM 1410 O O . ILE A 1 182 ? -14.5 -4.277 13.586 1 78.56 182 ILE A O 1
ATOM 1414 N N . PRO A 1 183 ? -15.836 -5.719 12.43 1 77.56 183 PRO A N 1
ATOM 1415 C CA . PRO A 1 183 ? -14.695 -6.605 12.188 1 77.56 183 PRO A CA 1
ATOM 1416 C C . PRO A 1 183 ? -13.609 -5.953 11.328 1 77.56 183 PRO A C 1
ATOM 1418 O O . PRO A 1 183 ? -13.922 -5.207 10.398 1 77.56 183 PRO A O 1
ATOM 1421 N N . ASP A 1 184 ? -12.367 -6.195 11.727 1 75.31 184 ASP A N 1
ATOM 1422 C CA . ASP A 1 184 ? -11.227 -5.633 11.008 1 75.31 184 ASP A CA 1
ATOM 1423 C C . ASP A 1 184 ? -11.281 -5.988 9.523 1 75.31 184 ASP A C 1
ATOM 1425 O O . ASP A 1 184 ? -10.875 -5.191 8.672 1 75.31 184 ASP A O 1
ATOM 1429 N N . GLU A 1 185 ? -11.844 -7.07 9.281 1 79 185 GLU A N 1
ATOM 1430 C CA . GLU A 1 185 ? -11.82 -7.629 7.938 1 79 185 GLU A CA 1
ATOM 1431 C C . GLU A 1 185 ? -12.734 -6.844 7 1 79 185 GLU A C 1
ATOM 1433 O O . GLU A 1 185 ? -12.641 -6.969 5.777 1 79 185 GLU A O 1
ATOM 1438 N N . LYS A 1 186 ? -13.594 -6.102 7.648 1 82.69 186 LYS A N 1
ATOM 1439 C CA . LYS A 1 186 ? -14.453 -5.25 6.832 1 82.69 186 LYS A CA 1
ATOM 1440 C C . LYS A 1 186 ? -13.641 -4.238 6.035 1 82.69 186 LYS A C 1
ATOM 1442 O O . LYS A 1 186 ? -14.008 -3.871 4.922 1 82.69 186 LYS A O 1
ATOM 1447 N N . PHE A 1 187 ? -12.539 -3.826 6.609 1 89.88 187 PHE A N 1
ATOM 1448 C CA . PHE A 1 187 ? -11.641 -2.869 5.973 1 89.88 187 PHE A CA 1
ATOM 1449 C C . PHE A 1 187 ? -10.234 -3.439 5.859 1 89.88 187 PHE A C 1
ATOM 1451 O O . PHE A 1 187 ? -9.305 -2.947 6.504 1 89.88 187 PHE A O 1
ATOM 1458 N N . GLU A 1 188 ? -10.023 -4.375 4.938 1 91.81 188 GLU A N 1
ATOM 1459 C CA . GLU A 1 188 ? -8.805 -5.168 4.84 1 91.81 188 GLU A CA 1
ATOM 1460 C C . GLU A 1 188 ? -7.586 -4.281 4.59 1 91.81 188 GLU A C 1
ATOM 1462 O O . GLU A 1 188 ? -6.492 -4.559 5.086 1 91.81 188 GLU A O 1
ATOM 1467 N N . GLU A 1 189 ? -7.828 -3.219 3.822 1 92.5 189 GLU A N 1
ATOM 1468 C CA . GLU A 1 189 ? -6.719 -2.377 3.391 1 92.5 189 GLU A CA 1
ATOM 1469 C C . GLU A 1 189 ? -6.141 -1.582 4.559 1 92.5 189 GLU A C 1
ATOM 1471 O O . GLU A 1 189 ? -5.031 -1.054 4.469 1 92.5 189 GLU A O 1
ATOM 1476 N N . LEU A 1 190 ? -6.906 -1.527 5.68 1 95.31 190 LEU A N 1
ATOM 1477 C CA . LEU A 1 190 ? -6.453 -0.757 6.836 1 95.31 190 LEU A CA 1
ATOM 1478 C C . LEU A 1 190 ? -5.742 -1.653 7.84 1 95.31 190 LEU A C 1
ATOM 1480 O O . LEU A 1 190 ? -5.066 -1.161 8.75 1 95.31 190 LEU A O 1
ATOM 1484 N N . ILE A 1 191 ? -5.875 -2.973 7.68 1 95.31 191 ILE A N 1
ATOM 1485 C CA . ILE A 1 191 ? -5.363 -3.924 8.656 1 95.31 191 ILE A CA 1
ATOM 1486 C C . ILE A 1 191 ? -3.854 -3.746 8.812 1 95.31 191 ILE A C 1
ATOM 1488 O O . ILE A 1 191 ? -3.346 -3.633 9.93 1 95.31 191 ILE A O 1
ATOM 1492 N N . PRO A 1 192 ? -3.102 -3.629 7.668 1 95.88 192 PRO A N 1
ATOM 1493 C CA . PRO A 1 192 ? -1.651 -3.508 7.836 1 95.88 192 PRO A CA 1
ATOM 1494 C C . PRO A 1 192 ? -1.25 -2.266 8.625 1 95.88 192 PRO A C 1
ATOM 1496 O O . PRO A 1 192 ? -0.387 -2.342 9.508 1 95.88 192 PRO A O 1
ATOM 1499 N N . ALA A 1 193 ? -1.854 -1.154 8.344 1 96.69 193 ALA A N 1
ATOM 1500 C CA . ALA A 1 193 ? -1.532 0.08 9.055 1 96.69 193 ALA A CA 1
ATOM 1501 C C . ALA A 1 193 ? -1.907 -0.024 10.531 1 96.69 193 ALA A C 1
ATOM 1503 O O . ALA A 1 193 ? -1.142 0.395 11.398 1 96.69 193 ALA A O 1
ATOM 1504 N N . ARG A 1 194 ? -3.062 -0.592 10.82 1 95.5 194 ARG A N 1
ATOM 1505 C CA . ARG A 1 194 ? -3.551 -0.693 12.188 1 95.5 194 ARG A CA 1
ATOM 1506 C C . ARG A 1 194 ? -2.719 -1.687 12.992 1 95.5 194 ARG A C 1
ATOM 1508 O O . ARG A 1 194 ? -2.547 -1.523 14.203 1 95.5 194 ARG A O 1
ATOM 1515 N N . MET A 1 195 ? -2.217 -2.639 12.352 1 94.44 195 MET A N 1
ATOM 1516 C CA . MET A 1 195 ? -1.345 -3.59 13.031 1 94.44 195 MET A CA 1
ATOM 1517 C C . MET A 1 195 ? -0.073 -2.906 13.523 1 94.44 195 MET A C 1
ATOM 1519 O O . MET A 1 195 ? 0.441 -3.238 14.594 1 94.44 195 MET A O 1
ATOM 1523 N N . LEU A 1 196 ? 0.435 -2.021 12.742 1 95.69 196 LEU A N 1
ATOM 1524 C CA . LEU A 1 196 ? 1.645 -1.301 13.125 1 95.69 196 LEU A CA 1
ATOM 1525 C C . LEU A 1 196 ? 1.424 -0.505 14.406 1 95.69 196 LEU A C 1
ATOM 1527 O O . LEU A 1 196 ? 2.352 -0.325 15.203 1 95.69 196 LEU A O 1
ATOM 1531 N N . THR A 1 197 ? 0.196 -0.035 14.578 1 96.12 197 THR A N 1
ATOM 1532 C CA . THR A 1 197 ? -0.099 0.788 15.742 1 96.12 197 THR A CA 1
ATOM 1533 C C . THR A 1 197 ? -0.024 -0.042 17.016 1 96.12 197 THR A C 1
ATOM 1535 O O . THR A 1 197 ? 0.082 0.509 18.125 1 96.12 197 THR A O 1
ATOM 1538 N N . LYS A 1 198 ? -0.133 -1.345 16.906 1 92.88 198 LYS A N 1
ATOM 1539 C CA . LYS A 1 198 ? -0.089 -2.25 18.047 1 92.88 198 LYS A CA 1
ATOM 1540 C C . LYS A 1 198 ? 1.341 -2.693 18.344 1 92.88 198 LYS A C 1
ATOM 1542 O O . LYS A 1 198 ? 1.582 -3.436 19.297 1 92.88 198 LYS A O 1
ATOM 1547 N N . SER A 1 199 ? 2.273 -2.223 17.578 1 92.44 199 SER A N 1
ATOM 1548 C CA . SER A 1 199 ? 3.695 -2.498 17.75 1 92.44 199 SER A CA 1
ATOM 1549 C C . SER A 1 199 ? 4.418 -1.294 18.344 1 92.44 199 SER A C 1
ATOM 1551 O O . SER A 1 199 ? 3.783 -0.363 18.844 1 92.44 199 SER A O 1
ATOM 1553 N N . ASP A 1 200 ? 5.711 -1.402 18.422 1 94.75 200 ASP A N 1
ATOM 1554 C CA . ASP A 1 200 ? 6.516 -0.269 18.859 1 94.75 200 ASP A CA 1
ATOM 1555 C C . ASP A 1 200 ? 6.652 0.777 17.766 1 94.75 200 ASP A C 1
ATOM 1557 O O . ASP A 1 200 ? 7.754 1.019 17.266 1 94.75 200 ASP A O 1
ATOM 1561 N N . TRP A 1 201 ? 5.516 1.39 17.516 1 97.06 201 TRP A N 1
ATOM 1562 C CA . TRP A 1 201 ? 5.43 2.236 16.328 1 97.06 201 TRP A CA 1
ATOM 1563 C C . TRP A 1 201 ? 6.309 3.473 16.484 1 97.06 201 TRP A C 1
ATOM 1565 O O . TRP A 1 201 ? 6.832 3.99 15.492 1 97.06 201 TRP A O 1
ATOM 1575 N N . VAL A 1 202 ? 6.523 4.016 17.719 1 98.12 202 VAL A N 1
ATOM 1576 C CA . VAL A 1 202 ? 7.391 5.168 17.922 1 98.12 202 VAL A CA 1
ATOM 1577 C C . VAL A 1 202 ? 8.812 4.832 17.5 1 98.12 202 VAL A C 1
ATOM 1579 O O . VAL A 1 202 ? 9.445 5.594 16.75 1 98.12 202 VAL A O 1
ATOM 1582 N N . ARG A 1 203 ? 9.273 3.682 17.922 1 96 203 ARG A N 1
ATOM 1583 C CA . ARG A 1 203 ? 10.609 3.234 17.547 1 96 203 ARG A CA 1
ATOM 1584 C C . ARG A 1 203 ? 10.719 3.086 16.031 1 96 203 ARG A C 1
ATOM 1586 O O . ARG A 1 203 ? 11.734 3.453 15.438 1 96 203 ARG A O 1
ATOM 1593 N N . LYS A 1 204 ? 9.719 2.506 15.43 1 95.44 204 LYS A N 1
ATOM 1594 C CA . LYS A 1 204 ? 9.727 2.311 13.984 1 95.44 204 LYS A CA 1
ATOM 1595 C C . LYS A 1 204 ? 9.828 3.645 13.25 1 95.44 204 LYS A C 1
ATOM 1597 O O . LYS A 1 204 ? 10.492 3.74 12.219 1 95.44 204 LYS A O 1
ATOM 1602 N N . ILE A 1 205 ? 9.148 4.699 13.742 1 97.62 205 ILE A N 1
ATOM 1603 C CA . ILE A 1 205 ? 9.219 6.023 13.133 1 97.62 205 ILE A CA 1
ATOM 1604 C C . ILE A 1 205 ? 10.609 6.617 13.344 1 97.62 205 ILE A C 1
ATOM 1606 O O . ILE A 1 205 ? 11.219 7.148 12.414 1 97.62 205 ILE A O 1
ATOM 1610 N N . PHE A 1 206 ? 11.141 6.465 14.547 1 97.12 206 PHE A N 1
ATOM 1611 C CA . PHE A 1 206 ? 12.445 7.023 14.875 1 97.12 206 PHE A CA 1
ATOM 1612 C C . PHE A 1 206 ? 13.539 6.363 14.047 1 97.12 206 PHE A C 1
ATOM 1614 O O . PHE A 1 206 ? 14.531 7.008 13.68 1 97.12 206 PHE A O 1
ATOM 1621 N N . GLU A 1 207 ? 13.352 5.09 13.719 1 94.94 207 GLU A N 1
ATOM 1622 C CA . GLU A 1 207 ? 14.367 4.328 12.992 1 94.94 207 GLU A CA 1
ATOM 1623 C C . GLU A 1 207 ? 14.094 4.336 11.492 1 94.94 207 GLU A C 1
ATOM 1625 O O . GLU A 1 207 ? 14.844 3.736 10.719 1 94.94 207 GLU A O 1
ATOM 1630 N N . SER A 1 208 ? 13.031 5 11.102 1 95.06 208 SER A N 1
ATOM 1631 C CA . SER A 1 208 ? 12.703 5.113 9.688 1 95.06 208 SER A CA 1
ATOM 1632 C C . SER A 1 208 ? 13.711 5.996 8.953 1 95.06 208 SER A C 1
ATOM 1634 O O . SER A 1 208 ? 14.539 6.66 9.586 1 95.06 208 SER A O 1
ATOM 1636 N N . ASN A 1 209 ? 13.648 5.957 7.605 1 92.69 209 ASN A N 1
ATOM 1637 C CA . ASN A 1 209 ? 14.508 6.824 6.809 1 92.69 209 ASN A CA 1
ATOM 1638 C C . ASN A 1 209 ? 14.273 8.297 7.129 1 92.69 209 ASN A C 1
ATOM 1640 O O . ASN A 1 209 ? 15.227 9.055 7.312 1 92.69 209 ASN A O 1
ATOM 1644 N N . SER A 1 210 ? 13.008 8.727 7.215 1 94.75 210 SER A N 1
ATOM 1645 C CA . SER A 1 210 ? 12.664 10.102 7.555 1 94.75 210 SER A CA 1
ATOM 1646 C C . SER A 1 210 ? 13.125 10.453 8.961 1 94.75 210 SER A C 1
ATOM 1648 O O . SER A 1 210 ? 13.633 11.555 9.195 1 94.75 210 SER A O 1
ATOM 1650 N N . GLY A 1 211 ? 12.891 9.539 9.891 1 96.5 211 GLY A N 1
ATOM 1651 C CA . GLY A 1 211 ? 13.297 9.766 11.266 1 96.5 211 GLY A CA 1
ATOM 1652 C C . GLY A 1 211 ? 14.797 9.945 11.422 1 96.5 211 GLY A C 1
ATOM 1653 O O . GLY A 1 211 ? 15.25 10.891 12.07 1 96.5 211 GLY A O 1
ATOM 1654 N N . LYS A 1 212 ? 15.547 9.07 10.82 1 95.5 212 LYS A N 1
ATOM 1655 C CA . LYS A 1 212 ? 17 9.148 10.875 1 95.5 212 LYS A CA 1
ATOM 1656 C C . LYS A 1 212 ? 17.516 10.438 10.234 1 95.5 212 LYS A C 1
ATOM 1658 O O . LYS A 1 212 ? 18.422 11.078 10.758 1 95.5 212 LYS A O 1
ATOM 1663 N N . ASN A 1 213 ? 16.922 10.789 9.094 1 94.25 213 ASN A N 1
ATOM 1664 C CA . ASN A 1 213 ? 17.297 12.023 8.422 1 94.25 213 ASN A CA 1
ATOM 1665 C C . ASN A 1 213 ? 17.094 13.234 9.32 1 94.25 213 ASN A C 1
ATOM 1667 O O . ASN A 1 213 ? 17.953 14.109 9.406 1 94.25 213 ASN A O 1
ATOM 1671 N N . LEU A 1 214 ? 15.945 13.32 10.008 1 96.81 214 LEU A N 1
ATOM 1672 C CA . LEU A 1 214 ? 15.648 14.438 10.898 1 96.81 214 LEU A CA 1
ATOM 1673 C C . LEU A 1 214 ? 16.625 14.469 12.07 1 96.81 214 LEU A C 1
ATOM 1675 O O . LEU A 1 214 ? 17.062 15.547 12.484 1 96.81 214 LEU A O 1
ATOM 1679 N N . LYS A 1 215 ? 16.938 13.312 12.555 1 96.88 215 LYS A N 1
ATOM 1680 C CA . LYS A 1 215 ? 17.922 13.242 13.625 1 96.88 215 LYS A CA 1
ATOM 1681 C C . LYS A 1 215 ? 19.266 13.805 13.172 1 96.88 215 LYS A C 1
ATOM 1683 O O . LYS A 1 215 ? 19.891 14.609 13.883 1 96.88 215 LYS A O 1
ATOM 1688 N N . GLU A 1 216 ? 19.672 13.391 12.047 1 96.88 216 GLU A N 1
ATOM 1689 C CA . GLU A 1 216 ? 20.953 13.812 11.5 1 96.88 216 GLU A CA 1
ATOM 1690 C C . GLU A 1 216 ? 20.984 15.32 11.266 1 96.88 216 GLU A C 1
ATOM 1692 O O . GLU A 1 216 ? 22.031 15.953 11.406 1 96.88 216 GLU A O 1
ATOM 1697 N N . LEU A 1 217 ? 19.859 15.898 10.922 1 96.75 217 LEU A N 1
ATOM 1698 C CA . LEU A 1 217 ? 19.766 17.328 10.617 1 96.75 217 LEU A CA 1
ATOM 1699 C C . LEU A 1 217 ? 19.547 18.141 11.883 1 96.75 217 LEU A C 1
ATOM 1701 O O . LEU A 1 217 ? 19.438 19.359 11.828 1 96.75 217 LEU A O 1
ATOM 1705 N N . GLY A 1 218 ? 19.438 17.5 13.039 1 96.62 218 GLY A N 1
ATOM 1706 C CA . GLY A 1 218 ? 19.328 18.203 14.312 1 96.62 218 GLY A CA 1
ATOM 1707 C C . GLY A 1 218 ? 17.891 18.469 14.727 1 96.62 218 GLY A C 1
ATOM 1708 O O . GLY A 1 218 ? 17.625 19.344 15.555 1 96.62 218 GLY A O 1
ATOM 1709 N N . TYR A 1 219 ? 16.938 17.734 14.188 1 97.44 219 TYR A N 1
ATOM 1710 C CA . TYR A 1 219 ? 15.523 17.969 14.469 1 97.44 219 TYR A CA 1
ATOM 1711 C C . TYR A 1 219 ? 14.953 16.859 15.344 1 97.44 219 TYR A C 1
ATOM 1713 O O . TYR A 1 219 ? 13.82 16.422 15.141 1 97.44 219 TYR A O 1
ATOM 1721 N N . PHE A 1 220 ? 15.711 16.406 16.281 1 97.88 220 PHE A N 1
ATOM 1722 C CA . PHE A 1 220 ? 15.297 15.352 17.203 1 97.88 220 PHE A CA 1
ATOM 1723 C C . PHE A 1 220 ? 14.039 15.75 17.969 1 97.88 220 PHE A C 1
ATOM 1725 O O . PHE A 1 220 ? 13.141 14.938 18.156 1 97.88 220 PHE A O 1
ATOM 1732 N N . GLU A 1 221 ? 13.969 16.938 18.406 1 98.38 221 GLU A N 1
ATOM 1733 C CA . GLU A 1 221 ? 12.82 17.422 19.156 1 98.38 221 GLU A CA 1
ATOM 1734 C C . GLU A 1 221 ? 11.555 17.406 18.281 1 98.38 221 GLU A C 1
ATOM 1736 O O . GLU A 1 221 ? 10.453 17.172 18.797 1 98.38 221 GLU A O 1
ATOM 1741 N N . ASP A 1 222 ? 11.688 17.703 17.016 1 98.56 222 ASP A N 1
ATOM 1742 C CA . ASP A 1 222 ? 10.547 17.609 16.109 1 98.56 222 ASP A CA 1
ATOM 1743 C C . ASP A 1 222 ? 10.031 16.172 16.031 1 98.56 222 ASP A C 1
ATOM 1745 O O . ASP A 1 222 ? 8.82 15.945 15.906 1 98.56 222 ASP A O 1
ATOM 1749 N N . LEU A 1 223 ? 10.922 15.203 16.047 1 98.44 223 LEU A N 1
ATOM 1750 C CA . LEU A 1 223 ? 10.523 13.805 16.031 1 98.44 223 LEU A CA 1
ATOM 1751 C C . LEU A 1 223 ? 9.664 13.469 17.25 1 98.44 223 LEU A C 1
ATOM 1753 O O . LEU A 1 223 ? 8.625 12.82 17.125 1 98.44 223 LEU A O 1
ATOM 1757 N N . ILE A 1 224 ? 10.117 13.906 18.391 1 98.69 224 ILE A N 1
ATOM 1758 C CA . ILE A 1 224 ? 9.383 13.688 19.641 1 98.69 224 ILE A CA 1
ATOM 1759 C C . ILE A 1 224 ? 8.016 14.367 19.547 1 98.69 224 ILE A C 1
ATOM 1761 O O . ILE A 1 224 ? 6.988 13.758 19.859 1 98.69 224 ILE A O 1
ATOM 1765 N N . PHE A 1 225 ? 8.055 15.594 19.109 1 98.81 225 PHE A N 1
ATOM 1766 C CA . PHE A 1 225 ? 6.82 16.359 18.969 1 98.81 225 PHE A CA 1
ATOM 1767 C C . PHE A 1 225 ? 5.82 15.641 18.078 1 98.81 225 PHE A C 1
ATOM 1769 O O . PHE A 1 225 ? 4.672 15.438 18.469 1 98.81 225 PHE A O 1
ATOM 1776 N N . CYS A 1 226 ? 6.23 15.203 16.875 1 98.81 226 CYS A N 1
ATOM 1777 C CA . CYS A 1 226 ? 5.367 14.656 15.844 1 98.81 226 CYS A CA 1
ATOM 1778 C C . CYS A 1 226 ? 4.852 13.273 16.234 1 98.81 226 CYS A C 1
ATOM 1780 O O . CYS A 1 226 ? 3.879 12.789 15.656 1 98.81 226 CYS A O 1
ATOM 1782 N N . THR A 1 227 ? 5.512 12.633 17.172 1 98.75 227 THR A N 1
ATOM 1783 C CA . THR A 1 227 ? 5.082 11.305 17.594 1 98.75 227 THR A CA 1
ATOM 1784 C C . THR A 1 227 ? 4.328 11.375 18.922 1 98.75 227 THR A C 1
ATOM 1786 O O . THR A 1 227 ? 4.031 10.344 19.531 1 98.75 227 THR A O 1
ATOM 1789 N N . SER A 1 228 ? 4.078 12.594 19.406 1 98.69 228 SER A N 1
ATOM 1790 C CA . SER A 1 228 ? 3.281 12.781 20.609 1 98.69 228 SER A CA 1
ATOM 1791 C C . SER A 1 228 ? 1.789 12.773 20.297 1 98.69 228 SER A C 1
ATOM 1793 O O . SER A 1 228 ? 1.244 13.789 19.844 1 98.69 228 SER A O 1
ATOM 1795 N N . LYS A 1 229 ? 1.21 11.672 20.641 1 98.25 229 LYS A N 1
ATOM 1796 C CA . LYS A 1 229 ? -0.159 11.383 20.219 1 98.25 229 LYS A CA 1
ATOM 1797 C C . LYS A 1 229 ? -1.147 12.344 20.875 1 98.25 229 LYS A C 1
ATOM 1799 O O . LYS A 1 229 ? -1.134 12.531 22.094 1 98.25 229 LYS A O 1
ATOM 1804 N N . ASN A 1 230 ? -1.929 13.031 20.094 1 98.69 230 ASN A N 1
ATOM 1805 C CA . ASN A 1 230 ? -3.08 13.836 20.484 1 98.69 230 ASN A CA 1
ATOM 1806 C C . ASN A 1 230 ? -2.66 15.055 21.297 1 98.69 230 ASN A C 1
ATOM 1808 O O . ASN A 1 230 ? -3.391 15.484 22.203 1 98.69 230 ASN A O 1
ATOM 1812 N N . THR A 1 231 ? -1.527 15.602 21.016 1 98.5 231 THR A N 1
ATOM 1813 C CA . THR A 1 231 ? -1.052 16.797 21.719 1 98.5 231 THR A CA 1
ATOM 1814 C C . THR A 1 231 ? -1.596 18.062 21.062 1 98.5 231 THR A C 1
ATOM 1816 O O . THR A 1 231 ? -1.463 19.156 21.609 1 98.5 231 THR A O 1
ATOM 1819 N N . GLN A 1 232 ? -2.143 17.938 19.891 1 97.94 232 GLN A N 1
ATOM 1820 C CA . GLN A 1 232 ? -2.797 19.047 19.203 1 97.94 232 GLN A CA 1
ATOM 1821 C C . GLN A 1 232 ? -4.281 18.766 18.984 1 97.94 232 GLN A C 1
ATOM 1823 O O . GLN A 1 232 ? -4.684 17.609 18.828 1 97.94 232 GLN A O 1
ATOM 1828 N N . LYS A 1 233 ? -5.074 19.844 18.984 1 97.12 233 LYS A N 1
ATOM 1829 C CA . LYS A 1 233 ? -6.516 19.688 18.781 1 97.12 233 LYS A CA 1
ATOM 1830 C C . LYS A 1 233 ? -6.957 20.281 17.453 1 97.12 233 LYS A C 1
ATOM 1832 O O . LYS A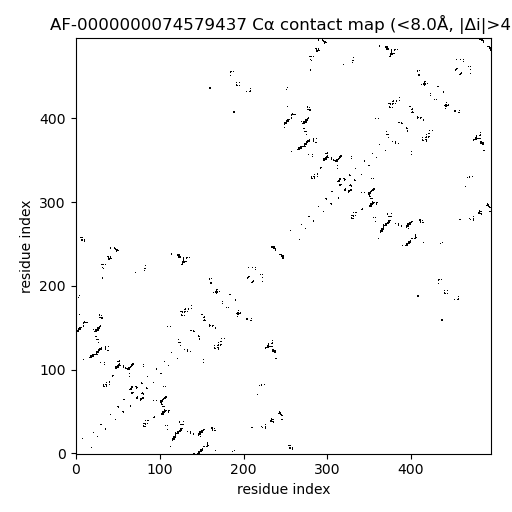 1 233 ? -8.039 19.969 16.953 1 97.12 233 LYS A O 1
ATOM 1837 N N . SER A 1 234 ? -6.141 21.156 16.906 1 97.94 234 SER A N 1
ATOM 1838 C CA . SER A 1 234 ? -6.48 21.828 15.656 1 97.94 234 SER A CA 1
ATOM 1839 C C . SER A 1 234 ? -6.551 20.844 14.492 1 97.94 234 SER A C 1
ATOM 1841 O O . SER A 1 234 ? -5.746 19.922 14.414 1 97.94 234 SER A O 1
ATOM 1843 N N . VAL A 1 235 ? -7.566 21.031 13.672 1 98.56 235 VAL A N 1
ATOM 1844 C CA . VAL A 1 235 ? -7.711 20.281 12.422 1 98.56 235 VAL A CA 1
ATOM 1845 C C . VAL A 1 235 ? -7.863 21.25 11.25 1 98.56 235 VAL A C 1
ATOM 1847 O O . VAL A 1 235 ? -8.766 22.094 11.25 1 98.56 235 VAL A O 1
ATOM 1850 N N . GLY A 1 236 ? -6.988 21.188 10.305 1 98.44 236 GLY A N 1
ATOM 1851 C CA . GLY A 1 236 ? -7.051 22.062 9.141 1 98.44 236 GLY A CA 1
ATOM 1852 C C . GLY A 1 236 ? -7.926 21.5 8.031 1 98.44 236 GLY A C 1
ATOM 1853 O O . GLY A 1 236 ? -8.039 20.281 7.871 1 98.44 236 GLY A O 1
ATOM 1854 N N . ILE A 1 237 ? -8.539 22.359 7.285 1 98.44 237 ILE A N 1
ATOM 1855 C CA . ILE A 1 237 ? -9.25 22.016 6.059 1 98.44 237 ILE A CA 1
ATOM 1856 C C . ILE A 1 237 ? -8.68 22.828 4.891 1 98.44 237 ILE A C 1
ATOM 1858 O O . ILE A 1 237 ? -8.508 24.047 4.992 1 98.44 237 ILE A O 1
ATOM 1862 N N . PHE A 1 238 ? -8.398 22.156 3.803 1 98.25 238 PHE A N 1
ATOM 1863 C CA . PHE A 1 238 ? -7.727 22.75 2.652 1 98.25 238 PHE A CA 1
ATOM 1864 C C . PHE A 1 238 ? -8.75 23.281 1.648 1 98.25 238 PHE A C 1
ATOM 1866 O O . PHE A 1 238 ? -9.727 22.609 1.342 1 98.25 238 PHE A O 1
ATOM 1873 N N . ASP A 1 239 ? -8.484 24.469 1.226 1 96.56 239 ASP A N 1
ATOM 1874 C CA . ASP A 1 239 ? -9.242 25.078 0.137 1 96.56 239 ASP A CA 1
ATOM 1875 C C . ASP A 1 239 ? -8.375 25.25 -1.107 1 96.56 239 ASP A C 1
ATOM 1877 O O . ASP A 1 239 ? -7.52 26.125 -1.158 1 96.56 239 ASP A O 1
ATOM 1881 N N . LYS A 1 240 ? -8.68 24.453 -2.105 1 92.94 240 LYS A N 1
ATOM 1882 C CA . LYS A 1 240 ? -7.855 24.438 -3.312 1 92.94 240 LYS A CA 1
ATOM 1883 C C . LYS A 1 240 ? -7.934 25.766 -4.059 1 92.94 240 LYS A C 1
ATOM 1885 O O . LYS A 1 240 ? -6.945 26.203 -4.645 1 92.94 240 LYS A O 1
ATOM 1890 N N . LYS A 1 241 ? -8.984 26.406 -4.09 1 92.5 241 LYS A N 1
ATOM 1891 C CA . LYS A 1 241 ? -9.188 27.641 -4.824 1 92.5 241 LYS A CA 1
ATOM 1892 C C . LYS A 1 241 ? -8.297 28.75 -4.273 1 92.5 241 LYS A C 1
ATOM 1894 O O . LYS A 1 241 ? -7.625 29.453 -5.035 1 92.5 241 LYS A O 1
ATOM 1899 N N . SER A 1 242 ? -8.172 28.891 -2.959 1 93.38 242 SER A N 1
ATOM 1900 C CA . SER A 1 242 ? -7.402 29.969 -2.346 1 93.38 242 SER A CA 1
ATOM 1901 C C . SER A 1 242 ? -5.984 29.516 -2.02 1 93.38 242 SER A C 1
ATOM 1903 O O . SER A 1 242 ? -5.117 30.344 -1.729 1 93.38 242 SER A O 1
ATOM 1905 N N . GLY A 1 243 ? -5.789 28.156 -2.068 1 94.44 243 GLY A N 1
ATOM 1906 C CA . GLY A 1 243 ? -4.492 27.656 -1.643 1 94.44 243 GLY A CA 1
ATOM 1907 C C . GLY A 1 243 ? -4.219 27.891 -0.169 1 94.44 243 GLY A C 1
ATOM 1908 O O . GLY A 1 243 ? -3.1 28.25 0.21 1 94.44 243 GLY A O 1
ATOM 1909 N N . SER A 1 244 ? -5.27 27.781 0.644 1 97.19 244 SER A N 1
ATOM 1910 C CA . SER A 1 244 ? -5.129 28.062 2.068 1 97.19 244 SER A CA 1
ATOM 1911 C C . SER A 1 244 ? -5.711 26.938 2.914 1 97.19 244 SER A C 1
ATOM 1913 O O . SER A 1 244 ? -6.453 26.094 2.408 1 97.19 244 SER A O 1
ATOM 1915 N N . ILE A 1 245 ? -5.27 26.844 4.105 1 98.25 245 ILE A N 1
ATOM 1916 C CA . ILE A 1 245 ? -5.781 25.922 5.117 1 98.25 245 ILE A CA 1
ATOM 1917 C C . ILE A 1 245 ? -6.328 26.719 6.305 1 98.25 245 ILE A C 1
ATOM 1919 O O . ILE A 1 245 ? -5.66 27.625 6.816 1 98.25 245 ILE A O 1
ATOM 1923 N N . SER A 1 246 ? -7.539 26.438 6.684 1 98.19 246 SER A N 1
ATOM 1924 C CA . SER A 1 246 ? -8.172 27.094 7.824 1 98.19 246 SER A CA 1
ATOM 1925 C C . SER A 1 246 ? -8.562 26.078 8.898 1 98.19 246 SER A C 1
ATOM 1927 O O . SER A 1 246 ? -8.625 24.875 8.625 1 98.19 246 SER A O 1
ATOM 1929 N N . SER A 1 247 ? -8.75 26.547 10.062 1 94.88 247 SER A N 1
ATOM 1930 C CA . SER A 1 247 ? -9.188 25.688 11.148 1 94.88 247 SER A CA 1
ATOM 1931 C C . SER A 1 247 ? -10.609 25.188 10.922 1 94.88 247 SER A C 1
ATOM 1933 O O . SER A 1 247 ? -11.492 25.969 10.547 1 94.88 247 SER A O 1
ATOM 1935 N N . PHE A 1 248 ? -10.734 23.891 11.062 1 88.88 248 PHE A N 1
ATOM 1936 C CA . PHE A 1 248 ? -12.055 23.281 10.961 1 88.88 248 PHE A CA 1
ATOM 1937 C C . PHE A 1 248 ? -12.664 23.078 12.344 1 88.88 248 PHE A C 1
ATOM 1939 O O . PHE A 1 248 ? -11.984 22.625 13.266 1 88.88 248 PHE A O 1
ATOM 1946 N N . MET B 1 1 ? 21.359 -4.535 -3.646 1 89.81 1 MET B N 1
ATOM 1947 C CA . MET B 1 1 ? 20.156 -4.957 -4.352 1 89.81 1 MET B CA 1
ATOM 1948 C C . MET B 1 1 ? 18.922 -4.312 -3.744 1 89.81 1 MET B C 1
ATOM 1950 O O . MET B 1 1 ? 18.766 -4.289 -2.521 1 89.81 1 MET B O 1
ATOM 1954 N N . LYS B 1 2 ? 18.031 -3.811 -4.609 1 91.19 2 LYS B N 1
ATOM 1955 C CA . LYS B 1 2 ? 16.781 -3.193 -4.156 1 91.19 2 LYS B CA 1
ATOM 1956 C C . LYS B 1 2 ? 15.648 -4.219 -4.09 1 91.19 2 LYS B C 1
ATOM 1958 O O . LYS B 1 2 ? 15.516 -5.059 -4.98 1 91.19 2 LYS B O 1
ATOM 1963 N N . ILE B 1 3 ? 15 -4.246 -2.986 1 94.88 3 ILE B N 1
ATOM 1964 C CA . ILE B 1 3 ? 13.805 -5.07 -2.809 1 94.88 3 ILE B CA 1
ATOM 1965 C C . ILE B 1 3 ? 12.625 -4.188 -2.432 1 94.88 3 ILE B C 1
ATOM 1967 O O . ILE B 1 3 ? 12.727 -3.346 -1.537 1 94.88 3 ILE B O 1
ATOM 1971 N N . SER B 1 4 ? 11.555 -4.332 -3.139 1 94.12 4 SER B N 1
ATOM 1972 C CA . SER B 1 4 ? 10.414 -3.459 -2.908 1 94.12 4 SER B CA 1
ATOM 1973 C C . SER B 1 4 ? 9.094 -4.195 -3.156 1 94.12 4 SER B C 1
ATOM 1975 O O . SER B 1 4 ? 9.102 -5.359 -3.553 1 94.12 4 SER B O 1
ATOM 1977 N N . ILE B 1 5 ? 7.996 -3.557 -2.768 1 95.38 5 ILE B N 1
ATOM 1978 C CA . ILE B 1 5 ? 6.648 -4.074 -2.973 1 95.38 5 ILE B CA 1
ATOM 1979 C C . ILE B 1 5 ? 5.809 -3.043 -3.721 1 95.38 5 ILE B C 1
ATOM 1981 O O . ILE B 1 5 ? 5.91 -1.843 -3.457 1 95.38 5 ILE B O 1
ATOM 1985 N N . SER B 1 6 ? 5.066 -3.492 -4.695 1 91.69 6 SER B N 1
ATOM 1986 C CA . SER B 1 6 ? 4.293 -2.59 -5.543 1 91.69 6 SER B CA 1
ATOM 1987 C C . SER B 1 6 ? 2.869 -2.426 -5.02 1 91.69 6 SER B C 1
ATOM 1989 O O . SER B 1 6 ? 2.26 -3.389 -4.547 1 91.69 6 SER B O 1
ATOM 1991 N N . PHE B 1 7 ? 2.316 -1.236 -5.184 1 86.62 7 PHE B N 1
ATOM 1992 C CA . PHE B 1 7 ? 0.91 -0.96 -4.914 1 86.62 7 PHE B CA 1
ATOM 1993 C C . PHE B 1 7 ? 0.214 -0.439 -6.164 1 86.62 7 PHE B C 1
ATOM 1995 O O . PHE B 1 7 ? -0.885 0.115 -6.086 1 86.62 7 PHE B O 1
ATOM 2002 N N . ASP B 1 8 ? 0.855 -0.644 -7.234 1 82.31 8 ASP B N 1
ATOM 2003 C CA . ASP B 1 8 ? 0.407 -0.077 -8.5 1 82.31 8 ASP B CA 1
ATOM 2004 C C . ASP B 1 8 ? -0.907 -0.711 -8.953 1 82.31 8 ASP B C 1
ATOM 2006 O O . ASP B 1 8 ? -1.642 -0.128 -9.75 1 82.31 8 ASP B O 1
ATOM 2010 N N . PHE B 1 9 ? -1.128 -1.834 -8.453 1 79.31 9 PHE B N 1
ATOM 2011 C CA . PHE B 1 9 ? -2.283 -2.545 -8.992 1 79.31 9 PHE B CA 1
ATOM 2012 C C . PHE B 1 9 ? -3.418 -2.576 -7.969 1 79.31 9 PHE B C 1
ATOM 2014 O O . PHE B 1 9 ? -4.355 -3.365 -8.102 1 79.31 9 PHE B O 1
ATOM 2021 N N . PHE B 1 10 ? -3.012 -1.752 -6.879 1 76.25 10 PHE B N 1
ATOM 2022 C CA . PHE B 1 10 ? -4.047 -1.44 -5.902 1 76.25 10 PHE B CA 1
ATOM 2023 C C . PHE B 1 10 ? -4.598 -0.038 -6.129 1 76.25 10 PHE B C 1
ATOM 2025 O O . PHE B 1 10 ? -3.861 0.871 -6.512 1 76.25 10 PHE B O 1
ATOM 2032 N N . GLY B 1 11 ? -5.797 0.215 -6.266 1 60.75 11 GLY B N 1
ATOM 2033 C CA . GLY B 1 11 ? -6.309 1.575 -6.34 1 60.75 11 GLY B CA 1
ATOM 2034 C C . GLY B 1 11 ? -7.297 1.779 -7.473 1 60.75 11 GLY B C 1
ATOM 2035 O O . GLY B 1 11 ? -7.547 0.864 -8.258 1 60.75 11 GLY B O 1
ATOM 2036 N N . SER B 1 12 ? -7.883 2.947 -7.453 1 52.94 12 SER B N 1
ATOM 2037 C CA . SER B 1 12 ? -9.117 3.307 -8.148 1 52.94 12 SER B CA 1
ATOM 2038 C C . SER B 1 12 ? -8.906 3.35 -9.656 1 52.94 12 SER B C 1
ATOM 2040 O O . SER B 1 12 ? -9.867 3.461 -10.422 1 52.94 12 SER B O 1
ATOM 2042 N N . SER B 1 13 ? -7.605 3.535 -10.094 1 51.69 13 SER B N 1
ATOM 2043 C CA . SER B 1 13 ? -7.695 3.947 -11.484 1 51.69 13 SER B CA 1
ATOM 2044 C C . SER B 1 13 ? -7.941 2.752 -12.398 1 51.69 13 SER B C 1
ATOM 2046 O O . SER B 1 13 ? -7.246 1.739 -12.312 1 51.69 13 SER B O 1
ATOM 2048 N N . GLU B 1 14 ? -9.203 2.674 -12.805 1 49.5 14 GLU B N 1
ATOM 2049 C CA . GLU B 1 14 ? -9.633 1.776 -13.875 1 49.5 14 GLU B CA 1
ATOM 2050 C C . GLU B 1 14 ? -8.594 1.7 -14.984 1 49.5 14 GLU B C 1
ATOM 2052 O O . GLU B 1 14 ? -8.664 0.828 -15.852 1 49.5 14 GLU B O 1
ATOM 2057 N N . ILE B 1 15 ? -7.793 2.791 -15.094 1 48.88 15 ILE B N 1
ATOM 2058 C CA . ILE B 1 15 ? -6.98 2.781 -16.312 1 48.88 15 ILE B CA 1
ATOM 2059 C C . ILE B 1 15 ? -5.781 1.857 -16.109 1 48.88 15 ILE B C 1
ATOM 2061 O O . ILE B 1 15 ? -4.992 2.035 -15.188 1 48.88 15 ILE B O 1
ATOM 2065 N N . GLN B 1 16 ? -5.926 0.87 -16.781 1 58.12 16 GLN B N 1
ATOM 2066 C CA . GLN B 1 16 ? -4.867 -0.13 -16.859 1 58.12 16 GLN B CA 1
ATOM 2067 C C . GLN B 1 16 ? -3.531 0.508 -17.219 1 58.12 16 GLN B C 1
ATOM 2069 O O . GLN B 1 16 ? -3.322 0.896 -18.375 1 58.12 16 GLN B O 1
ATOM 2074 N N . LYS B 1 17 ? -2.762 1.021 -16.312 1 69.88 17 LYS B N 1
ATOM 2075 C CA . LYS B 1 17 ? -1.459 1.626 -16.578 1 69.88 17 LYS B CA 1
ATOM 2076 C C . LYS B 1 17 ? -0.353 0.575 -16.562 1 69.88 17 LYS B C 1
ATOM 2078 O O . LYS B 1 17 ? -0.391 -0.363 -15.758 1 69.88 17 LYS B O 1
ATOM 2083 N N . THR B 1 18 ? 0.323 0.562 -17.688 1 85.69 18 THR B N 1
ATOM 2084 C CA . THR B 1 18 ? 1.553 -0.221 -17.75 1 85.69 18 THR B CA 1
ATOM 2085 C C . THR B 1 18 ? 2.584 0.318 -16.766 1 85.69 18 THR B C 1
ATOM 2087 O O . THR B 1 18 ? 2.777 1.531 -16.672 1 85.69 18 THR B O 1
ATOM 2090 N N . VAL B 1 19 ? 3.111 -0.592 -15.984 1 90.06 19 VAL B N 1
ATOM 2091 C CA . VAL B 1 19 ? 4.105 -0.211 -14.984 1 90.06 19 VAL B CA 1
ATOM 2092 C C . VAL B 1 19 ? 5.484 -0.719 -15.414 1 90.06 19 VAL B C 1
ATOM 2094 O O . VAL B 1 19 ? 5.633 -1.885 -15.789 1 90.06 19 VAL B O 1
ATOM 2097 N N . ASP B 1 20 ? 6.465 0.126 -15.352 1 93.75 20 ASP B N 1
ATOM 2098 C CA . ASP B 1 20 ? 7.812 -0.216 -15.797 1 93.75 20 ASP B CA 1
ATOM 2099 C C . ASP B 1 20 ? 8.656 -0.742 -14.641 1 93.75 20 ASP B C 1
ATOM 2101 O O . ASP B 1 20 ? 9.109 0.031 -13.789 1 93.75 20 ASP B O 1
ATOM 2105 N N . PHE B 1 21 ? 8.875 -2.033 -14.672 1 96.06 21 PHE B N 1
ATOM 2106 C CA . PHE B 1 21 ? 9.75 -2.697 -13.711 1 96.06 21 PHE B CA 1
ATOM 2107 C C . PHE B 1 21 ? 10.953 -3.311 -14.414 1 96.06 21 PHE B C 1
ATOM 2109 O O . PHE B 1 21 ? 11.422 -4.383 -14.023 1 96.06 21 PHE B O 1
ATOM 2116 N N . SER B 1 22 ? 11.461 -2.648 -15.406 1 96.69 22 SER B N 1
ATOM 2117 C CA . SER B 1 22 ? 12.562 -3.158 -16.219 1 96.69 22 SER B CA 1
ATOM 2118 C C . SER B 1 22 ? 13.812 -3.361 -15.375 1 96.69 22 SER B C 1
ATOM 2120 O O . SER B 1 22 ? 14.656 -4.199 -15.703 1 96.69 22 SER B O 1
ATOM 2122 N N . ASP B 1 23 ? 13.984 -2.645 -14.25 1 97.12 23 ASP B N 1
ATOM 2123 C CA . ASP B 1 23 ? 15.164 -2.73 -13.391 1 97.12 23 ASP B CA 1
ATOM 2124 C C . ASP B 1 23 ? 14.977 -3.787 -12.305 1 97.12 23 ASP B C 1
ATOM 2126 O O . ASP B 1 23 ? 15.836 -3.945 -11.438 1 97.12 23 ASP B O 1
ATOM 2130 N N . TYR B 1 24 ? 13.852 -4.527 -12.438 1 97.94 24 TYR B N 1
ATOM 2131 C CA . TYR B 1 24 ? 13.523 -5.469 -11.375 1 97.94 24 TYR B CA 1
ATOM 2132 C C . TYR B 1 24 ? 13.219 -6.848 -11.945 1 97.94 24 TYR B C 1
ATOM 2134 O O . TYR B 1 24 ? 12.656 -6.965 -13.031 1 97.94 24 TYR B O 1
ATOM 2142 N N . CYS B 1 25 ? 13.656 -7.906 -11.18 1 98.25 25 CYS B N 1
ATOM 2143 C CA . CYS B 1 25 ? 12.961 -9.188 -11.25 1 98.25 25 CYS B CA 1
ATOM 2144 C C . CYS B 1 25 ? 11.641 -9.133 -10.484 1 98.25 25 CYS B C 1
ATOM 2146 O O . CYS B 1 25 ? 11.617 -8.781 -9.305 1 98.25 25 CYS B O 1
ATOM 2148 N N . VAL B 1 26 ? 10.586 -9.469 -11.172 1 98.44 26 VAL B N 1
ATOM 2149 C CA . VAL B 1 26 ? 9.258 -9.266 -10.602 1 98.44 26 VAL B CA 1
ATOM 2150 C C . VAL B 1 26 ? 8.688 -10.594 -10.125 1 98.44 26 VAL B C 1
ATOM 2152 O O . VAL B 1 26 ? 8.836 -11.617 -10.797 1 98.44 26 VAL B O 1
ATOM 2155 N N . ILE B 1 27 ? 8.148 -10.609 -8.945 1 98.81 27 ILE B N 1
ATOM 2156 C CA . ILE B 1 27 ? 7.363 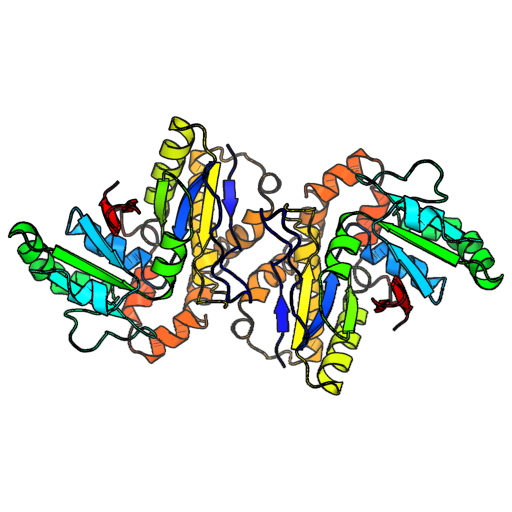-11.734 -8.461 1 98.81 27 ILE B CA 1
ATOM 2157 C C . ILE B 1 27 ? 5.891 -11.336 -8.359 1 98.81 27 ILE B C 1
ATOM 2159 O O . ILE B 1 27 ? 5.516 -10.531 -7.504 1 98.81 27 ILE B O 1
ATOM 2163 N N . VAL B 1 28 ? 5.055 -11.906 -9.242 1 98.19 28 VAL B N 1
ATOM 2164 C CA . VAL B 1 28 ? 3.615 -11.656 -9.219 1 98.19 28 VAL B CA 1
ATOM 2165 C C . VAL B 1 28 ? 2.939 -12.625 -8.258 1 98.19 28 VAL B C 1
ATOM 2167 O O . VAL B 1 28 ? 3.16 -13.836 -8.328 1 98.19 28 VAL B O 1
ATOM 2170 N N . ILE B 1 29 ? 2.076 -12.078 -7.387 1 98.44 29 ILE B N 1
ATOM 2171 C CA . ILE B 1 29 ? 1.579 -12.867 -6.266 1 98.44 29 ILE B CA 1
ATOM 2172 C C . ILE B 1 29 ? 0.053 -12.82 -6.234 1 98.44 29 ILE B C 1
ATOM 2174 O O . ILE B 1 29 ? -0.533 -11.789 -5.891 1 98.44 29 ILE B O 1
ATOM 2178 N N . ASP B 1 30 ? -0.562 -13.859 -6.594 1 97.12 30 ASP B N 1
ATOM 2179 C CA . ASP B 1 30 ? -1.992 -14.109 -6.441 1 97.12 30 ASP B CA 1
ATOM 2180 C C . ASP B 1 30 ? -2.246 -15.352 -5.602 1 97.12 30 ASP B C 1
ATOM 2182 O O . ASP B 1 30 ? -2.428 -16.453 -6.141 1 97.12 30 ASP B O 1
ATOM 2186 N N . VAL B 1 31 ? -2.424 -15.195 -4.305 1 98.31 31 VAL B N 1
ATOM 2187 C CA . VAL B 1 31 ? -2.434 -16.281 -3.328 1 98.31 31 VAL B CA 1
ATOM 2188 C C . VAL B 1 31 ? -3.723 -17.094 -3.461 1 98.31 31 VAL B C 1
ATOM 2190 O O . VAL B 1 31 ? -3.709 -18.312 -3.361 1 98.31 31 VAL B O 1
ATOM 2193 N N . LEU B 1 32 ? -4.855 -16.391 -3.672 1 97.19 32 LEU B N 1
ATOM 2194 C CA . LEU B 1 32 ? -6.168 -17 -3.824 1 97.19 32 LEU B CA 1
ATOM 2195 C C . LEU B 1 32 ? -6.77 -16.672 -5.184 1 97.19 32 LEU B C 1
ATOM 2197 O O . LEU B 1 32 ? -7.598 -15.758 -5.293 1 97.19 32 LEU B O 1
ATOM 2201 N N . ARG B 1 33 ? -6.266 -17.406 -6.176 1 96.44 33 ARG B N 1
ATOM 2202 C CA . ARG B 1 33 ? -5.703 -18.75 -6.152 1 96.44 33 ARG B CA 1
ATOM 2203 C C . ARG B 1 33 ? -4.715 -18.953 -7.297 1 96.44 33 ARG B C 1
ATOM 2205 O O . ARG B 1 33 ? -3.98 -19.938 -7.324 1 96.44 33 ARG B O 1
ATOM 2212 N N . ALA B 1 34 ? -4.625 -18.016 -8.156 1 97.19 34 ALA B N 1
ATOM 2213 C CA . ALA B 1 34 ? -4.055 -18.234 -9.484 1 97.19 34 ALA B CA 1
ATOM 2214 C C . ALA B 1 34 ? -2.6 -18.688 -9.383 1 97.19 34 ALA B C 1
ATOM 2216 O O . ALA B 1 34 ? -2.166 -19.578 -10.125 1 97.19 34 ALA B O 1
ATOM 2217 N N . SER B 1 35 ? -1.809 -18.141 -8.523 1 98.25 35 SER B N 1
ATOM 2218 C CA . SER B 1 35 ? -0.4 -18.516 -8.414 1 98.25 35 SER B CA 1
ATOM 2219 C C . SER B 1 35 ? -0.239 -19.969 -7.988 1 98.25 35 SER B C 1
ATOM 2221 O O . SER B 1 35 ? 0.582 -20.703 -8.547 1 98.25 35 SER B O 1
ATOM 2223 N N . ALA B 1 36 ? -1.01 -20.391 -6.965 1 98.25 36 ALA B N 1
ATOM 2224 C CA . ALA B 1 36 ? -0.944 -21.766 -6.512 1 98.25 36 ALA B CA 1
ATOM 2225 C C . ALA B 1 36 ? -1.395 -22.734 -7.613 1 98.25 36 ALA B C 1
ATOM 2227 O O . ALA B 1 36 ? -0.832 -23.812 -7.77 1 98.25 36 ALA B O 1
ATOM 2228 N N . THR B 1 37 ? -2.398 -22.344 -8.344 1 98.44 37 THR B N 1
ATOM 2229 C CA . THR B 1 37 ? -2.893 -23.141 -9.461 1 98.44 37 THR B CA 1
ATOM 2230 C C . THR B 1 37 ? -1.817 -23.297 -10.531 1 98.44 37 THR B C 1
ATOM 2232 O O . THR B 1 37 ? -1.58 -24.406 -11.023 1 98.44 37 THR B O 1
ATOM 2235 N N . ILE B 1 38 ? -1.201 -22.234 -10.891 1 98.44 38 ILE B N 1
ATOM 2236 C CA . ILE B 1 38 ? -0.135 -22.25 -11.891 1 98.44 38 ILE B CA 1
ATOM 2237 C C . ILE B 1 38 ? 0.979 -23.188 -11.438 1 98.44 38 ILE B C 1
ATOM 2239 O O . ILE B 1 38 ? 1.446 -24.031 -12.211 1 98.44 38 ILE B O 1
ATOM 2243 N N . CYS B 1 39 ? 1.383 -23.062 -10.188 1 98.44 39 CYS B N 1
ATOM 2244 C CA . CYS B 1 39 ? 2.434 -23.922 -9.664 1 98.44 39 CYS B CA 1
ATOM 2245 C C . CYS B 1 39 ? 2.006 -25.391 -9.695 1 98.44 39 CYS B C 1
ATOM 2247 O O . CYS B 1 39 ? 2.816 -26.266 -9.992 1 98.44 39 CYS B O 1
ATOM 2249 N N . THR B 1 40 ? 0.741 -25.625 -9.367 1 98.62 40 THR B N 1
ATOM 2250 C CA . THR B 1 40 ? 0.218 -26.984 -9.438 1 98.62 40 THR B CA 1
ATOM 2251 C C . THR B 1 40 ? 0.342 -27.531 -10.859 1 98.62 40 THR B C 1
ATOM 2253 O O . THR B 1 40 ? 0.783 -28.672 -11.055 1 98.62 40 THR B O 1
ATOM 2256 N N . LEU B 1 41 ? -0.022 -26.75 -11.805 1 98.62 41 LEU B N 1
ATOM 2257 C CA . LEU B 1 41 ? 0.033 -27.156 -13.203 1 98.62 41 LEU B CA 1
ATOM 2258 C C . LEU B 1 41 ? 1.474 -27.406 -13.641 1 98.62 41 LEU B C 1
ATOM 2260 O O . LEU B 1 41 ? 1.753 -28.359 -14.375 1 98.62 41 LEU B O 1
ATOM 2264 N N . LEU B 1 42 ? 2.375 -26.578 -13.156 1 98.38 42 LEU B N 1
ATOM 2265 C CA . LEU B 1 42 ? 3.771 -26.672 -13.562 1 98.38 42 LEU B CA 1
ATOM 2266 C C . LEU B 1 42 ? 4.438 -27.891 -12.914 1 98.38 42 LEU B C 1
ATOM 2268 O O . LEU B 1 42 ? 5.516 -28.312 -13.344 1 98.38 42 LEU B O 1
ATOM 2272 N N . ASP B 1 43 ? 3.854 -28.375 -11.93 1 96.31 43 ASP B N 1
ATOM 2273 C CA . ASP B 1 43 ? 4.309 -29.656 -11.383 1 96.31 43 ASP B CA 1
ATOM 2274 C C . ASP B 1 43 ? 3.979 -30.812 -12.336 1 96.31 43 ASP B C 1
ATOM 2276 O O . ASP B 1 43 ? 4.578 -31.875 -12.25 1 96.31 43 ASP B O 1
ATOM 2280 N N . LEU B 1 44 ? 3.037 -30.609 -13.211 1 96.12 44 LEU B N 1
ATOM 2281 C CA . LEU B 1 44 ? 2.529 -31.656 -14.094 1 96.12 44 LEU B CA 1
ATOM 2282 C C . LEU B 1 44 ? 3.002 -31.422 -15.523 1 96.12 44 LEU B C 1
ATOM 2284 O O . LEU B 1 44 ? 3.088 -32.375 -16.312 1 96.12 44 LEU B O 1
ATOM 2288 N N . CYS B 1 45 ? 3.162 -30.172 -15.906 1 95.81 45 CYS B N 1
ATOM 2289 C CA . CYS B 1 45 ? 3.494 -29.75 -17.266 1 95.81 45 CYS B CA 1
ATOM 2290 C C . CYS B 1 45 ? 4.672 -28.781 -17.266 1 95.81 45 CYS B C 1
ATOM 2292 O O . CYS B 1 45 ? 4.887 -28.062 -16.281 1 95.81 45 CYS B O 1
ATOM 2294 N N . ASP B 1 46 ? 5.363 -28.688 -18.359 1 95.06 46 ASP B N 1
ATOM 2295 C CA . ASP B 1 46 ? 6.523 -27.812 -18.438 1 95.06 46 ASP B CA 1
ATOM 2296 C C . ASP B 1 46 ? 6.117 -26.391 -18.844 1 95.06 46 ASP B C 1
ATOM 2298 O O . ASP B 1 46 ? 6.891 -25.453 -18.688 1 95.06 46 ASP B O 1
ATOM 2302 N N . LYS B 1 47 ? 4.922 -26.375 -19.422 1 97.06 47 LYS B N 1
ATOM 2303 C CA . LYS B 1 47 ? 4.473 -25.094 -19.969 1 97.06 47 LYS B CA 1
ATOM 2304 C C . LYS B 1 47 ? 2.949 -25 -19.984 1 97.06 47 LYS B C 1
ATOM 2306 O O . LYS B 1 47 ? 2.271 -25.984 -20.297 1 97.06 47 LYS B O 1
ATOM 2311 N N . ILE B 1 48 ? 2.48 -23.859 -19.641 1 97.88 48 ILE B N 1
ATOM 2312 C CA . ILE B 1 48 ? 1.049 -23.609 -19.766 1 97.88 48 ILE B CA 1
ATOM 2313 C C . ILE B 1 48 ? 0.82 -22.25 -20.438 1 97.88 48 ILE B C 1
ATOM 2315 O O . ILE B 1 48 ? 1.653 -21.344 -20.312 1 97.88 48 ILE B O 1
ATOM 2319 N N . TYR B 1 49 ? -0.284 -22.141 -21.125 1 97.44 49 TYR B N 1
ATOM 2320 C CA . TYR B 1 49 ? -0.708 -20.844 -21.656 1 97.44 49 TYR B CA 1
ATOM 2321 C C . TYR B 1 49 ? -1.6 -20.109 -20.672 1 97.44 49 TYR B C 1
ATOM 2323 O O . TYR B 1 49 ? -2.307 -20.734 -19.875 1 97.44 49 TYR B O 1
ATOM 2331 N N . ILE B 1 50 ? -1.497 -18.812 -20.672 1 97.44 50 ILE B N 1
ATOM 2332 C CA . ILE B 1 50 ? -2.342 -18.016 -19.797 1 97.44 50 ILE B CA 1
ATOM 2333 C C . ILE B 1 50 ? -2.857 -16.781 -20.547 1 97.44 50 ILE B C 1
ATOM 2335 O O . ILE B 1 50 ? -2.127 -16.188 -21.344 1 97.44 50 ILE B O 1
ATOM 2339 N N . THR B 1 51 ? -4.133 -16.453 -20.359 1 94.69 51 THR B N 1
ATOM 2340 C CA . THR B 1 51 ? -4.758 -15.305 -21.016 1 94.69 51 THR B CA 1
ATOM 2341 C C . THR B 1 51 ? -5.922 -14.773 -20.172 1 94.69 51 THR B C 1
ATOM 2343 O O . THR B 1 51 ? -6.492 -15.5 -19.359 1 94.69 51 THR B O 1
ATOM 2346 N N . GLY B 1 52 ? -6.195 -13.5 -20.344 1 92.69 52 GLY B N 1
ATOM 2347 C CA . GLY B 1 52 ? -7.332 -12.914 -19.656 1 92.69 52 GLY B CA 1
ATOM 2348 C C . GLY B 1 52 ? -8.633 -13.07 -20.406 1 92.69 52 GLY B C 1
ATOM 2349 O O . GLY B 1 52 ? -9.711 -12.836 -19.859 1 92.69 52 GLY B O 1
ATOM 2350 N N . SER B 1 53 ? -8.57 -13.57 -21.578 1 92.81 53 SER B N 1
ATOM 2351 C CA . SER B 1 53 ? -9.734 -13.656 -22.453 1 92.81 53 SER B CA 1
ATOM 2352 C C . SER B 1 53 ? -10.273 -15.078 -22.531 1 92.81 53 SER B C 1
ATOM 2354 O O . SER B 1 53 ? -9.531 -16.016 -22.844 1 92.81 53 SER B O 1
ATOM 2356 N N . ILE B 1 54 ? -11.586 -15.164 -22.281 1 95.5 54 ILE B N 1
ATOM 2357 C CA . ILE B 1 54 ? -12.234 -16.469 -22.391 1 95.5 54 ILE B CA 1
ATOM 2358 C C . ILE B 1 54 ? -12.164 -16.938 -23.844 1 95.5 54 ILE B C 1
ATOM 2360 O O . ILE B 1 54 ? -11.891 -18.109 -24.109 1 95.5 54 ILE B O 1
ATOM 2364 N N . GLU B 1 55 ? -12.383 -16.016 -24.734 1 95.81 55 GLU B N 1
ATOM 2365 C CA . GLU B 1 55 ? -12.367 -16.328 -26.156 1 95.81 55 GLU B CA 1
ATOM 2366 C C . GLU B 1 55 ? -11 -16.828 -26.594 1 95.81 55 GLU B C 1
ATOM 2368 O O . GLU B 1 55 ? -10.898 -17.844 -27.281 1 95.81 55 GLU B O 1
ATOM 2373 N N . LYS B 1 56 ? -9.984 -16.172 -26.188 1 94.88 56 LYS B N 1
ATOM 2374 C CA . LYS B 1 56 ? -8.625 -16.578 -26.547 1 94.88 56 LYS B CA 1
ATOM 2375 C C . LYS B 1 56 ? -8.289 -17.953 -25.969 1 94.88 56 LYS B C 1
ATOM 2377 O O . LYS B 1 56 ? -7.625 -18.766 -26.609 1 94.88 56 LYS B O 1
ATOM 2382 N N . ALA B 1 57 ? -8.688 -18.156 -24.766 1 95.56 57 ALA B N 1
ATOM 2383 C CA . ALA B 1 57 ? -8.477 -19.469 -24.141 1 95.56 57 ALA B CA 1
ATOM 2384 C C . ALA B 1 57 ? -9.18 -20.562 -24.938 1 95.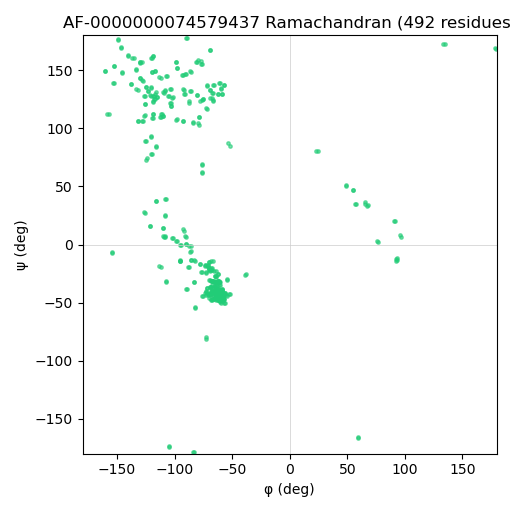56 57 ALA B C 1
ATOM 2386 O O . ALA B 1 57 ? -8.633 -21.656 -25.125 1 95.56 57 ALA B O 1
ATOM 2387 N N . GLY B 1 58 ? -10.383 -20.25 -25.375 1 94.69 58 GLY B N 1
ATOM 2388 C CA . GLY B 1 58 ? -11.18 -21.203 -26.156 1 94.69 58 GLY B CA 1
ATOM 2389 C C . GLY B 1 58 ? -10.555 -21.531 -27.5 1 94.69 58 GLY B C 1
ATOM 2390 O O . GLY B 1 58 ? -10.766 -22.625 -28.031 1 94.69 58 GLY B O 1
ATOM 2391 N N . ASP B 1 59 ? -9.789 -20.656 -28.047 1 94.94 59 ASP B N 1
ATOM 2392 C CA . ASP B 1 59 ? -9.234 -20.797 -29.391 1 94.94 59 ASP B CA 1
ATOM 2393 C C . ASP B 1 59 ? -7.98 -21.672 -29.375 1 94.94 59 ASP B C 1
ATOM 2395 O O . ASP B 1 59 ? -7.508 -22.094 -30.438 1 94.94 59 ASP B O 1
ATOM 2399 N N . ILE B 1 60 ? -7.434 -21.906 -28.203 1 95.5 60 ILE B N 1
ATOM 2400 C CA . ILE B 1 60 ? -6.258 -22.766 -28.125 1 95.5 60 ILE B CA 1
ATOM 2401 C C . ILE B 1 60 ? -6.664 -24.219 -28.391 1 95.5 60 ILE B C 1
ATOM 2403 O O . ILE B 1 60 ? -7.391 -24.812 -27.578 1 95.5 60 ILE B O 1
ATOM 2407 N N . GLU B 1 61 ? -6.176 -24.828 -29.438 1 95.25 61 GLU B N 1
ATOM 2408 C CA . GLU B 1 61 ? -6.582 -26.156 -29.859 1 95.25 61 GLU B CA 1
ATOM 2409 C C . GLU B 1 61 ? -5.949 -27.234 -29 1 95.25 61 GLU B C 1
ATOM 2411 O O . GLU B 1 61 ? -4.902 -27.016 -28.375 1 95.25 61 GLU B O 1
ATOM 2416 N N . ASN B 1 62 ? -6.633 -28.422 -28.953 1 97.81 62 ASN B N 1
ATOM 2417 C CA . ASN B 1 62 ? -6.113 -29.594 -28.234 1 97.81 62 ASN B CA 1
ATOM 2418 C C . ASN B 1 62 ? -5.66 -29.234 -26.828 1 97.81 62 ASN B C 1
ATOM 2420 O O . ASN B 1 62 ? -4.516 -29.484 -26.453 1 97.81 62 ASN B O 1
ATOM 2424 N N . SER B 1 63 ? -6.609 -28.531 -26.156 1 98.19 63 SER B N 1
ATOM 2425 C CA . SER B 1 63 ? -6.191 -28 -24.859 1 98.19 63 SER B CA 1
ATOM 2426 C C . SER B 1 63 ? -7.172 -28.406 -23.75 1 98.19 63 SER B C 1
ATOM 2428 O O . SER B 1 63 ? -8.375 -28.516 -24 1 98.19 63 SER B O 1
ATOM 2430 N N . ILE B 1 64 ? -6.605 -28.719 -22.609 1 98.56 64 ILE B N 1
ATOM 2431 C CA . ILE B 1 64 ? -7.391 -28.672 -21.375 1 98.56 64 ILE B CA 1
ATOM 2432 C C . ILE B 1 64 ? -7.562 -27.219 -20.938 1 98.56 64 ILE B C 1
ATOM 2434 O O . ILE B 1 64 ? -6.582 -26.484 -20.797 1 98.56 64 ILE B O 1
ATOM 2438 N N . LYS B 1 65 ? -8.797 -26.844 -20.781 1 98.56 65 LYS B N 1
ATOM 2439 C CA . LYS B 1 65 ? -9.133 -25.453 -20.484 1 98.56 65 LYS B CA 1
ATOM 2440 C C . LYS B 1 65 ? -9.508 -25.297 -19.016 1 98.56 65 LYS B C 1
ATOM 2442 O O . LYS B 1 65 ? -10.445 -25.938 -18.531 1 98.56 65 LYS B O 1
ATOM 2447 N N . ILE B 1 66 ? -8.758 -24.438 -18.344 1 98.25 66 ILE B N 1
ATOM 2448 C CA . ILE B 1 66 ? -8.93 -24.141 -16.922 1 98.25 66 ILE B CA 1
ATOM 2449 C C . ILE B 1 66 ? -9.227 -22.656 -16.734 1 98.25 66 ILE B C 1
ATOM 2451 O O . ILE B 1 66 ? -8.586 -21.812 -17.344 1 98.25 66 ILE B O 1
ATOM 2455 N N . GLY B 1 67 ? -10.25 -22.344 -15.883 1 97.19 67 GLY B N 1
ATOM 2456 C CA . GLY B 1 67 ? -10.445 -20.906 -15.672 1 97.19 67 GLY B CA 1
ATOM 2457 C C . GLY B 1 67 ? -11.602 -20.609 -14.734 1 97.19 67 GLY B C 1
ATOM 2458 O O . GLY B 1 67 ? -12.383 -21.5 -14.391 1 97.19 67 GLY B O 1
ATOM 2459 N N . GLU B 1 68 ? -11.656 -19.344 -14.336 1 95.81 68 GLU B N 1
ATOM 2460 C CA . GLU B 1 68 ? -12.719 -18.859 -13.453 1 95.81 68 GLU B CA 1
ATOM 2461 C C . GLU B 1 68 ? -13.109 -17.422 -13.781 1 95.81 68 GLU B C 1
ATOM 2463 O O . GLU B 1 68 ? -12.328 -16.688 -14.391 1 95.81 68 GLU B O 1
ATOM 2468 N N . ARG B 1 69 ? -14.312 -17.156 -13.57 1 93.06 69 ARG B N 1
ATOM 2469 C CA . ARG B 1 69 ? -14.82 -15.797 -13.398 1 93.06 69 ARG B CA 1
ATOM 2470 C C . ARG B 1 69 ? -15.617 -15.672 -12.102 1 93.06 69 ARG B C 1
ATOM 2472 O O . ARG B 1 69 ? -16.422 -16.547 -11.773 1 93.06 69 ARG B O 1
ATOM 2479 N N . ASN B 1 70 ? -15.258 -14.664 -11.281 1 89.38 70 ASN B N 1
ATOM 2480 C CA . ASN B 1 70 ? -15.883 -14.516 -9.969 1 89.38 70 ASN B CA 1
ATOM 2481 C C . ASN B 1 70 ? -15.711 -15.773 -9.125 1 89.38 70 ASN B C 1
ATOM 2483 O O . ASN B 1 70 ? -16.672 -16.25 -8.516 1 89.38 70 ASN B O 1
ATOM 2487 N N . ALA B 1 71 ? -14.562 -16.391 -9.312 1 90.94 71 ALA B N 1
ATOM 2488 C CA . ALA B 1 71 ? -14.102 -17.531 -8.523 1 90.94 71 ALA B CA 1
ATOM 2489 C C . ALA B 1 71 ? -14.82 -18.812 -8.93 1 90.94 71 ALA B C 1
ATOM 2491 O O . ALA B 1 71 ? -14.547 -19.891 -8.383 1 90.94 71 ALA B O 1
ATOM 2492 N N . LYS B 1 72 ? -15.633 -18.734 -9.891 1 94.38 72 LYS B N 1
ATOM 2493 C CA . LYS B 1 72 ? -16.391 -19.891 -10.344 1 94.38 72 LYS B CA 1
ATOM 2494 C C . LYS B 1 72 ? -15.867 -20.422 -11.68 1 94.38 72 LYS B C 1
ATOM 2496 O O . LYS B 1 72 ? -15.453 -19.641 -12.539 1 94.38 72 LYS B O 1
ATOM 2501 N N . LYS B 1 73 ? -15.945 -21.688 -11.758 1 96.69 73 LYS B N 1
ATOM 2502 C CA . LYS B 1 73 ? -15.516 -22.312 -13.008 1 96.69 73 LYS B CA 1
ATOM 2503 C C . LYS B 1 73 ? -16.312 -21.75 -14.188 1 96.69 73 LYS B C 1
ATOM 2505 O O . LYS B 1 73 ? -17.531 -21.578 -14.102 1 96.69 73 LYS B O 1
ATOM 2510 N N . ILE B 1 74 ? -15.586 -21.5 -15.227 1 96.81 74 ILE B N 1
ATOM 2511 C CA . ILE B 1 74 ? -16.234 -21.031 -16.438 1 96.81 74 ILE B CA 1
ATOM 2512 C C . ILE B 1 74 ? -17.016 -22.156 -17.094 1 96.81 74 ILE B C 1
ATOM 2514 O O . ILE B 1 74 ? -16.531 -23.297 -17.172 1 96.81 74 ILE B O 1
ATOM 2518 N N . GLU B 1 75 ? -18.234 -21.875 -17.562 1 96.31 75 GLU B N 1
ATOM 2519 C CA . GLU B 1 75 ? -19.047 -22.875 -18.25 1 96.31 75 GLU B CA 1
ATOM 2520 C C . GLU B 1 75 ? -18.328 -23.406 -19.484 1 96.31 75 GLU B C 1
ATOM 2522 O O . GLU B 1 75 ? -17.781 -22.641 -20.281 1 96.31 75 GLU B O 1
ATOM 2527 N N . GLY B 1 76 ? -18.281 -24.719 -19.562 1 96.25 76 GLY B N 1
ATOM 2528 C CA . GLY B 1 76 ? -17.672 -25.344 -20.734 1 96.25 76 GLY B CA 1
ATOM 2529 C C . GLY B 1 76 ? -16.188 -25.656 -20.547 1 96.25 76 GLY B C 1
ATOM 2530 O O . GLY B 1 76 ? -15.602 -26.391 -21.344 1 96.25 76 GLY B O 1
ATOM 2531 N N . PHE B 1 77 ? -15.586 -25.156 -19.578 1 98.31 77 PHE B N 1
ATOM 2532 C CA . PHE B 1 77 ? -14.188 -25.438 -19.297 1 98.31 77 PHE B CA 1
ATOM 2533 C C . PHE B 1 77 ? -14.023 -26.766 -18.578 1 98.31 77 PHE B C 1
ATOM 2535 O O . PHE B 1 77 ? -14.977 -27.266 -17.969 1 98.31 77 PHE B O 1
ATOM 2542 N N . ASP B 1 78 ? -12.883 -27.328 -18.688 1 98.5 78 ASP B N 1
ATOM 2543 C CA . ASP B 1 78 ? -12.625 -28.641 -18.094 1 98.5 78 ASP B CA 1
ATOM 2544 C C . ASP B 1 78 ? -12.516 -28.547 -16.578 1 98.5 78 ASP B C 1
ATOM 2546 O O . ASP B 1 78 ? -13.055 -29.391 -15.852 1 98.5 78 ASP B O 1
ATOM 2550 N N . PHE B 1 79 ? -11.844 -27.578 -16.109 1 98.44 79 PHE B N 1
ATOM 2551 C CA . PHE B 1 79 ? -11.625 -27.391 -14.672 1 98.44 79 PHE B CA 1
ATOM 2552 C C . PHE B 1 79 ? -11.719 -25.922 -14.289 1 98.44 79 PHE B C 1
ATOM 2554 O O . PHE B 1 79 ? -11.656 -25.047 -15.156 1 98.44 79 PHE B O 1
ATOM 2561 N N . GLY B 1 80 ? -11.906 -25.688 -12.992 1 97.81 80 GLY B N 1
ATOM 2562 C CA . GLY B 1 80 ? -11.82 -24.344 -12.438 1 97.81 80 GLY B CA 1
ATOM 2563 C C . GLY B 1 80 ? -10.422 -23.969 -12 1 97.81 80 GLY B C 1
ATOM 2564 O O . GLY B 1 80 ? -9.477 -24.734 -12.18 1 97.81 80 GLY B O 1
ATOM 2565 N N . ASN B 1 81 ? -10.281 -22.75 -11.539 1 97.25 81 ASN B N 1
ATOM 2566 C CA . ASN B 1 81 ? -9.039 -22.266 -10.953 1 97.25 81 ASN B CA 1
ATOM 2567 C C . ASN B 1 81 ? -8.836 -22.812 -9.539 1 97.25 81 ASN B C 1
ATOM 2569 O O . ASN B 1 81 ? -8.859 -22.047 -8.57 1 97.25 81 ASN B O 1
ATOM 2573 N N . SER B 1 82 ? -8.75 -24.141 -9.438 1 98.25 82 SER B N 1
ATOM 2574 C CA . SER B 1 82 ? -8.641 -24.828 -8.156 1 98.25 82 SER B CA 1
ATOM 2575 C C . SER B 1 82 ? -7.426 -25.75 -8.133 1 98.25 82 SER B C 1
ATOM 2577 O O . SER B 1 82 ? -7.406 -26.781 -8.812 1 98.25 82 SER B O 1
ATOM 2579 N N . PRO B 1 83 ? -6.465 -25.391 -7.336 1 98.56 83 PRO B N 1
ATOM 2580 C CA . PRO B 1 83 ? -5.312 -26.297 -7.242 1 98.56 83 PRO B CA 1
ATOM 2581 C C . PRO B 1 83 ? -5.688 -27.672 -6.711 1 98.56 83 PRO B C 1
ATOM 2583 O O . PRO B 1 83 ? -5.105 -28.672 -7.125 1 98.56 83 PRO B O 1
ATOM 2586 N N . VAL B 1 84 ? -6.645 -27.766 -5.855 1 98.56 84 VAL B N 1
ATOM 2587 C CA . VAL B 1 84 ? -7.086 -29.031 -5.293 1 98.56 84 VAL B CA 1
ATOM 2588 C C . VAL B 1 84 ? -7.742 -29.875 -6.383 1 98.56 84 VAL B C 1
ATOM 2590 O O . VAL B 1 84 ? -7.43 -31.062 -6.531 1 98.56 84 VAL B O 1
ATOM 2593 N N . GLU B 1 85 ? -8.648 -29.219 -7.129 1 98.5 85 GLU B N 1
ATOM 2594 C CA . GLU B 1 85 ? -9.305 -29.922 -8.227 1 98.5 85 GLU B CA 1
ATOM 2595 C C . GLU B 1 85 ? -8.289 -30.469 -9.219 1 98.5 85 GLU B C 1
ATOM 2597 O O . GLU B 1 85 ? -8.422 -31.609 -9.695 1 98.5 85 GLU B O 1
ATOM 2602 N N . LEU B 1 86 ? -7.32 -29.719 -9.523 1 98.69 86 LEU B N 1
ATOM 2603 C CA . LEU B 1 86 ? -6.301 -30.109 -10.492 1 98.69 86 LEU B CA 1
ATOM 2604 C C . LEU B 1 86 ? -5.449 -31.25 -9.945 1 98.69 86 LEU B C 1
ATOM 2606 O O . LEU B 1 86 ? -5.055 -32.156 -10.695 1 98.69 86 LEU B O 1
ATOM 2610 N N . THR B 1 87 ? -5.145 -31.172 -8.695 1 98.25 87 THR B N 1
ATOM 2611 C CA . THR B 1 87 ? -4.367 -32.219 -8.055 1 98.25 87 THR B CA 1
ATOM 2612 C C . THR B 1 87 ? -5.109 -33.562 -8.117 1 98.25 87 THR B C 1
ATOM 2614 O O . THR B 1 87 ? -4.508 -34.594 -8.391 1 98.25 87 THR B O 1
ATOM 2617 N N . VAL B 1 88 ? -6.406 -33.531 -7.859 1 98.19 88 VAL B N 1
ATOM 2618 C CA . VAL B 1 88 ? -7.238 -34.719 -7.883 1 98.19 88 VAL B CA 1
ATOM 2619 C C . VAL B 1 88 ? -7.25 -35.312 -9.289 1 98.19 88 VAL B C 1
ATOM 2621 O O . VAL B 1 88 ? -7.281 -36.531 -9.461 1 98.19 88 VAL B O 1
ATOM 2624 N N . ASN B 1 89 ? -7.148 -34.469 -10.289 1 98.56 89 ASN B N 1
ATOM 2625 C CA . ASN B 1 89 ? -7.23 -34.906 -11.68 1 98.56 89 ASN B CA 1
ATOM 2626 C C . ASN B 1 89 ? -5.867 -34.844 -12.367 1 98.56 89 ASN B C 1
ATOM 2628 O O . ASN B 1 89 ? -5.785 -34.656 -13.578 1 98.56 89 ASN B O 1
ATOM 2632 N N . LYS B 1 90 ? -4.805 -34.938 -11.594 1 98.5 90 LYS B N 1
ATOM 2633 C CA . LYS B 1 90 ? -3.447 -34.719 -12.07 1 98.5 90 LYS B CA 1
ATOM 2634 C C . LYS B 1 90 ? -3.09 -35.688 -13.203 1 98.5 90 LYS B C 1
ATOM 2636 O O . LYS B 1 90 ? -2.414 -35.281 -14.164 1 98.5 90 LYS B O 1
ATOM 2641 N N . ASN B 1 91 ? -3.525 -36.938 -13.117 1 98.31 91 ASN B N 1
ATOM 2642 C CA . ASN B 1 91 ? -3.17 -37.938 -14.125 1 98.31 91 ASN B CA 1
ATOM 2643 C C . ASN B 1 91 ? -3.75 -37.594 -15.492 1 98.31 91 ASN B C 1
ATOM 2645 O O . ASN B 1 91 ? -3.074 -37.719 -16.516 1 98.31 91 ASN B O 1
ATOM 2649 N N . LEU B 1 92 ? -4.941 -37.125 -15.453 1 98.31 92 LEU B N 1
ATOM 2650 C CA . LEU B 1 92 ? -5.602 -36.719 -16.688 1 98.31 92 LEU B CA 1
ATOM 2651 C C . LEU B 1 92 ? -4.867 -35.562 -17.344 1 98.31 92 LEU B C 1
ATOM 2653 O O . LEU B 1 92 ? -4.641 -35.562 -18.547 1 98.31 92 LEU B O 1
ATOM 2657 N N . ILE B 1 93 ? -4.48 -34.656 -16.594 1 98.56 93 ILE B N 1
ATOM 2658 C CA . ILE B 1 93 ? -3.816 -33.438 -17.078 1 98.56 93 ILE B CA 1
ATOM 2659 C C . ILE B 1 93 ? -2.422 -33.781 -17.594 1 98.56 93 ILE B C 1
ATOM 2661 O O . ILE B 1 93 ? -2.035 -33.375 -18.688 1 98.56 93 ILE B O 1
ATOM 2665 N N . LYS B 1 94 ? -1.746 -34.562 -16.812 1 98.12 94 LYS B N 1
ATOM 2666 C CA . LYS B 1 94 ? -0.395 -34.969 -17.172 1 98.12 94 LYS B CA 1
ATOM 2667 C C . LYS B 1 94 ? -0.399 -35.781 -18.469 1 98.12 94 LYS B C 1
ATOM 2669 O O . LYS B 1 94 ? 0.42 -35.531 -19.359 1 98.12 94 LYS B O 1
ATOM 2674 N N . GLU B 1 95 ? -1.286 -36.719 -18.547 1 98.25 95 GLU B N 1
ATOM 2675 C CA . GLU B 1 95 ? -1.391 -37.562 -19.734 1 98.25 95 GLU B CA 1
ATOM 2676 C C . GLU B 1 95 ? -1.708 -36.719 -20.969 1 98.25 95 GLU B C 1
ATOM 2678 O O . GLU B 1 95 ? -1.132 -36.938 -22.031 1 98.25 95 GLU B O 1
ATOM 2683 N N . HIS B 1 96 ? -2.633 -35.812 -20.812 1 98.5 96 HIS B N 1
ATOM 2684 C CA . HIS B 1 96 ? -2.988 -34.938 -21.922 1 98.5 96 HIS B CA 1
ATOM 2685 C C . HIS B 1 96 ? -1.776 -34.156 -22.422 1 98.5 96 HIS B C 1
ATOM 2687 O O . HIS B 1 96 ? -1.54 -34.062 -23.625 1 98.5 96 HIS B O 1
ATOM 2693 N N . PHE B 1 97 ? -1.028 -33.625 -21.516 1 97.94 97 PHE B N 1
ATOM 2694 C CA . PHE B 1 97 ? 0.144 -32.812 -21.875 1 97.94 97 PHE B CA 1
ATOM 2695 C C . PHE B 1 97 ? 1.214 -33.688 -22.516 1 97.94 97 PHE B C 1
ATOM 2697 O O . PHE B 1 97 ? 1.805 -33.281 -23.531 1 97.94 97 PHE B O 1
ATOM 2704 N N . GLU B 1 98 ? 1.466 -34.875 -21.984 1 97.31 98 GLU B N 1
ATOM 2705 C CA . GLU B 1 98 ? 2.484 -35.781 -22.5 1 97.31 98 GLU B CA 1
ATOM 2706 C C . GLU B 1 98 ? 2.133 -36.281 -23.906 1 97.31 98 GLU B C 1
ATOM 2708 O O . GLU B 1 98 ? 3.018 -36.656 -24.672 1 97.31 98 GLU B O 1
ATOM 2713 N N . ASN B 1 99 ? 0.888 -36.219 -24.203 1 97.88 99 ASN B N 1
ATOM 2714 C CA . ASN B 1 99 ? 0.433 -36.625 -25.516 1 97.88 99 ASN B CA 1
ATOM 2715 C C . ASN B 1 99 ? 0.379 -35.469 -26.5 1 97.88 99 ASN B C 1
ATOM 2717 O O . ASN B 1 99 ? -0.261 -35.562 -27.547 1 97.88 99 ASN B O 1
ATOM 2721 N N . GLY B 1 100 ? 0.947 -34.375 -26.141 1 97.25 100 GLY B N 1
ATOM 2722 C CA . GLY B 1 100 ? 1.094 -33.25 -27.031 1 97.25 100 GLY B CA 1
ATOM 2723 C C . GLY B 1 100 ? -0.001 -32.219 -26.875 1 97.25 100 GLY B C 1
ATOM 2724 O O . GLY B 1 100 ? -0.101 -31.281 -27.672 1 97.25 100 GLY B O 1
ATOM 2725 N N . GLY B 1 101 ? -0.83 -32.375 -25.859 1 98.06 101 GLY B N 1
ATOM 2726 C CA . GLY B 1 101 ? -1.903 -31.438 -25.625 1 98.06 101 GLY B CA 1
ATOM 2727 C C . GLY B 1 101 ? -1.432 -30.156 -24.938 1 98.06 101 GLY B C 1
ATOM 2728 O O . GLY B 1 101 ? -0.381 -30.156 -24.297 1 98.06 101 GLY B O 1
ATOM 2729 N N . ASN B 1 102 ? -2.232 -29.109 -25.094 1 98.12 102 ASN B N 1
ATOM 2730 C CA . ASN B 1 102 ? -1.964 -27.828 -24.438 1 98.12 102 ASN B CA 1
ATOM 2731 C C . ASN B 1 102 ? -2.781 -27.656 -23.156 1 98.12 102 ASN B C 1
ATOM 2733 O O . ASN B 1 102 ? -3.803 -28.328 -22.984 1 98.12 102 ASN B O 1
ATOM 2737 N N . ILE B 1 103 ? -2.248 -26.906 -22.281 1 98.62 103 ILE B N 1
ATOM 2738 C CA . ILE B 1 103 ? -2.949 -26.484 -21.078 1 98.62 103 ILE B CA 1
ATOM 2739 C C . ILE B 1 103 ? -3.121 -24.969 -21.078 1 98.62 103 ILE B C 1
ATOM 2741 O O . ILE B 1 103 ? -2.162 -24.234 -21.312 1 98.62 103 ILE B O 1
ATOM 2745 N N . VAL B 1 104 ? -4.328 -24.469 -20.844 1 98.31 104 VAL B N 1
ATOM 2746 C CA . VAL B 1 104 ? -4.551 -23.031 -20.844 1 98.31 104 VAL B CA 1
ATOM 2747 C C . VAL B 1 104 ? -5.34 -22.625 -19.594 1 98.31 104 VAL B C 1
ATOM 2749 O O . VAL B 1 104 ? -6.266 -23.328 -19.188 1 98.31 104 VAL B O 1
ATOM 2752 N N . LEU B 1 105 ? -4.887 -21.594 -18.938 1 98 105 LEU B N 1
ATOM 2753 C CA . LEU B 1 105 ? -5.535 -21 -17.781 1 98 105 LEU B CA 1
ATOM 2754 C C . LEU B 1 105 ? -6.008 -19.578 -18.078 1 98 105 LEU B C 1
ATOM 2756 O O . LEU B 1 105 ? -5.262 -18.781 -18.656 1 98 105 LEU B O 1
ATOM 2760 N N . THR B 1 106 ? -7.254 -19.297 -17.828 1 96.69 106 THR B N 1
ATOM 2761 C CA . THR B 1 106 ? -7.746 -17.922 -17.891 1 96.69 106 THR B CA 1
ATOM 2762 C C . THR B 1 106 ? -8.289 -17.469 -16.547 1 96.69 106 THR B C 1
ATOM 2764 O O . THR B 1 106 ? -9.094 -18.172 -15.93 1 96.69 106 THR B O 1
ATOM 2767 N N . THR B 1 107 ? -7.742 -16.391 -16.031 1 92.5 107 THR B N 1
ATOM 2768 C CA . THR B 1 107 ? -8.164 -15.812 -14.758 1 92.5 107 THR B CA 1
ATOM 2769 C C . THR B 1 107 ? -8.289 -14.297 -14.867 1 92.5 107 THR B C 1
ATOM 2771 O O . THR B 1 107 ? -7.746 -13.688 -15.797 1 92.5 107 THR B O 1
ATOM 2774 N N . THR B 1 108 ? -8.984 -13.656 -14 1 86.25 108 THR B N 1
ATOM 2775 C CA . THR B 1 108 ? -9.305 -12.234 -14.07 1 86.25 108 THR B CA 1
ATOM 2776 C C . THR B 1 108 ? -8.148 -11.391 -13.539 1 86.25 108 THR B C 1
ATOM 2778 O O . THR B 1 108 ? -7.539 -10.625 -14.289 1 86.25 108 THR B O 1
ATOM 2781 N N . ASN B 1 109 ? -7.645 -11.523 -12.438 1 81.44 109 ASN B N 1
ATOM 2782 C CA . ASN B 1 109 ? -6.762 -10.578 -11.758 1 81.44 109 ASN B CA 1
ATOM 2783 C C . ASN B 1 109 ? -5.301 -10.828 -12.102 1 81.44 109 ASN B C 1
ATOM 2785 O O . ASN B 1 109 ? -4.559 -9.891 -12.414 1 81.44 109 ASN B O 1
ATOM 2789 N N . GLY B 1 110 ? -4.922 -12.047 -12.219 1 81.88 110 GLY B N 1
ATOM 2790 C CA . GLY B 1 110 ? -3.539 -12.398 -12.492 1 81.88 110 GLY B CA 1
ATOM 2791 C C . GLY B 1 110 ? -3.072 -11.961 -13.867 1 81.88 110 GLY B C 1
ATOM 2792 O O . GLY B 1 110 ? -2.016 -11.344 -14.008 1 81.88 110 GLY B O 1
ATOM 2793 N N . THR B 1 111 ? -3.861 -12.242 -14.812 1 84.38 111 THR B N 1
ATOM 2794 C CA . THR B 1 111 ? -3.498 -11.938 -16.188 1 84.38 111 THR B CA 1
ATOM 2795 C C . THR B 1 111 ? -3.439 -10.438 -16.422 1 84.38 111 THR B C 1
ATOM 2797 O O . THR B 1 111 ? -2.547 -9.938 -17.109 1 84.38 111 THR B O 1
ATOM 2800 N N . ARG B 1 112 ? -4.355 -9.734 -15.875 1 83 112 ARG B N 1
ATOM 2801 C CA . ARG B 1 112 ? -4.379 -8.273 -15.953 1 83 112 ARG B CA 1
ATOM 2802 C C . ARG B 1 112 ? -3.045 -7.68 -15.516 1 83 112 ARG B C 1
ATOM 2804 O O . ARG B 1 112 ? -2.516 -6.781 -16.172 1 83 112 ARG B O 1
ATOM 2811 N N . VAL B 1 113 ? -2.504 -8.203 -14.469 1 88.38 113 VAL B N 1
ATOM 2812 C CA . VAL B 1 113 ? -1.265 -7.684 -13.898 1 88.38 113 VAL B CA 1
ATOM 2813 C C . VAL B 1 113 ? -0.08 -8.117 -14.758 1 88.38 113 VAL B C 1
ATOM 2815 O O . VAL B 1 113 ? 0.762 -7.301 -15.125 1 88.38 113 VAL B O 1
ATOM 2818 N N . LEU B 1 114 ? -0.077 -9.375 -15.156 1 92.81 114 LEU B N 1
ATOM 2819 C CA . LEU B 1 114 ? 1.014 -9.922 -15.953 1 92.81 114 LEU B CA 1
ATOM 2820 C C . LEU B 1 114 ? 1.181 -9.148 -17.25 1 92.81 114 LEU B C 1
ATOM 2822 O O . LEU B 1 114 ? 2.305 -8.844 -17.656 1 92.81 114 LEU B O 1
ATOM 2826 N N . GLU B 1 115 ? 0.137 -8.773 -17.812 1 88.31 115 GLU B N 1
ATOM 2827 C CA . GLU B 1 115 ? 0.157 -8.109 -19.109 1 88.31 115 GLU B CA 1
ATOM 2828 C C . GLU B 1 115 ? 0.552 -6.645 -18.969 1 88.31 115 GLU B C 1
ATOM 2830 O O . GLU B 1 115 ? 0.971 -6.016 -19.953 1 88.31 115 GLU B O 1
ATOM 2835 N N . ASN B 1 116 ? 0.49 -6.105 -17.812 1 90.19 116 ASN B N 1
ATOM 2836 C CA . ASN B 1 116 ? 0.704 -4.672 -17.641 1 90.19 116 ASN B CA 1
ATOM 2837 C C . ASN B 1 116 ? 2.018 -4.383 -16.922 1 90.19 116 ASN B C 1
ATOM 2839 O O . ASN B 1 116 ? 2.25 -3.26 -16.469 1 90.19 116 ASN B O 1
ATOM 2843 N N . ILE B 1 117 ? 2.863 -5.363 -16.828 1 93.62 117 ILE B N 1
ATOM 2844 C CA . ILE B 1 117 ? 4.191 -5.203 -16.234 1 93.62 117 ILE B CA 1
ATOM 2845 C C . ILE B 1 117 ? 5.254 -5.293 -17.328 1 93.62 117 ILE B C 1
ATOM 2847 O O . ILE B 1 117 ? 5.191 -6.172 -18.203 1 93.62 117 ILE B O 1
ATOM 2851 N N . VAL B 1 118 ? 6.145 -4.34 -17.344 1 95.12 118 VAL B N 1
ATOM 2852 C CA . VAL B 1 118 ? 7.328 -4.406 -18.188 1 95.12 118 VAL B CA 1
ATOM 2853 C C . VAL B 1 118 ? 8.523 -4.891 -17.375 1 95.12 118 VAL B C 1
ATOM 2855 O O . VAL B 1 118 ? 9.008 -4.18 -16.5 1 95.12 118 VAL B O 1
ATOM 2858 N N . SER B 1 119 ? 8.93 -6.043 -17.594 1 96.56 119 SER B N 1
ATOM 2859 C CA . SER B 1 119 ? 10.094 -6.668 -16.984 1 96.56 119 SER B CA 1
ATOM 2860 C C . SER B 1 119 ? 10.578 -7.863 -17.797 1 96.56 119 SER B C 1
ATOM 2862 O O . SER B 1 119 ? 9.781 -8.523 -18.469 1 96.56 119 SER B O 1
ATOM 2864 N N . ASP B 1 120 ? 11.891 -8.133 -17.766 1 96.12 120 ASP B N 1
ATOM 2865 C CA . ASP B 1 120 ? 12.445 -9.289 -18.469 1 96.12 120 ASP B CA 1
ATOM 2866 C C . ASP B 1 120 ? 12.172 -10.578 -17.703 1 96.12 120 ASP B C 1
ATOM 2868 O O . ASP B 1 120 ? 12.242 -11.672 -18.266 1 96.12 120 ASP B O 1
ATOM 2872 N N . HIS B 1 121 ? 11.961 -10.422 -16.422 1 97.5 121 HIS B N 1
ATOM 2873 C CA . HIS B 1 121 ? 11.797 -11.586 -15.555 1 97.5 121 HIS B CA 1
ATOM 2874 C C . HIS B 1 121 ? 10.578 -11.438 -14.656 1 97.5 121 HIS B C 1
ATOM 2876 O O . HIS B 1 121 ? 10.594 -10.672 -13.695 1 97.5 121 HIS B O 1
ATOM 2882 N N . ILE B 1 122 ? 9.57 -12.172 -15 1 98.31 122 ILE B N 1
ATOM 2883 C CA . ILE B 1 122 ? 8.352 -12.18 -14.203 1 98.31 122 ILE B CA 1
ATOM 2884 C C . ILE B 1 122 ? 8.086 -13.586 -13.672 1 98.31 122 ILE B C 1
ATOM 2886 O O . ILE B 1 122 ? 7.762 -14.492 -14.438 1 98.31 122 ILE B O 1
ATOM 2890 N N . LEU B 1 123 ? 8.266 -13.75 -12.398 1 98.75 123 LEU B N 1
ATOM 2891 C CA . LEU B 1 123 ? 8.062 -15.031 -11.727 1 98.75 123 LEU B CA 1
ATOM 2892 C C . LEU B 1 123 ? 6.695 -15.078 -11.055 1 98.75 123 LEU B C 1
ATOM 2894 O O . LEU B 1 123 ? 6.113 -14.031 -10.75 1 98.75 123 LEU B O 1
ATOM 2898 N N . ILE B 1 124 ? 6.227 -16.281 -10.852 1 98.75 124 ILE B N 1
ATOM 2899 C CA . ILE B 1 124 ? 4.953 -16.484 -10.18 1 98.75 124 ILE B CA 1
ATOM 2900 C C . ILE B 1 124 ? 5.199 -16.938 -8.742 1 98.75 124 ILE B C 1
ATOM 2902 O O . ILE B 1 124 ? 5.816 -17.984 -8.508 1 98.75 124 ILE B O 1
ATOM 2906 N N . GLY B 1 125 ? 4.707 -16.125 -7.805 1 98.69 125 GLY B N 1
ATOM 2907 C CA . GLY B 1 125 ? 4.906 -16.422 -6.395 1 98.69 125 GLY B CA 1
ATOM 2908 C C . GLY B 1 125 ? 3.609 -16.609 -5.633 1 98.69 125 GLY B C 1
ATOM 2909 O O . GLY B 1 125 ? 2.594 -15.992 -5.969 1 98.69 125 GLY B O 1
ATOM 2910 N N . SER B 1 126 ? 3.641 -17.422 -4.668 1 98.62 126 SER B N 1
ATOM 2911 C CA . SER B 1 126 ? 2.566 -17.703 -3.721 1 98.62 126 SER B CA 1
ATOM 2912 C C . SER B 1 126 ? 3.121 -18.094 -2.355 1 98.62 126 SER B C 1
ATOM 2914 O O . SER B 1 126 ? 4.34 -18.125 -2.162 1 98.62 126 SER B O 1
ATOM 2916 N N . ILE B 1 127 ? 2.217 -18.297 -1.382 1 98.88 127 ILE B N 1
ATOM 2917 C CA . ILE B 1 127 ? 2.627 -18.844 -0.089 1 98.88 127 ILE B CA 1
ATOM 2918 C C . ILE B 1 127 ? 3.117 -20.281 -0.258 1 98.88 127 ILE B C 1
ATOM 2920 O O . ILE B 1 127 ? 4.086 -20.688 0.384 1 98.88 127 ILE B O 1
ATOM 2924 N N . THR B 1 128 ? 2.598 -21.031 -1.184 1 98.88 128 THR B N 1
ATOM 2925 C CA . THR B 1 128 ? 2.869 -22.453 -1.381 1 98.88 128 THR B CA 1
ATOM 2926 C C . THR B 1 128 ? 4.27 -22.656 -1.949 1 98.88 128 THR B C 1
ATOM 2928 O O . THR B 1 128 ? 4.859 -23.734 -1.788 1 98.88 128 THR B O 1
ATOM 2931 N N . ASN B 1 129 ? 4.824 -21.703 -2.602 1 98.81 129 ASN B N 1
ATOM 2932 C CA . ASN B 1 129 ? 6.172 -21.844 -3.141 1 98.81 129 ASN B CA 1
ATOM 2933 C C . ASN B 1 129 ? 7.086 -20.719 -2.68 1 98.81 129 ASN B C 1
ATOM 2935 O O . ASN B 1 129 ? 8.039 -20.359 -3.375 1 98.81 129 ASN B O 1
ATOM 2939 N N . ALA B 1 130 ? 6.793 -20.156 -1.538 1 98.88 130 ALA B N 1
ATOM 2940 C CA . ALA B 1 130 ? 7.422 -18.922 -1.061 1 98.88 130 ALA B CA 1
ATOM 2941 C C . ALA B 1 130 ? 8.938 -19.078 -0.992 1 98.88 130 ALA B C 1
ATOM 2943 O O . ALA B 1 130 ? 9.672 -18.203 -1.467 1 98.88 130 ALA B O 1
ATOM 2944 N N . LYS B 1 131 ? 9.445 -20.125 -0.449 1 98.56 131 LYS B N 1
ATOM 2945 C CA . LYS B 1 131 ? 10.875 -20.359 -0.315 1 98.56 131 LYS B CA 1
ATOM 2946 C C . LYS B 1 131 ? 11.547 -20.484 -1.682 1 98.56 131 LYS B C 1
ATOM 2948 O O . LYS B 1 131 ? 12.57 -19.859 -1.94 1 98.56 131 LYS B O 1
ATOM 2953 N N . SER B 1 132 ? 10.945 -21.297 -2.545 1 98.69 132 SER B N 1
ATOM 2954 C CA . SER B 1 132 ? 11.516 -21.578 -3.859 1 98.69 132 SER B CA 1
ATOM 2955 C C . SER B 1 132 ? 11.562 -20.328 -4.723 1 98.69 132 SER B C 1
ATOM 2957 O O . SER B 1 132 ? 12.57 -20.047 -5.367 1 98.69 132 SER B O 1
ATOM 2959 N N . VAL B 1 133 ? 10.477 -19.578 -4.758 1 98.88 133 VAL B N 1
ATOM 2960 C CA . VAL B 1 133 ? 10.422 -18.391 -5.621 1 98.88 133 VAL B CA 1
ATOM 2961 C C . VAL B 1 133 ? 11.367 -17.328 -5.094 1 98.88 133 VAL B C 1
ATOM 2963 O O . VAL B 1 133 ? 11.984 -16.594 -5.871 1 98.88 133 VAL B O 1
ATOM 2966 N N . ALA B 1 134 ? 11.5 -17.188 -3.74 1 98.5 134 ALA B N 1
ATOM 2967 C CA . ALA B 1 134 ? 12.438 -16.234 -3.148 1 98.5 134 ALA B CA 1
ATOM 2968 C C . ALA B 1 134 ? 13.875 -16.531 -3.574 1 98.5 134 ALA B C 1
ATOM 2970 O O . ALA B 1 134 ? 14.602 -15.633 -3.996 1 98.5 134 ALA B O 1
ATOM 2971 N N . LYS B 1 135 ? 14.258 -17.812 -3.477 1 98.19 135 LYS B N 1
ATOM 2972 C CA . LYS B 1 135 ? 15.602 -18.234 -3.84 1 98.19 135 LYS B CA 1
ATOM 2973 C C . LYS B 1 135 ? 15.891 -17.953 -5.312 1 98.19 135 LYS B C 1
ATOM 2975 O O . LYS B 1 135 ? 16.938 -17.406 -5.66 1 98.19 135 LYS B O 1
ATOM 2980 N N . LYS B 1 136 ? 14.961 -18.297 -6.148 1 98.31 136 LYS B N 1
ATOM 2981 C CA . LYS B 1 136 ? 15.148 -18.141 -7.586 1 98.31 136 LYS B CA 1
ATOM 2982 C C . LYS B 1 136 ? 15.148 -16.672 -7.984 1 98.31 136 LYS B C 1
ATOM 2984 O O . LYS B 1 136 ? 15.93 -16.25 -8.844 1 98.31 136 LYS B O 1
ATOM 2989 N N . ALA B 1 137 ? 14.266 -15.938 -7.422 1 98.5 137 ALA B N 1
ATOM 2990 C CA . ALA B 1 137 ? 14.227 -14.5 -7.691 1 98.5 137 ALA B CA 1
ATOM 2991 C C . ALA B 1 137 ? 15.531 -13.828 -7.277 1 98.5 137 ALA B C 1
ATOM 2993 O O . ALA B 1 137 ? 16.062 -12.984 -8.008 1 98.5 137 ALA B O 1
ATOM 2994 N N . TYR B 1 138 ? 16.031 -14.188 -6.094 1 97.81 138 TYR B N 1
ATOM 2995 C CA . TYR B 1 138 ? 17.281 -13.609 -5.598 1 97.81 138 TYR B CA 1
ATOM 2996 C C . TYR B 1 138 ? 18.438 -13.914 -6.539 1 97.81 138 TYR B C 1
ATOM 2998 O O . TYR B 1 138 ? 19.219 -13.023 -6.883 1 97.81 138 TYR B O 1
ATOM 3006 N N . LYS B 1 139 ? 18.516 -15.148 -6.898 1 97.38 139 LYS B N 1
ATOM 3007 C CA . LYS B 1 139 ? 19.578 -15.57 -7.812 1 97.38 139 LYS B CA 1
ATOM 3008 C C . LYS B 1 139 ? 19.484 -14.82 -9.141 1 97.38 139 LYS B C 1
ATOM 3010 O O . LYS B 1 139 ? 20.484 -14.297 -9.633 1 97.38 139 LYS B O 1
ATOM 3015 N N . LEU B 1 140 ? 18.312 -14.82 -9.711 1 97.69 140 LEU B N 1
ATOM 3016 C CA . LEU B 1 140 ? 18.062 -14.156 -10.984 1 97.69 140 LEU B CA 1
ATOM 3017 C C . LEU B 1 140 ? 18.406 -12.672 -10.898 1 97.69 140 LEU B C 1
ATOM 3019 O O . LEU B 1 140 ? 19.031 -12.117 -11.812 1 97.69 140 LEU B O 1
ATOM 3023 N N . ALA B 1 141 ? 17.938 -12.023 -9.883 1 97.69 141 ALA B N 1
ATOM 3024 C CA . ALA B 1 141 ? 18.188 -10.602 -9.68 1 97.69 141 ALA B CA 1
ATOM 3025 C C . ALA B 1 141 ? 19.688 -10.328 -9.578 1 97.69 141 ALA B C 1
ATOM 3027 O O . ALA B 1 141 ? 20.203 -9.391 -10.188 1 97.69 141 ALA B O 1
ATOM 3028 N N . LYS B 1 142 ? 20.391 -11.125 -8.828 1 96.5 142 LYS B N 1
ATOM 3029 C CA . LYS B 1 142 ? 21.828 -10.977 -8.648 1 96.5 142 LYS B CA 1
ATOM 3030 C C . LYS B 1 142 ? 22.578 -11.148 -9.969 1 96.5 142 LYS B C 1
ATOM 3032 O O . LYS B 1 142 ? 23.438 -10.336 -10.312 1 96.5 142 LYS B O 1
ATOM 3037 N N . GLU B 1 143 ? 22.234 -12.133 -10.648 1 97.44 143 GLU B N 1
ATOM 3038 C CA . GLU B 1 143 ? 22.891 -12.469 -11.906 1 97.44 143 GLU B CA 1
ATOM 3039 C C . GLU B 1 143 ? 22.672 -11.383 -12.953 1 97.44 143 GLU B C 1
ATOM 3041 O O . GLU B 1 143 ? 23.516 -11.18 -13.836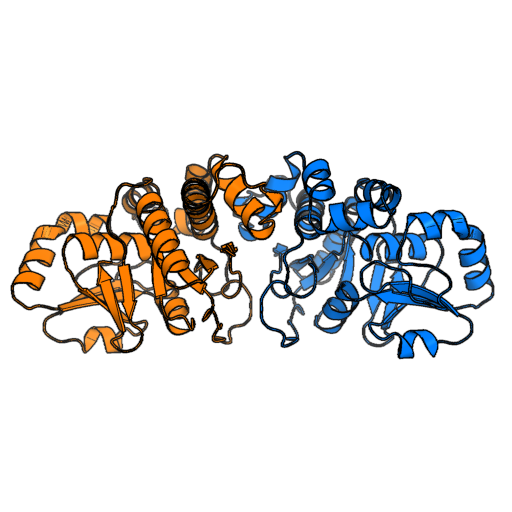 1 97.44 143 GLU B O 1
ATOM 3046 N N . ASN B 1 144 ? 21.594 -10.672 -12.852 1 97.69 144 ASN B N 1
ATOM 3047 C CA . ASN B 1 144 ? 21.25 -9.688 -13.875 1 97.69 144 ASN B CA 1
ATOM 3048 C C . ASN B 1 144 ? 21.406 -8.258 -13.344 1 97.69 144 ASN B C 1
ATOM 3050 O O . ASN B 1 144 ? 20.984 -7.305 -14 1 97.69 144 ASN B O 1
ATOM 3054 N N . ASN B 1 145 ? 21.938 -8.109 -12.148 1 97.12 145 ASN B N 1
ATOM 3055 C CA . ASN B 1 145 ? 22.125 -6.812 -11.508 1 97.12 145 ASN B CA 1
ATOM 3056 C C . ASN B 1 145 ? 20.828 -6.027 -11.43 1 97.12 145 ASN B C 1
ATOM 3058 O O . ASN B 1 145 ? 20.75 -4.879 -11.875 1 97.12 145 ASN B O 1
ATOM 3062 N N . LYS B 1 146 ? 19.812 -6.699 -11.008 1 97.75 146 LYS B N 1
ATOM 3063 C CA . LYS B 1 146 ? 18.469 -6.117 -10.867 1 97.75 146 LYS B CA 1
ATOM 3064 C C . LYS B 1 146 ? 18 -6.172 -9.414 1 97.75 146 LYS B C 1
ATOM 3066 O O . LYS B 1 146 ? 18.578 -6.887 -8.594 1 97.75 146 LYS B O 1
ATOM 3071 N N . GLY B 1 147 ? 16.984 -5.359 -9.102 1 97.06 147 GLY B N 1
ATOM 3072 C CA . GLY B 1 147 ? 16.281 -5.512 -7.84 1 97.06 147 GLY B CA 1
ATOM 3073 C C . GLY B 1 147 ? 15.188 -6.566 -7.898 1 97.06 147 GLY B C 1
ATOM 3074 O O . GLY B 1 147 ? 15.047 -7.266 -8.906 1 97.06 147 GLY B O 1
ATOM 3075 N N . ILE B 1 148 ? 14.508 -6.719 -6.809 1 97.88 148 ILE B N 1
ATOM 3076 C CA . ILE B 1 148 ? 13.344 -7.605 -6.75 1 97.88 148 ILE B CA 1
ATOM 3077 C C . ILE B 1 148 ? 12.094 -6.793 -6.426 1 97.88 148 ILE B C 1
ATOM 3079 O O . ILE B 1 148 ? 12.086 -6.004 -5.477 1 97.88 148 ILE B O 1
ATOM 3083 N N . MET B 1 149 ? 11.07 -6.891 -7.234 1 97.75 149 MET B N 1
ATOM 3084 C CA . MET B 1 149 ? 9.781 -6.238 -7.008 1 97.75 149 MET B CA 1
ATOM 3085 C C . MET B 1 149 ? 8.695 -7.266 -6.711 1 97.75 149 MET B C 1
ATOM 3087 O O . MET B 1 149 ? 8.398 -8.117 -7.551 1 97.75 149 MET B O 1
ATOM 3091 N N . LEU B 1 150 ? 8.203 -7.246 -5.465 1 98.31 150 LEU B N 1
ATOM 3092 C CA . LEU B 1 150 ? 7.039 -8.047 -5.121 1 98.31 150 LEU B CA 1
ATOM 3093 C C . LEU B 1 150 ? 5.754 -7.352 -5.555 1 98.31 150 LEU B C 1
ATOM 3095 O O . LEU B 1 150 ? 5.527 -6.184 -5.219 1 98.31 150 LEU B O 1
ATOM 3099 N N . VAL B 1 151 ? 4.871 -8.062 -6.293 1 96.38 151 VAL B N 1
ATOM 3100 C CA . VAL B 1 151 ? 3.662 -7.453 -6.844 1 96.38 151 VAL B CA 1
ATOM 3101 C C . VAL B 1 151 ? 2.436 -8.25 -6.402 1 96.38 151 VAL B C 1
ATOM 3103 O O . VAL B 1 151 ? 1.989 -9.156 -7.109 1 96.38 151 VAL B O 1
ATOM 3106 N N . PRO B 1 152 ? 1.853 -7.895 -5.227 1 96.25 152 PRO B N 1
ATOM 3107 C CA . PRO B 1 152 ? 0.52 -8.43 -4.945 1 96.25 152 PRO B CA 1
ATOM 3108 C C . PRO B 1 152 ? -0.513 -8.031 -5.996 1 96.25 152 PRO B C 1
ATOM 3110 O O . PRO B 1 152 ? -0.622 -6.852 -6.34 1 96.25 152 PRO B O 1
ATOM 3113 N N . VAL B 1 153 ? -1.297 -8.984 -6.445 1 93.56 153 VAL B N 1
ATOM 3114 C CA . VAL B 1 153 ? -2.209 -8.75 -7.559 1 93.56 153 VAL B CA 1
ATOM 3115 C C . VAL B 1 153 ? -3.49 -8.094 -7.051 1 93.56 153 VAL B C 1
ATOM 3117 O O . VAL B 1 153 ? -4.141 -7.34 -7.777 1 93.56 153 VAL B O 1
ATOM 3120 N N . HIS B 1 154 ? -3.893 -8.359 -5.926 1 92.12 154 HIS B N 1
ATOM 3121 C CA . HIS B 1 154 ? -5.125 -7.867 -5.32 1 92.12 154 HIS B CA 1
ATOM 3122 C C . HIS B 1 154 ? -6.344 -8.273 -6.141 1 92.12 154 HIS B C 1
ATOM 3124 O O . HIS B 1 154 ? -6.363 -9.352 -6.738 1 92.12 154 HIS B O 1
ATOM 3130 N N . ARG B 1 155 ? -7.602 -7.617 -5.867 1 87.31 155 ARG B N 1
ATOM 3131 C CA . ARG B 1 155 ? -8.875 -7.926 -6.52 1 87.31 155 ARG B CA 1
ATOM 3132 C C . ARG B 1 155 ? -9.375 -6.73 -7.324 1 87.31 155 ARG B C 1
ATOM 3134 O O . ARG B 1 155 ? -10.305 -6.035 -6.898 1 87.31 155 ARG B O 1
ATOM 3141 N N . LYS B 1 156 ? -8.945 -6.547 -8.57 1 77.25 156 LYS B N 1
ATOM 3142 C CA . LYS B 1 156 ? -9.289 -5.457 -9.477 1 77.25 156 LYS B CA 1
ATOM 3143 C C . LYS B 1 156 ? -9.773 -4.234 -8.703 1 77.25 156 LYS B C 1
ATOM 3145 O O . LYS B 1 156 ? -10.977 -3.998 -8.594 1 77.25 156 LYS B O 1
ATOM 3150 N N . GLY B 1 157 ? -8.805 -3.459 -8.164 1 72.88 157 GLY B N 1
ATOM 3151 C CA . GLY B 1 157 ? -9.086 -2.18 -7.535 1 72.88 157 GLY B CA 1
ATOM 3152 C C . GLY B 1 157 ? -9.297 -2.289 -6.035 1 72.88 157 GLY B C 1
ATOM 3153 O O . GLY B 1 157 ? -9.398 -1.275 -5.344 1 72.88 157 GLY B O 1
ATOM 3154 N N . ASN B 1 158 ? -9.438 -3.557 -5.582 1 83.62 158 ASN B N 1
ATOM 3155 C CA . ASN B 1 158 ? -9.648 -3.742 -4.148 1 83.62 158 ASN B CA 1
ATOM 3156 C C . ASN B 1 158 ? -8.461 -4.445 -3.496 1 83.62 158 ASN B C 1
ATOM 3158 O O . ASN B 1 158 ? -7.863 -5.348 -4.086 1 83.62 158 ASN B O 1
ATOM 3162 N N . PHE B 1 159 ? -8.211 -4.039 -2.357 1 91.38 159 PHE B N 1
ATOM 3163 C CA . PHE B 1 159 ? -7.105 -4.598 -1.588 1 91.38 159 PHE B CA 1
ATOM 3164 C C . PHE B 1 159 ? -7.406 -6.035 -1.179 1 91.38 159 PHE B C 1
ATOM 3166 O O . PHE B 1 159 ? -8.523 -6.352 -0.778 1 91.38 159 PHE B O 1
ATOM 3173 N N . ALA B 1 160 ? -6.449 -6.91 -1.379 1 94.69 160 ALA B N 1
ATOM 3174 C CA . ALA B 1 160 ? -6.531 -8.305 -0.942 1 94.69 160 ALA B CA 1
ATOM 3175 C C . ALA B 1 160 ? -5.426 -8.633 0.057 1 94.69 160 ALA B C 1
ATOM 3177 O O . ALA B 1 160 ? -4.258 -8.766 -0.321 1 94.69 160 ALA B O 1
ATOM 3178 N N . ILE B 1 161 ? -5.754 -8.883 1.295 1 96.31 161 ILE B N 1
ATOM 3179 C CA . ILE B 1 161 ? -4.781 -9.031 2.373 1 96.31 161 ILE B CA 1
ATOM 3180 C C . ILE B 1 161 ? -3.961 -10.305 2.156 1 96.31 161 ILE B C 1
ATOM 3182 O O . ILE B 1 161 ? -2.783 -10.359 2.52 1 96.31 161 ILE B O 1
ATOM 3186 N N . GLU B 1 162 ? -4.578 -11.336 1.536 1 97.81 162 GLU B N 1
ATOM 3187 C CA . GLU B 1 162 ? -3.857 -12.586 1.305 1 97.81 162 GLU B CA 1
ATOM 3188 C C . GLU B 1 162 ? -2.654 -12.367 0.393 1 97.81 162 GLU B C 1
ATOM 3190 O O . GLU B 1 162 ? -1.599 -12.969 0.596 1 97.81 162 GLU B O 1
ATOM 3195 N N . ASP B 1 163 ? -2.801 -11.523 -0.613 1 97.56 163 ASP B N 1
ATOM 3196 C CA . ASP B 1 163 ? -1.695 -11.242 -1.523 1 97.56 163 ASP B CA 1
ATOM 3197 C C . ASP B 1 163 ? -0.599 -10.445 -0.825 1 97.56 163 ASP B C 1
ATOM 3199 O O . ASP B 1 163 ? 0.588 -10.648 -1.081 1 97.56 163 ASP B O 1
ATOM 3203 N N . PHE B 1 164 ? -1.01 -9.578 0.014 1 97.19 164 PHE B N 1
ATOM 3204 C CA . PHE B 1 164 ? -0.086 -8.75 0.782 1 97.19 164 PHE B CA 1
ATOM 3205 C C . PHE B 1 164 ? 0.69 -9.594 1.785 1 97.19 164 PHE B C 1
ATOM 3207 O O . PHE B 1 164 ? 1.902 -9.43 1.937 1 97.19 164 PHE B O 1
ATOM 3214 N N . ILE B 1 165 ? 0.016 -10.5 2.443 1 98.38 165 ILE B N 1
ATOM 3215 C CA . ILE B 1 165 ? 0.642 -11.445 3.361 1 98.38 165 ILE B CA 1
ATOM 3216 C C . ILE B 1 165 ? 1.612 -12.344 2.594 1 98.38 165 ILE B C 1
ATOM 3218 O O . ILE B 1 165 ? 2.736 -12.578 3.045 1 98.38 165 ILE B O 1
ATOM 3222 N N . GLY B 1 166 ? 1.15 -12.828 1.444 1 98.81 166 GLY B N 1
ATOM 3223 C CA . GLY B 1 166 ? 2.043 -13.609 0.609 1 98.81 166 GLY B CA 1
ATOM 3224 C C . GLY B 1 166 ? 3.332 -12.891 0.269 1 98.81 166 GLY B C 1
ATOM 3225 O O . GLY B 1 166 ? 4.414 -13.484 0.319 1 98.81 166 GLY B O 1
ATOM 3226 N N . ALA B 1 167 ? 3.213 -11.633 -0.078 1 98.62 167 ALA B N 1
ATOM 3227 C CA . ALA B 1 167 ? 4.391 -10.82 -0.367 1 98.62 167 ALA B CA 1
ATOM 3228 C C . ALA B 1 167 ? 5.316 -10.75 0.842 1 98.62 167 ALA B C 1
ATOM 3230 O O . ALA B 1 167 ? 6.539 -10.828 0.698 1 98.62 167 ALA B O 1
ATOM 3231 N N . GLY B 1 168 ? 4.746 -10.57 2.027 1 98.12 168 GLY B N 1
ATOM 3232 C CA . GLY B 1 168 ? 5.539 -10.555 3.246 1 98.12 168 GLY B CA 1
ATOM 3233 C C . GLY B 1 168 ? 6.293 -11.852 3.482 1 98.12 168 GLY B C 1
ATOM 3234 O O . GLY B 1 168 ? 7.477 -11.828 3.828 1 98.12 168 GLY B O 1
ATOM 3235 N N . ILE B 1 169 ? 5.629 -12.953 3.295 1 98.69 169 ILE B N 1
ATOM 3236 C CA . ILE B 1 169 ? 6.23 -14.266 3.512 1 98.69 169 ILE B CA 1
ATOM 3237 C C . ILE B 1 169 ? 7.387 -14.469 2.535 1 98.69 169 ILE B C 1
ATOM 3239 O O . ILE B 1 169 ? 8.469 -14.906 2.93 1 98.69 169 ILE B O 1
ATOM 3243 N N . ILE B 1 170 ? 7.172 -14.141 1.286 1 98.81 170 ILE B N 1
ATOM 3244 C CA . ILE B 1 170 ? 8.211 -14.281 0.272 1 98.81 170 ILE B CA 1
ATOM 3245 C C . ILE B 1 170 ? 9.375 -13.344 0.599 1 98.81 170 ILE B C 1
ATOM 3247 O O . ILE B 1 170 ? 10.539 -13.734 0.489 1 98.81 170 ILE B O 1
ATOM 3251 N N . ALA B 1 171 ? 9.094 -12.109 1.003 1 97.56 171 ALA B N 1
ATOM 3252 C CA . ALA B 1 171 ? 10.133 -11.156 1.394 1 97.56 171 ALA B CA 1
ATOM 3253 C C . ALA B 1 171 ? 11.008 -11.727 2.51 1 97.56 171 ALA B C 1
ATOM 3255 O O . ALA B 1 171 ? 12.227 -11.562 2.492 1 97.56 171 ALA B O 1
ATOM 3256 N N . ASP B 1 172 ? 10.406 -12.391 3.508 1 96.31 172 ASP B N 1
ATOM 3257 C CA . ASP B 1 172 ? 11.156 -12.992 4.609 1 96.31 172 ASP B CA 1
ATOM 3258 C C . ASP B 1 172 ? 12.195 -13.984 4.09 1 96.31 172 ASP B C 1
ATOM 3260 O O . ASP B 1 172 ? 13.32 -14.039 4.59 1 96.31 172 ASP B O 1
ATOM 3264 N N . TYR B 1 173 ? 11.781 -14.75 3.139 1 97.44 173 TYR B N 1
ATOM 3265 C CA . TYR B 1 173 ? 12.711 -15.727 2.576 1 97.44 173 TYR B CA 1
ATOM 3266 C C . TYR B 1 173 ? 13.781 -15.031 1.743 1 97.44 173 TYR B C 1
ATOM 3268 O O . TYR B 1 173 ? 14.93 -15.484 1.712 1 97.44 173 TYR B O 1
ATOM 3276 N N . ILE B 1 174 ? 13.43 -13.969 0.997 1 97.12 174 ILE B N 1
ATOM 3277 C CA . ILE B 1 174 ? 14.422 -13.219 0.235 1 97.12 174 ILE B CA 1
ATOM 3278 C C . ILE B 1 174 ? 15.492 -12.664 1.179 1 97.12 174 ILE B C 1
ATOM 3280 O O . ILE B 1 174 ? 16.688 -12.719 0.875 1 97.12 174 ILE B O 1
ATOM 3284 N N . PHE B 1 175 ? 15.031 -12.141 2.285 1 94.38 175 PHE B N 1
ATOM 3285 C CA . PHE B 1 175 ? 15.953 -11.539 3.242 1 94.38 175 PHE B CA 1
ATOM 3286 C C . PHE B 1 175 ? 16.891 -12.594 3.824 1 94.38 175 PHE B C 1
ATOM 3288 O O . PHE B 1 175 ? 18.031 -12.297 4.152 1 94.38 175 PHE B O 1
ATOM 3295 N N . LYS B 1 176 ? 16.406 -13.828 3.963 1 92.5 176 LYS B N 1
ATOM 3296 C CA . LYS B 1 176 ? 17.266 -14.914 4.418 1 92.5 176 LYS B CA 1
ATOM 3297 C C . LYS B 1 176 ? 18.375 -15.203 3.41 1 92.5 176 LYS B C 1
ATOM 3299 O O . LYS B 1 176 ? 19.5 -15.547 3.791 1 92.5 176 LYS B O 1
ATOM 3304 N N . GLU B 1 177 ? 18.062 -15.07 2.133 1 88.94 177 GLU B N 1
ATOM 3305 C CA . GLU B 1 177 ? 19.047 -15.242 1.069 1 88.94 177 GLU B CA 1
ATOM 3306 C C . GLU B 1 177 ? 20 -14.055 1.007 1 88.94 177 GLU B C 1
ATOM 3308 O O . GLU B 1 177 ? 21.203 -14.227 0.746 1 88.94 177 GLU B O 1
ATOM 3313 N N . TYR B 1 178 ? 19.469 -12.898 1.145 1 83.19 178 TYR B N 1
ATOM 3314 C CA . TYR B 1 178 ? 20.188 -11.641 1.007 1 83.19 178 TYR B CA 1
ATOM 3315 C C . TYR B 1 178 ? 21.109 -11.406 2.195 1 83.19 178 TYR B C 1
ATOM 3317 O O . TYR B 1 178 ? 22.328 -11.438 2.055 1 83.19 178 TYR B O 1
ATOM 3325 N N . ASP B 1 179 ? 20.719 -10.984 3.205 1 82 179 ASP B N 1
ATOM 3326 C CA . ASP B 1 179 ? 21.406 -10.695 4.457 1 82 179 ASP B CA 1
ATOM 3327 C C . ASP B 1 179 ? 20.438 -10.688 5.633 1 82 179 ASP B C 1
ATOM 3329 O O . ASP B 1 179 ? 19.656 -9.75 5.789 1 82 179 ASP B O 1
ATOM 3333 N N . GLU B 1 180 ? 20.656 -11.617 6.379 1 72.94 180 GLU B N 1
ATOM 3334 C CA . GLU B 1 180 ? 19.734 -11.766 7.504 1 72.94 180 GLU B CA 1
ATOM 3335 C C . GLU B 1 180 ? 19.891 -10.625 8.508 1 72.94 180 GLU B C 1
ATOM 3337 O O . GLU B 1 180 ? 19 -10.359 9.305 1 72.94 180 GLU B O 1
ATOM 3342 N N . LYS B 1 181 ? 20.984 -9.922 8.336 1 77.31 181 LYS B N 1
ATOM 3343 C CA . LYS B 1 181 ? 21.281 -8.891 9.336 1 77.31 181 LYS B CA 1
ATOM 3344 C C . LYS B 1 181 ? 20.828 -7.516 8.844 1 77.31 181 LYS B C 1
ATOM 3346 O O . LYS B 1 181 ? 21 -6.52 9.547 1 77.31 181 LYS B O 1
ATOM 3351 N N . ILE B 1 182 ? 20.234 -7.496 7.719 1 78.19 182 ILE B N 1
ATOM 3352 C CA . ILE B 1 182 ? 19.844 -6.215 7.156 1 78.19 182 ILE B CA 1
ATOM 3353 C C . ILE B 1 182 ? 18.703 -5.613 7.984 1 78.19 182 ILE B C 1
ATOM 3355 O O . ILE B 1 182 ? 17.719 -6.293 8.281 1 78.19 182 ILE B O 1
ATOM 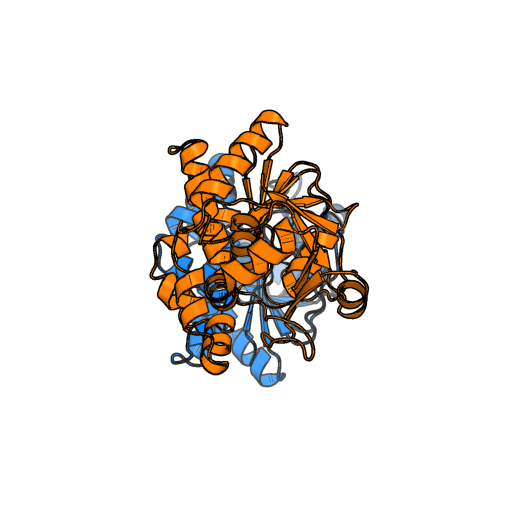3359 N N . PRO B 1 183 ? 18.922 -4.363 8.438 1 77.38 183 PRO B N 1
ATOM 3360 C CA . PRO B 1 183 ? 17.859 -3.734 9.219 1 77.38 183 PRO B CA 1
ATOM 3361 C C . PRO B 1 183 ? 16.562 -3.588 8.43 1 77.38 183 PRO B C 1
ATOM 3363 O O . PRO B 1 183 ? 16.594 -3.303 7.23 1 77.38 183 PRO B O 1
ATOM 3366 N N . ASP B 1 184 ? 15.445 -3.859 9.109 1 75.31 184 ASP B N 1
ATOM 3367 C CA . ASP B 1 184 ? 14.125 -3.775 8.484 1 75.31 184 ASP B CA 1
ATOM 3368 C C . ASP B 1 184 ? 13.906 -2.402 7.859 1 75.31 184 ASP B C 1
ATOM 3370 O O . ASP B 1 184 ? 13.25 -2.287 6.82 1 75.31 184 ASP B O 1
ATOM 3374 N N . GLU B 1 185 ? 14.508 -1.484 8.438 1 78.44 185 GLU B N 1
ATOM 3375 C CA . GLU B 1 185 ? 14.273 -0.095 8.055 1 78.44 185 GLU B CA 1
ATOM 3376 C C . GLU B 1 185 ? 14.875 0.217 6.691 1 78.44 185 GLU B C 1
ATOM 3378 O O . GLU B 1 185 ? 14.531 1.222 6.066 1 78.44 185 GLU B O 1
ATOM 3383 N N . LYS B 1 186 ? 15.773 -0.666 6.324 1 82.31 186 LYS B N 1
ATOM 3384 C CA . LYS B 1 186 ? 16.344 -0.497 4.992 1 82.31 186 LYS B CA 1
ATOM 3385 C C . LYS B 1 186 ? 15.273 -0.625 3.916 1 82.31 186 LYS B C 1
ATOM 3387 O O . LYS B 1 186 ? 15.352 0.026 2.871 1 82.31 186 LYS B O 1
ATOM 3392 N N . PHE B 1 187 ? 14.273 -1.434 4.199 1 89.75 187 PHE B N 1
ATOM 3393 C CA . PHE B 1 187 ? 13.164 -1.659 3.281 1 89.75 187 PHE B CA 1
ATOM 3394 C C . PHE B 1 187 ? 11.836 -1.359 3.957 1 89.75 187 PHE B C 1
ATOM 3396 O O . PHE B 1 187 ? 11.016 -2.262 4.16 1 89.75 187 PHE B O 1
ATOM 3403 N N . GLU B 1 188 ? 11.531 -0.077 4.18 1 91.88 188 GLU B N 1
ATOM 3404 C CA . GLU B 1 188 ? 10.406 0.37 4.992 1 91.88 188 GLU B CA 1
ATOM 3405 C C . GLU B 1 188 ? 9.078 -0.114 4.414 1 91.88 188 GLU B C 1
ATOM 3407 O O . GLU B 1 188 ? 8.148 -0.434 5.156 1 91.88 188 GLU B O 1
ATOM 3412 N N . GLU B 1 189 ? 9.047 -0.162 3.078 1 92.56 189 GLU B N 1
ATOM 3413 C CA . GLU B 1 189 ? 7.789 -0.47 2.404 1 92.56 189 GLU B CA 1
ATOM 3414 C C . GLU B 1 189 ? 7.391 -1.929 2.611 1 92.56 189 GLU B C 1
ATOM 3416 O O . GLU B 1 189 ? 6.242 -2.305 2.383 1 92.56 189 GLU B O 1
ATOM 3421 N N . LEU B 1 190 ? 8.367 -2.75 3.08 1 95.38 190 LEU B N 1
ATOM 3422 C CA . LEU B 1 190 ? 8.094 -4.168 3.27 1 95.38 190 LEU B CA 1
ATOM 3423 C C . LEU B 1 190 ? 7.699 -4.457 4.715 1 95.38 190 LEU B C 1
ATOM 3425 O O . LEU B 1 190 ? 7.188 -5.539 5.02 1 95.38 190 LEU B O 1
ATOM 3429 N N . ILE B 1 191 ? 7.934 -3.494 5.609 1 95.25 191 ILE B N 1
ATOM 3430 C CA . ILE B 1 191 ? 7.738 -3.709 7.039 1 95.25 191 ILE B CA 1
ATOM 3431 C C . ILE B 1 191 ? 6.285 -4.086 7.312 1 95.25 191 ILE B C 1
ATOM 3433 O O . ILE B 1 191 ? 6.012 -5.07 8 1 95.25 191 ILE B O 1
ATOM 3437 N N . PRO B 1 192 ? 5.305 -3.35 6.695 1 95.94 192 PRO B N 1
ATOM 3438 C CA . PRO B 1 192 ? 3.914 -3.699 7.004 1 95.94 192 PRO B CA 1
ATOM 3439 C C . PRO B 1 192 ? 3.562 -5.133 6.605 1 95.94 192 PRO B C 1
ATOM 3441 O O . PRO B 1 192 ? 2.918 -5.848 7.371 1 95.94 192 PRO B O 1
ATOM 3444 N N . ALA B 1 193 ? 3.973 -5.551 5.445 1 96.69 193 ALA B N 1
ATOM 3445 C CA . ALA B 1 193 ? 3.684 -6.91 4.988 1 96.69 193 ALA B CA 1
ATOM 3446 C C . ALA B 1 193 ? 4.367 -7.945 5.875 1 96.69 193 ALA B C 1
ATOM 3448 O O . ALA B 1 193 ? 3.766 -8.953 6.238 1 96.69 193 ALA B O 1
ATOM 3449 N N . ARG B 1 194 ? 5.621 -7.691 6.234 1 95.5 194 ARG B N 1
ATOM 3450 C CA . ARG B 1 194 ? 6.395 -8.633 7.035 1 95.5 194 ARG B CA 1
ATOM 3451 C C . ARG B 1 194 ? 5.855 -8.719 8.461 1 95.5 194 ARG B C 1
ATOM 3453 O O . ARG B 1 194 ? 5.93 -9.773 9.094 1 95.5 194 ARG B O 1
ATOM 3460 N N . MET B 1 195 ? 5.32 -7.676 8.922 1 94.5 195 MET B N 1
ATOM 3461 C CA . MET B 1 195 ? 4.711 -7.691 10.242 1 94.5 195 MET B CA 1
ATOM 3462 C C . MET B 1 195 ? 3.51 -8.633 10.281 1 94.5 195 MET B C 1
ATOM 3464 O O . MET B 1 195 ? 3.268 -9.297 11.281 1 94.5 195 MET B O 1
ATOM 3468 N N . LEU B 1 196 ? 2.764 -8.641 9.234 1 95.62 196 LEU B N 1
ATOM 3469 C CA . LEU B 1 196 ? 1.597 -9.508 9.164 1 95.62 196 LEU B CA 1
ATOM 3470 C C . LEU B 1 196 ? 2.004 -10.977 9.273 1 95.62 196 LEU B C 1
ATOM 3472 O O . LEU B 1 196 ? 1.252 -11.797 9.812 1 95.62 196 LEU B O 1
ATOM 3476 N N . THR B 1 197 ? 3.184 -11.273 8.75 1 96.12 197 THR B N 1
ATOM 3477 C CA . THR B 1 197 ? 3.637 -12.664 8.758 1 96.12 197 THR B CA 1
ATOM 3478 C C . THR B 1 197 ? 3.916 -13.133 10.18 1 96.12 197 THR B C 1
ATOM 3480 O O . THR B 1 197 ? 3.992 -14.336 10.438 1 96.12 197 THR B O 1
ATOM 3483 N N . LYS B 1 198 ? 4.117 -12.211 11.094 1 92.88 198 LYS B N 1
ATOM 3484 C CA . LYS B 1 198 ? 4.406 -12.531 12.484 1 92.88 198 LYS B CA 1
ATOM 3485 C C . LYS B 1 198 ? 3.121 -12.625 13.305 1 92.88 198 LYS B C 1
ATOM 3487 O O . LYS B 1 198 ? 3.16 -12.914 14.5 1 92.88 198 LYS B O 1
ATOM 3492 N N . SER B 1 199 ? 2.008 -12.422 12.68 1 92.38 199 SER B N 1
ATOM 3493 C CA . SER B 1 199 ? 0.691 -12.531 13.297 1 92.38 199 SER B CA 1
ATOM 3494 C C . SER B 1 199 ? -0.014 -13.812 12.875 1 92.38 199 SER B C 1
ATOM 3496 O O . SER B 1 199 ? 0.615 -14.719 12.32 1 92.38 199 SER B O 1
ATOM 3498 N N . ASP B 1 200 ? -1.247 -13.938 13.273 1 94.69 200 ASP B N 1
ATOM 3499 C CA . ASP B 1 200 ? -2.049 -15.07 12.836 1 94.69 200 ASP B CA 1
ATOM 3500 C C . ASP B 1 200 ? -2.52 -14.891 11.398 1 94.69 200 ASP B C 1
ATOM 3502 O O . ASP B 1 200 ? -3.719 -14.773 11.141 1 94.69 200 ASP B O 1
ATOM 3506 N N . TRP B 1 201 ? -1.525 -14.969 10.539 1 97.06 201 TRP B N 1
ATOM 3507 C CA . TRP B 1 201 ? -1.773 -14.578 9.156 1 97.06 201 TRP B CA 1
ATOM 3508 C C . TRP B 1 201 ? -2.727 -15.555 8.477 1 97.06 201 TRP B C 1
ATOM 3510 O O . TRP B 1 201 ? -3.492 -15.172 7.59 1 97.06 201 TRP B O 1
ATOM 3520 N N . VAL B 1 202 ? -2.73 -16.875 8.852 1 98.12 202 VAL B N 1
ATOM 3521 C CA . VAL B 1 202 ? -3.648 -17.844 8.266 1 98.12 202 VAL B CA 1
ATOM 3522 C C . VAL B 1 202 ? -5.09 -17.438 8.562 1 98.12 202 VAL B C 1
ATOM 3524 O O . VAL B 1 202 ? -5.934 -17.406 7.664 1 98.12 202 VAL B O 1
ATOM 3527 N N . ARG B 1 203 ? -5.32 -17.109 9.797 1 96 203 ARG B N 1
ATOM 3528 C CA . ARG B 1 203 ? -6.652 -16.656 10.195 1 96 203 ARG B CA 1
ATOM 3529 C C . ARG B 1 203 ? -7.062 -15.406 9.422 1 96 203 ARG B C 1
ATOM 3531 O O . ARG B 1 203 ? -8.211 -15.281 9 1 96 203 ARG B O 1
ATOM 3538 N N . LYS B 1 204 ? -6.156 -14.484 9.305 1 95.44 204 LYS B N 1
ATOM 3539 C CA . LYS B 1 204 ? -6.449 -13.25 8.594 1 95.44 204 LYS B CA 1
ATOM 3540 C C . LYS B 1 204 ? -6.84 -13.531 7.145 1 95.44 204 LYS B C 1
ATOM 3542 O O . LYS B 1 204 ? -7.719 -12.867 6.594 1 95.44 204 LYS B O 1
ATOM 3547 N N . ILE B 1 205 ? -6.188 -14.5 6.48 1 97.62 205 ILE B N 1
ATOM 3548 C CA . ILE B 1 205 ? -6.52 -14.867 5.109 1 97.62 205 ILE B CA 1
ATOM 3549 C C . ILE B 1 205 ? -7.887 -15.547 5.07 1 97.62 205 ILE B C 1
ATOM 3551 O O . ILE B 1 205 ? -8.727 -15.219 4.227 1 97.62 205 ILE B O 1
ATOM 3555 N N . PHE B 1 206 ? -8.133 -16.438 6.02 1 97.12 206 PHE B N 1
ATOM 3556 C CA . PHE B 1 206 ? -9.391 -17.172 6.055 1 97.12 206 PHE B CA 1
ATOM 3557 C C . PHE B 1 206 ? -10.562 -16.219 6.297 1 97.12 206 PHE B C 1
ATOM 3559 O O . PHE B 1 206 ? -11.664 -16.438 5.785 1 97.12 206 PHE B O 1
ATOM 3566 N N . GLU B 1 207 ? -10.32 -15.148 7.047 1 95 207 GLU B N 1
ATOM 3567 C CA . GLU B 1 207 ? -11.375 -14.211 7.41 1 95 207 GLU B CA 1
ATOM 3568 C C . GLU B 1 207 ? -11.43 -13.031 6.445 1 95 207 GLU B C 1
ATOM 3570 O O . GLU B 1 207 ? -12.25 -12.133 6.598 1 95 207 GLU B O 1
ATOM 3575 N N . SER B 1 208 ? -10.547 -13.047 5.48 1 95.06 208 SER B N 1
ATOM 3576 C CA . SER B 1 208 ? -10.539 -11.992 4.469 1 95.06 208 SER B CA 1
ATOM 3577 C C . SER B 1 208 ? -11.758 -12.078 3.564 1 95.06 208 SER B C 1
ATOM 3579 O O . SER B 1 208 ? -12.492 -13.07 3.604 1 95.06 208 SER B O 1
ATOM 3581 N N . ASN B 1 209 ? -11.977 -11.008 2.775 1 92.69 209 ASN B N 1
ATOM 3582 C CA . ASN B 1 209 ? -13.07 -11.023 1.81 1 92.69 209 ASN B CA 1
ATOM 3583 C C . ASN B 1 209 ? -12.922 -12.172 0.817 1 92.69 209 ASN B C 1
ATOM 3585 O O . ASN B 1 209 ? -13.891 -12.883 0.541 1 92.69 209 ASN B O 1
ATOM 3589 N N . SER B 1 210 ? -11.719 -12.383 0.269 1 94.69 210 SER B N 1
ATOM 3590 C CA . SER B 1 210 ? -11.453 -13.469 -0.664 1 94.69 210 SER B CA 1
ATOM 3591 C C . SER B 1 210 ? -11.633 -14.828 0.006 1 94.69 210 SER B C 1
ATOM 3593 O O . SER B 1 210 ? -12.188 -15.75 -0.593 1 94.69 210 SER B O 1
ATOM 3595 N N . GLY B 1 211 ? -11.117 -14.945 1.212 1 96.5 211 GLY B N 1
ATOM 3596 C CA . GLY B 1 211 ? -11.25 -16.188 1.947 1 96.5 211 GLY B CA 1
ATOM 3597 C C . GLY B 1 211 ? -12.695 -16.578 2.215 1 96.5 211 GLY B C 1
ATOM 3598 O O . GLY B 1 211 ? -13.086 -17.719 1.974 1 96.5 211 GLY B O 1
ATOM 3599 N N . LYS B 1 212 ? -13.453 -15.641 2.695 1 95.5 212 LYS B N 1
ATOM 3600 C CA . LYS B 1 212 ? -14.867 -15.875 2.977 1 95.5 212 LYS B CA 1
ATOM 3601 C C . LYS B 1 212 ? -15.625 -16.234 1.706 1 95.5 212 LYS B C 1
ATOM 3603 O O . LYS B 1 212 ? -16.469 -17.141 1.717 1 95.5 212 LYS B O 1
ATOM 3608 N N . ASN B 1 213 ? -15.336 -15.523 0.633 1 94.25 213 ASN B N 1
ATOM 3609 C CA . ASN B 1 213 ? -15.969 -15.812 -0.646 1 94.25 213 ASN B CA 1
ATOM 3610 C C . ASN B 1 213 ? -15.695 -17.25 -1.09 1 94.25 213 ASN B C 1
ATOM 3612 O O . ASN B 1 213 ? -16.609 -17.953 -1.532 1 94.25 213 ASN B O 1
ATOM 3616 N N . LEU B 1 214 ? -14.453 -17.719 -0.991 1 96.88 214 LEU B N 1
ATOM 3617 C CA . LEU B 1 214 ? -14.086 -19.078 -1.378 1 96.88 214 LEU B CA 1
ATOM 3618 C C . LEU B 1 214 ? -14.797 -20.109 -0.496 1 96.88 214 LEU B C 1
ATOM 3620 O O . LEU B 1 214 ? -15.25 -21.141 -0.983 1 96.88 214 LEU B O 1
ATOM 3624 N N . LYS B 1 215 ? -14.875 -19.781 0.763 1 96.88 215 LYS B N 1
ATOM 3625 C CA . LYS B 1 215 ? -15.602 -20.672 1.668 1 96.88 215 LYS B CA 1
ATOM 3626 C C . LYS B 1 215 ? -17.062 -20.812 1.246 1 96.88 215 LYS B C 1
ATOM 3628 O O . LYS B 1 215 ? -17.594 -21.922 1.183 1 96.88 215 LYS B O 1
ATOM 3633 N N . GLU B 1 216 ? -17.641 -19.703 0.973 1 96.94 216 GLU B N 1
ATOM 3634 C CA . GLU B 1 216 ? -19.047 -19.688 0.588 1 96.94 216 GLU B CA 1
ATOM 3635 C C . GLU B 1 216 ? -19.281 -20.453 -0.707 1 96.94 216 GLU B C 1
ATOM 3637 O O . GLU B 1 216 ? -20.344 -21.062 -0.889 1 96.94 216 GLU B O 1
ATOM 3642 N N . LEU B 1 217 ? -18.312 -20.453 -1.596 1 96.75 217 LEU B N 1
ATOM 3643 C CA . LEU B 1 217 ? -18.438 -21.094 -2.9 1 96.75 217 LEU B CA 1
ATOM 3644 C C . LEU B 1 217 ? -18.047 -22.562 -2.814 1 96.75 217 LEU B C 1
ATOM 3646 O O . LEU B 1 217 ? -18.078 -23.281 -3.818 1 96.75 217 LEU B O 1
ATOM 3650 N N . GLY B 1 218 ? -17.641 -23.031 -1.652 1 96.62 218 GLY B N 1
ATOM 3651 C CA . GLY B 1 218 ? -17.328 -24.453 -1.449 1 96.62 218 GLY B CA 1
ATOM 3652 C C . GLY B 1 218 ? -15.883 -24.797 -1.71 1 96.62 218 GLY B C 1
ATOM 3653 O O . GLY B 1 218 ? -15.539 -25.953 -1.937 1 96.62 218 GLY B O 1
ATOM 3654 N N . TYR B 1 219 ? -14.992 -23.828 -1.682 1 97.5 219 TYR B N 1
ATOM 3655 C CA . TYR B 1 219 ? -13.586 -24.047 -1.987 1 97.5 219 TYR B CA 1
ATOM 3656 C C . TYR B 1 219 ? -12.734 -23.969 -0.725 1 97.5 219 TYR B C 1
ATOM 3658 O O . TYR B 1 219 ? -11.633 -23.422 -0.746 1 97.5 219 TYR B O 1
ATOM 3666 N N . PHE B 1 220 ? -13.227 -24.484 0.354 1 97.88 220 PHE B N 1
ATOM 3667 C CA . PHE B 1 220 ? -12.531 -24.484 1.632 1 97.88 220 PHE B CA 1
ATOM 3668 C C . PHE B 1 220 ? -11.188 -25.188 1.514 1 97.88 220 PHE B C 1
ATOM 3670 O O . PHE B 1 220 ? -10.188 -24.734 2.072 1 97.88 220 PHE B O 1
ATOM 3677 N N . GLU B 1 221 ? -11.141 -26.281 0.854 1 98.38 221 GLU B N 1
ATOM 3678 C CA . GLU B 1 221 ? -9.906 -27.047 0.691 1 98.38 221 GLU B CA 1
ATOM 3679 C C . GLU B 1 221 ? -8.867 -26.25 -0.085 1 98.38 221 GLU B C 1
ATOM 3681 O O . GLU B 1 221 ? -7.664 -26.375 0.166 1 98.38 221 GLU B O 1
ATOM 3686 N N . ASP B 1 222 ? -9.281 -25.469 -1.05 1 98.56 222 ASP B N 1
ATOM 3687 C CA . ASP B 1 222 ? -8.352 -24.594 -1.762 1 98.56 222 ASP B CA 1
ATOM 3688 C C . ASP B 1 222 ? -7.719 -23.578 -0.814 1 98.56 222 ASP B C 1
ATOM 3690 O O . ASP B 1 222 ? -6.555 -23.219 -0.976 1 98.56 222 ASP B O 1
ATOM 3694 N N . LEU B 1 223 ? -8.492 -23.062 0.125 1 98.44 223 LEU B N 1
ATOM 3695 C CA . LEU B 1 223 ? -7.965 -22.141 1.119 1 98.44 223 LEU B CA 1
ATOM 3696 C C . LEU B 1 223 ? -6.84 -22.781 1.925 1 98.44 223 LEU B C 1
ATOM 3698 O O . LEU B 1 223 ? -5.789 -22.172 2.135 1 98.44 223 LEU B O 1
ATOM 3702 N N . ILE B 1 224 ? -7.086 -23.984 2.373 1 98.69 224 ILE B N 1
ATOM 3703 C CA . ILE B 1 224 ? -6.086 -24.719 3.129 1 98.69 224 ILE B CA 1
ATOM 3704 C C . ILE B 1 224 ? -4.844 -24.938 2.266 1 98.69 224 ILE B C 1
ATOM 3706 O O . ILE B 1 224 ? -3.719 -24.703 2.711 1 98.69 224 ILE B O 1
ATOM 3710 N N . PHE B 1 225 ? -5.098 -25.359 1.062 1 98.81 225 PHE B N 1
ATOM 3711 C CA . PHE B 1 225 ? -4.008 -25.625 0.13 1 98.81 225 PHE B CA 1
ATOM 3712 C C . PHE B 1 225 ? -3.15 -24.375 -0.065 1 98.81 225 PHE B C 1
ATOM 3714 O O . PHE B 1 225 ? -1.929 -24.438 0.086 1 98.81 225 PHE B O 1
ATOM 3721 N N . CYS B 1 226 ? -3.752 -23.234 -0.358 1 98.81 226 CYS B N 1
ATOM 3722 C CA . CYS B 1 226 ? -3.074 -22 -0.74 1 98.81 226 CYS B CA 1
ATOM 3723 C C . CYS B 1 226 ? -2.354 -21.391 0.451 1 98.81 226 CYS B C 1
ATOM 3725 O O . CYS B 1 226 ? -1.482 -20.531 0.28 1 98.81 226 CYS B O 1
ATOM 3727 N N . THR B 1 227 ? -2.734 -21.766 1.654 1 98.75 227 THR B N 1
ATOM 3728 C CA . THR B 1 227 ? -2.094 -21.219 2.842 1 98.75 227 THR B CA 1
ATOM 3729 C C . THR B 1 227 ? -1.089 -22.203 3.426 1 98.75 227 THR B C 1
ATOM 3731 O O . THR B 1 227 ? -0.572 -22 4.523 1 98.75 227 THR B O 1
ATOM 3734 N N . SER B 1 228 ? -0.868 -23.328 2.732 1 98.69 228 SER B N 1
ATOM 3735 C CA . SER B 1 228 ? 0.142 -24.281 3.146 1 98.69 228 SER B CA 1
ATOM 3736 C C . SER B 1 228 ? 1.526 -23.891 2.643 1 98.69 228 SER B C 1
ATOM 3738 O O . SER B 1 228 ? 1.858 -24.125 1.479 1 98.69 228 SER B O 1
ATOM 3740 N N . LYS B 1 229 ? 2.277 -23.406 3.578 1 98.25 229 LYS B N 1
ATOM 3741 C CA . LYS B 1 229 ? 3.549 -22.766 3.258 1 98.25 229 LYS B CA 1
ATOM 3742 C C . LYS B 1 229 ? 4.551 -23.766 2.699 1 98.25 229 LYS B C 1
ATOM 3744 O O . LYS B 1 229 ? 4.773 -24.828 3.293 1 98.25 229 LYS B O 1
ATOM 3749 N N . ASN B 1 230 ? 5.074 -23.531 1.531 1 98.69 230 ASN B N 1
ATOM 3750 C CA . ASN B 1 230 ? 6.195 -24.219 0.901 1 98.69 230 ASN B CA 1
ATOM 3751 C C . ASN B 1 230 ? 5.836 -25.656 0.549 1 98.69 230 ASN B C 1
ATOM 3753 O O . ASN B 1 230 ? 6.691 -26.547 0.589 1 98.69 230 ASN B O 1
ATOM 3757 N N . THR B 1 231 ? 4.625 -25.891 0.195 1 98.5 231 THR B N 1
ATOM 3758 C CA . THR B 1 231 ? 4.188 -27.219 -0.204 1 98.5 231 THR B CA 1
ATOM 3759 C C . THR B 1 231 ? 4.453 -27.453 -1.688 1 98.5 231 THR B C 1
ATOM 3761 O O . THR B 1 231 ? 4.332 -28.594 -2.176 1 98.5 231 THR B O 1
ATOM 3764 N N . GLN B 1 232 ? 4.75 -26.438 -2.418 1 98 232 GLN B N 1
ATOM 3765 C CA . GLN B 1 232 ? 5.129 -26.531 -3.824 1 98 232 GLN B CA 1
ATOM 3766 C C . GLN B 1 232 ? 6.559 -26.047 -4.043 1 98 232 GLN B C 1
ATOM 3768 O O . GLN B 1 232 ? 7.031 -25.156 -3.332 1 98 232 GLN B O 1
ATOM 3773 N N . LYS B 1 233 ? 7.219 -26.625 -5.047 1 97.12 233 LYS B N 1
ATOM 3774 C CA . LYS B 1 233 ? 8.594 -26.234 -5.344 1 97.12 233 LYS B CA 1
ATOM 3775 C C . LYS B 1 233 ? 8.688 -25.547 -6.703 1 97.12 233 LYS B C 1
ATOM 3777 O O . LYS B 1 233 ? 9.664 -24.844 -6.984 1 97.12 233 LYS B O 1
ATOM 3782 N N . SER B 1 234 ? 7.691 -25.734 -7.527 1 97.94 234 SER B N 1
ATOM 3783 C CA . SER B 1 234 ? 7.691 -25.172 -8.875 1 97.94 234 SER B CA 1
ATOM 3784 C C . SER B 1 234 ? 7.613 -23.656 -8.836 1 97.94 234 SER B C 1
ATOM 3786 O O . SER B 1 234 ? 6.906 -23.078 -7.996 1 97.94 234 SER B O 1
ATOM 3788 N N . VAL B 1 235 ? 8.406 -23.031 -9.688 1 98.56 235 VAL B N 1
ATOM 3789 C CA . VAL B 1 235 ? 8.359 -21.578 -9.891 1 98.56 235 VAL B CA 1
ATOM 3790 C C . VAL B 1 235 ? 8.164 -21.281 -11.375 1 98.56 235 VAL B C 1
ATOM 3792 O O . VAL B 1 235 ? 8.953 -21.703 -12.211 1 98.56 235 VAL B O 1
ATOM 3795 N N . GLY B 1 236 ? 7.117 -20.594 -11.711 1 98.44 236 GLY B N 1
ATOM 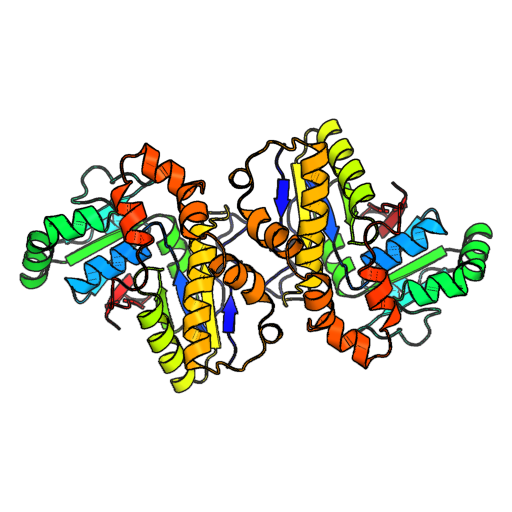3796 C CA . GLY B 1 236 ? 6.84 -20.219 -13.086 1 98.44 236 GLY B CA 1
ATOM 3797 C C . GLY B 1 236 ? 7.52 -18.938 -13.508 1 98.44 236 GLY B C 1
ATOM 3798 O O . GLY B 1 236 ? 7.719 -18.031 -12.688 1 98.44 236 GLY B O 1
ATOM 3799 N N . ILE B 1 237 ? 7.863 -18.844 -14.742 1 98.44 237 ILE B N 1
ATOM 3800 C CA . ILE B 1 237 ? 8.336 -17.609 -15.375 1 98.44 237 ILE B CA 1
ATOM 3801 C C . ILE B 1 237 ? 7.461 -17.266 -16.578 1 98.44 237 ILE B C 1
ATOM 3803 O O . ILE B 1 237 ? 7.184 -18.141 -17.406 1 98.44 237 ILE B O 1
ATOM 3807 N N . PHE B 1 238 ? 7.035 -16.047 -16.656 1 98.25 238 PHE B N 1
ATOM 3808 C CA . PHE B 1 238 ? 6.082 -15.602 -17.672 1 98.25 238 PHE B CA 1
ATOM 3809 C C . PHE B 1 238 ? 6.809 -15.055 -18.891 1 98.25 238 PHE B C 1
ATOM 3811 O O . PHE B 1 238 ? 7.766 -14.289 -18.766 1 98.25 238 PHE B O 1
ATOM 3818 N N . ASP B 1 239 ? 6.34 -15.5 -20 1 96.56 239 ASP B N 1
ATOM 3819 C CA . ASP B 1 239 ? 6.785 -14.969 -21.281 1 96.56 239 ASP B CA 1
ATOM 3820 C C . ASP B 1 239 ? 5.664 -14.203 -21.984 1 96.56 239 ASP B C 1
ATOM 3822 O O . ASP B 1 239 ? 4.73 -14.805 -22.516 1 96.56 239 ASP B O 1
ATOM 3826 N N . LYS B 1 240 ? 5.82 -12.898 -22.047 1 92.88 240 LYS B N 1
ATOM 3827 C CA . LYS B 1 240 ? 4.77 -12.039 -22.562 1 92.88 240 LYS B CA 1
ATOM 3828 C C . LYS B 1 240 ? 4.555 -12.281 -24.062 1 92.88 240 LYS B C 1
ATOM 3830 O O . LYS B 1 240 ? 3.426 -12.211 -24.547 1 92.88 240 LYS B O 1
ATOM 3835 N N . LYS B 1 241 ? 5.512 -12.555 -24.781 1 92.31 241 LYS B N 1
ATOM 3836 C CA . LYS B 1 241 ? 5.426 -12.75 -26.234 1 92.31 241 LYS B CA 1
ATOM 3837 C C . LYS B 1 241 ? 4.559 -13.961 -26.578 1 92.31 241 LYS B C 1
ATOM 3839 O O . LYS B 1 241 ? 3.68 -13.875 -27.438 1 92.31 241 LYS B O 1
ATOM 3844 N N . SER B 1 242 ? 4.703 -15.062 -25.859 1 93.38 242 SER B N 1
ATOM 3845 C CA . SER B 1 242 ? 3.975 -16.297 -26.156 1 93.38 242 SER B CA 1
ATOM 3846 C C . SER B 1 242 ? 2.705 -16.406 -25.312 1 93.38 242 SER B C 1
ATOM 3848 O O . SER B 1 242 ? 1.839 -17.234 -25.594 1 93.38 242 SER B O 1
ATOM 3850 N N . GLY B 1 243 ? 2.646 -15.539 -24.266 1 94.38 243 GLY B N 1
ATOM 3851 C CA . GLY B 1 243 ? 1.529 -15.68 -23.344 1 94.38 243 GLY B CA 1
ATOM 3852 C C . GLY B 1 243 ? 1.548 -16.984 -22.578 1 94.38 243 GLY B C 1
ATOM 3853 O O . GLY B 1 243 ? 0.503 -17.609 -22.391 1 94.38 243 GLY B O 1
ATOM 3854 N N . SER B 1 244 ? 2.748 -17.453 -22.25 1 97.12 244 SER B N 1
ATOM 3855 C CA . SER B 1 244 ? 2.881 -18.734 -21.578 1 97.12 244 SER B CA 1
ATOM 3856 C C . SER B 1 244 ? 3.736 -18.625 -20.328 1 97.12 244 SER B C 1
ATOM 3858 O O . SER B 1 244 ? 4.434 -17.625 -20.125 1 97.12 244 SER B O 1
ATOM 3860 N N . ILE B 1 245 ? 3.566 -19.531 -19.438 1 98.25 245 ILE B N 1
ATOM 3861 C CA . ILE B 1 245 ? 4.367 -19.688 -18.234 1 98.25 245 ILE B CA 1
ATOM 3862 C C . ILE B 1 245 ? 5.07 -21.047 -18.25 1 98.25 245 ILE B C 1
ATOM 3864 O O . ILE B 1 245 ? 4.438 -22.078 -18.5 1 98.25 245 ILE B O 1
ATOM 3868 N N . SER B 1 246 ? 6.359 -21.031 -18.047 1 98.19 246 SER B N 1
ATOM 3869 C CA . SER B 1 246 ? 7.145 -22.266 -18 1 98.19 246 SER B CA 1
ATOM 3870 C C . SER B 1 246 ? 7.855 -22.422 -16.656 1 98.19 246 SER B C 1
ATOM 3872 O O . SER B 1 246 ? 7.992 -21.453 -15.914 1 98.19 246 SER B O 1
ATOM 3874 N N . SER B 1 247 ? 8.227 -23.594 -16.359 1 95 247 SER B N 1
ATOM 3875 C CA . SER B 1 247 ? 8.969 -23.859 -15.133 1 95 247 SER B CA 1
ATOM 3876 C C . SER B 1 247 ? 10.359 -23.219 -15.188 1 95 247 SER B C 1
ATOM 3878 O O . SER B 1 247 ? 11.062 -23.344 -16.188 1 95 247 SER B O 1
ATOM 3880 N N . PHE B 1 248 ? 10.656 -22.5 -14.125 1 89.31 248 PHE B N 1
ATOM 3881 C CA . PHE B 1 248 ? 11.984 -21.906 -13.992 1 89.31 248 PHE B CA 1
ATOM 3882 C C . PHE B 1 248 ? 12.875 -22.781 -13.125 1 89.31 248 PHE B C 1
ATOM 3884 O O . PHE B 1 248 ? 12.461 -23.25 -12.062 1 89.31 248 PHE B O 1
#

InterPro domains:
  IPR005238 ComB-like [PF04029] (14-239)
  IPR005238 ComB-like [PTHR37311] (24-239)
  IPR027639 ComB, archaeal [TIGR00298] (25-243)
  IPR036702 ComB-like superfamily [G3DSA:3.90.1560.10] (2-242)
  IPR036702 ComB-like superfamily [SSF142823] (14-240)

Foldseek 3Di:
DDEAEDCVQAADDPDLAQDEQAQAAEEEEDLLPQLVLVLLLQVQAQKAFEDQDPVVQVPAPLEQEEEDDLQDTDPPGPYYRFSVVCVVVSVVSNVSVVVVGHYYYHYHQRRSNVLRYDYPWYKYFAQQALLQQLVVRLVVCVVVVGHHYYYYRADRNHHQLRSLLRSLSSVCNNCVVPPVPDDPVVHVNSVVSVVCVVDPVLVVNCPTPSNVSCVVVPNPVRSVNSNPGHNGNWMWIADNVRNMIGTD/DDEAEDCPQAADDPDLAQDEQAQAAEEEEDLLPQLVLVLLLQVQAQKAFEAQDPVVQVPQPLEQEEEDDLQDTDPPGPYYRFSVVCVVVSVVSNVSVVVVGHYYYHYHQRRSNVLRYDYPWYKYFAQQALLQQLVVRLVVCVVVVGHHYYYQRADRNHHQLRSLLRSLSSVCNNCVVPPVPDDPVVHVNSVVSVVCVVDPVLVVNCPTPSNVSCVVVPNPVSSVNSNPGHNGNWMWIADNVRNMIGTD

Solvent-accessible surface area (backbone atoms only — not comparable to full-atom values): 24978 Å² total; per-residue (Å²): 127,53,64,52,63,52,50,82,52,45,42,81,69,82,66,84,64,72,43,84,38,66,64,21,30,32,33,41,20,32,27,92,37,59,29,42,27,50,32,51,49,42,71,58,35,67,56,36,36,49,38,64,38,69,66,63,53,67,66,49,70,68,46,52,36,28,18,30,56,95,86,33,56,40,89,90,44,76,39,44,69,35,42,56,62,47,59,75,43,39,66,62,53,30,52,42,42,75,71,72,32,42,40,33,39,28,38,68,43,61,37,57,50,62,74,28,51,40,48,88,38,37,31,43,24,22,32,20,16,17,56,46,33,20,54,50,47,49,52,53,11,61,76,65,76,24,18,39,34,34,33,38,34,41,51,81,45,33,70,36,58,46,14,41,36,28,44,14,49,23,47,54,40,32,35,60,71,68,44,76,78,59,59,65,50,79,37,46,68,45,44,48,30,40,52,41,56,76,47,70,42,68,58,52,32,51,59,23,67,68,32,44,51,35,45,75,73,68,38,50,66,41,52,54,53,33,66,32,69,54,74,40,69,49,23,36,34,54,39,79,90,79,32,30,35,30,64,100,128,52,64,49,64,52,50,82,52,46,41,80,69,81,66,84,62,72,42,84,39,67,65,21,32,31,33,41,19,32,29,92,37,60,28,42,28,51,32,51,49,42,71,58,34,66,56,34,37,49,38,63,39,70,67,62,53,67,65,49,69,67,47,53,37,28,16,30,57,95,85,32,57,40,88,90,43,77,39,43,69,34,43,56,63,47,60,77,44,37,65,61,52,29,51,42,41,76,71,72,32,42,41,33,39,28,37,66,43,61,37,56,50,61,73,28,51,39,49,88,39,37,31,44,25,22,31,20,16,14,56,46,33,20,52,50,47,51,51,52,11,61,77,64,76,25,18,39,33,33,32,37,36,40,52,81,46,33,70,37,58,48,14,41,36,28,44,14,51,23,48,55,39,33,35,61,72,68,45,74,78,59,60,64,49,78,37,45,68,46,46,50,29,40,53,41,56,74,48,68,44,68,58,52,31,53,58,23,67,68,33,44,50,35,44,75,73,69,38,50,68,41,53,55,53,33,66,34,69,53,76,39,68,50,23,36,35,52,38,79,90,79,31,30,35,29,64,102

pLDDT: mean 93.93, std 8.39, range [48.88, 98.88]

Organism: Methanococcus maripaludis (strain DSM 14266 / JCM 13030 / NBRC 101832 / S2 / LL) (NCBI:txid267377)

Sequence (496 aa):
MKISISFDFFGSSEIQKTVDFSDYCVIVIDVLRASATICTLLDLCDKIYITGSIEKAGDIENSIKIGERNAKKIEGFDFGNSPVELTVNKNLIKEHFENGGNIVLTTTNGTRVLENIVSDHILIGSITNAKSVAKKAYKLAKENNKGIMLVPVHRKGNFAIEDFIGAGIIADYIFKEYDEKIPDEKFEELIPARMLTKSDWVRKIFESNSGKNLKELGYFEDLIFCTSKNTQKSVGIFDKKSGSISSFMKISISFDFFGSSEIQKTVDFSDYCVIVIDVLRASATICTLLDLCDKIYITGSIEKAGDIENSIKIGERNAKKIEGFDFGNSPVELTVNKNLIKEHFENGGNIVLTTTNGTRVLENIVSDHILIGSITNAKSVAKKAYKLAKENNKGIMLVPVHRKGNFAIEDFIGAGIIADYIFKEYDEKIPDEKFEELIPARMLTKSDWVRKIFESNSGKNLKELGYFEDLIFCTSKNTQKSVGIFDKKSGSISSF

Radius of gyration: 24.59 Å; Cα contacts (8 Å, |Δi|>4): 1089; chains: 2; bounding box: 46×81×52 Å

Secondary structure (DSSP, 8-state):
--EEE--TTSSS--S---EE-TTEEEEEE-TTTHHHHHHHHHTT-SEEEEES-HHHHHHSSSEEEEEEETTEEPTT-SB-S-HHHHHHTHHHHHHHHHTT-EEEEE-SHHHHHHHTEE-SEEEEE-STTHHHHHHHHHHHHHHTT-EEEEEE--BTTB--HHHHHHHHHHHHHHHHHH-TT--GGGGGGGHHHHHHHTS-HHHHHHTSHHHHHHHHTT-HHHHHHHTSTT-----EEEETTTTEEEE-/--EEE--TTSSS--S---EE-TTEEEEEE-TTTHHHHHHHHHTT-SEEEEES-HHHHHHSSSEEEEEEETTEEPTT-SB-S-HHHHHHTHHHHHHHHHTT-EEEEE-SHHHHHHHTEE-SEEEEE-STTHHHHHHHHHHHHHHTT-EEEEEE--BTTB--HHHHHHHHHHHHHHHHHH-TT--GGGGGGGHHHHHHHTS-HHHHHHTSHHHHHHHHTT-HHHHHHHTSTT-----EEEETTTTEEEE-

Nearest PDB structures (foldseek):
  1vr0-assembly1_A  TM=8.515E-01  e=1.041E-18  Clostridium acetobutylicum
  2yzo-assembly1_A  TM=8.703E-01  e=1.231E-17  Thermotoga maritima MSB8
  2q9a-assembly1_A  TM=1.951E-01  e=2.226E-02  Thermus aquaticus
  4ak9-assembly1_B  TM=2.060E-01  e=4.872E-02  Physcomitrium patens
  4ak9-assembly1_A  TM=2.920E-01  e=2.479E-01  Physcomitrium patens